Protein AF-0000000087762023 (afdb_homodimer)

Sequence (584 aa):
MHVLITNDDGPPSLKHSPYIYQLVETIKRLTDWEVSVVIPNTQKSWIGKAHLIGQTLTASYIRPGPVGDGFIYDPPTYEHPDTSGYDESAWMLLDGTPASCTNIGLYYNRRKKPVDLVISGPNYGRNSTALYIISSGTVGAAMEGALSGVKAISLSYAFENRSIPPPHVKEATTRSVELIKYLWENWDEQAQIYTINVPMIASVASAEPVFTHILENTWGSVFHEVGGSKTPADDGKRQFRWGPDFDAADRTVAESSGNNDGRVIEQGCISVTPLRANYKDIPTIQGEITLDMHVLITNDDGPPSLKHSPYIYQLVETIKRLTDWEVSVVIPNTQKSWIGKAHLIGQTLTASYIRPGPVGDGFIYDPPTYEHPDTSGYDESAWMLLDGTPASCTNIGLYYNRRKKPVDLVISGPNYGRNSTALYIISSGTVGAAMEGALSGVKAISLSYAFENRSIPPPHVKEATTRSVELIKYLWENWDEQAQIYTINVPMIASVASAEPVFTHILENTWGSVFHEVGGSKTPADDGKRQFRWGPDFDAADRTVAESSGNNDGRVIEQGCISVTPLRANYKDIPTIQGEITLD

Structure (mmCIF, N/CA/C/O backbone):
data_AF-0000000087762023-model_v1
#
loop_
_entity.id
_entity.type
_entity.pdbx_description
1 polymer 'Similar to Saccharomyces cerevisiae YBR094W PBY1 Putative tubulin tyrosine ligase associated with P-bodies'
#
loop_
_atom_site.group_PDB
_atom_site.id
_atom_site.type_symbol
_atom_site.label_atom_id
_atom_site.label_alt_id
_atom_site.label_comp_id
_atom_site.label_asym_id
_atom_site.label_entity_id
_atom_site.label_seq_id
_atom_site.pdbx_PDB_ins_code
_atom_site.Cartn_x
_atom_site.Cartn_y
_atom_site.Cartn_z
_atom_site.occupancy
_atom_site.B_iso_or_equiv
_atom_site.auth_seq_id
_atom_site.auth_comp_id
_atom_site.auth_asym_id
_atom_site.auth_atom_id
_atom_site.pdbx_PDB_model_num
ATOM 1 N N . MET A 1 1 ? 10.641 24 14.531 1 94.69 1 MET A N 1
ATOM 2 C CA . MET A 1 1 ? 10.5 22.766 13.758 1 94.69 1 MET A CA 1
ATOM 3 C C . MET A 1 1 ? 9.883 23.047 12.391 1 94.69 1 MET A C 1
ATOM 5 O O . MET A 1 1 ? 9.219 24.078 12.203 1 94.69 1 MET A O 1
ATOM 9 N N . HIS A 1 2 ? 10.203 22.312 11.414 1 97.31 2 HIS A N 1
ATOM 10 C CA . HIS A 1 2 ? 9.648 22.359 10.07 1 97.31 2 HIS A CA 1
ATOM 11 C C . HIS A 1 2 ? 8.805 21.141 9.766 1 97.31 2 HIS A C 1
ATOM 13 O O . HIS A 1 2 ? 9.289 20 9.867 1 97.31 2 HIS A O 1
ATOM 19 N N . VAL A 1 3 ? 7.539 21.375 9.453 1 98.19 3 VAL A N 1
ATOM 20 C CA . VAL A 1 3 ? 6.641 20.266 9.156 1 98.19 3 VAL A CA 1
ATOM 21 C C . VAL A 1 3 ? 6.23 20.312 7.684 1 98.19 3 VAL A C 1
ATOM 23 O O . VAL A 1 3 ? 6.035 21.391 7.121 1 98.19 3 VAL A O 1
ATOM 26 N N . LEU A 1 4 ? 6.203 19.156 7.059 1 98.56 4 LEU A N 1
ATOM 27 C CA . LEU A 1 4 ? 5.633 18.969 5.73 1 98.56 4 LEU A CA 1
ATOM 28 C C . LEU A 1 4 ? 4.223 18.391 5.82 1 98.56 4 LEU A C 1
ATOM 30 O O . LEU A 1 4 ? 4.023 17.312 6.367 1 98.56 4 LEU A O 1
ATOM 34 N N . ILE A 1 5 ? 3.252 19.156 5.309 1 98.62 5 ILE A N 1
ATOM 35 C CA . ILE A 1 5 ? 1.872 18.688 5.281 1 98.62 5 ILE A CA 1
ATOM 36 C C . ILE A 1 5 ? 1.534 18.141 3.893 1 98.62 5 ILE A C 1
ATOM 38 O O . ILE A 1 5 ? 1.815 18.797 2.885 1 98.62 5 ILE A O 1
ATOM 42 N N . THR A 1 6 ? 1.037 16.969 3.822 1 98.62 6 THR A N 1
ATOM 43 C CA . THR A 1 6 ? 0.522 16.344 2.611 1 98.62 6 THR A CA 1
ATOM 44 C C . THR A 1 6 ? -0.809 15.648 2.885 1 98.62 6 THR A C 1
ATOM 46 O O . THR A 1 6 ? -1.4 15.828 3.951 1 98.62 6 THR A O 1
ATOM 49 N N . ASN A 1 7 ? -1.435 15.078 1.917 1 97.88 7 ASN A N 1
ATOM 50 C CA . ASN A 1 7 ? -2.693 14.344 2.004 1 97.88 7 ASN A CA 1
ATOM 51 C C . ASN A 1 7 ? -3.072 13.719 0.665 1 97.88 7 ASN A C 1
ATOM 53 O O . ASN A 1 7 ? -2.436 13.992 -0.354 1 97.88 7 ASN A O 1
ATOM 57 N N . ASP A 1 8 ? -4.113 12.891 0.785 1 97.81 8 ASP A N 1
ATOM 58 C CA . ASP A 1 8 ? -4.484 12.273 -0.484 1 97.81 8 ASP A CA 1
ATOM 59 C C . ASP A 1 8 ? -5.789 12.859 -1.021 1 97.81 8 ASP A C 1
ATOM 61 O O . ASP A 1 8 ? -6.203 12.539 -2.139 1 97.81 8 ASP A O 1
ATOM 65 N N . ASP A 1 9 ? -6.418 13.836 -0.34 1 95 9 ASP A N 1
ATOM 66 C CA . ASP A 1 9 ? -7.723 14.352 -0.754 1 95 9 ASP A CA 1
ATOM 67 C C . ASP A 1 9 ? -7.57 15.43 -1.826 1 95 9 ASP A C 1
ATOM 69 O O . ASP A 1 9 ? -8.547 15.781 -2.496 1 95 9 ASP A O 1
ATOM 73 N N . GLY A 1 10 ? -6.367 15.953 -1.946 1 93.12 10 GLY A N 1
ATOM 74 C CA . GLY A 1 10 ? -6.16 17 -2.926 1 93.12 10 GLY A CA 1
ATOM 75 C C . GLY A 1 10 ? -6.297 18.406 -2.34 1 93.12 10 GLY A C 1
ATOM 76 O O . GLY A 1 10 ? -6.188 18.578 -1.125 1 93.12 10 GLY A O 1
ATOM 77 N N . PRO A 1 11 ? -6.383 19.422 -3.17 1 91.5 11 PRO A N 1
ATOM 78 C CA . PRO A 1 11 ? -6.473 20.797 -2.688 1 91.5 11 PRO A CA 1
ATOM 79 C C . PRO A 1 11 ? -7.785 21.094 -1.961 1 91.5 11 PRO A C 1
ATOM 81 O O . PRO A 1 11 ? -8.758 20.344 -2.123 1 91.5 11 PRO A O 1
ATOM 84 N N . PRO A 1 12 ? -7.797 22.141 -1.221 1 89.5 12 PRO A N 1
ATOM 85 C CA . PRO A 1 12 ? -8.992 22.453 -0.427 1 89.5 12 PRO A CA 1
ATOM 86 C C . PRO A 1 12 ? -10.266 22.5 -1.268 1 89.5 12 PRO A C 1
ATOM 88 O O . PRO A 1 12 ? -10.289 23.125 -2.326 1 89.5 12 PRO A O 1
ATOM 91 N N . SER A 1 13 ? -11.164 21.766 -0.883 1 83.38 13 SER A N 1
ATOM 92 C CA . SER A 1 13 ? -12.484 21.672 -1.506 1 83.38 13 SER A CA 1
ATOM 93 C C . SER A 1 13 ? -13.531 21.203 -0.507 1 83.38 13 SER A C 1
ATO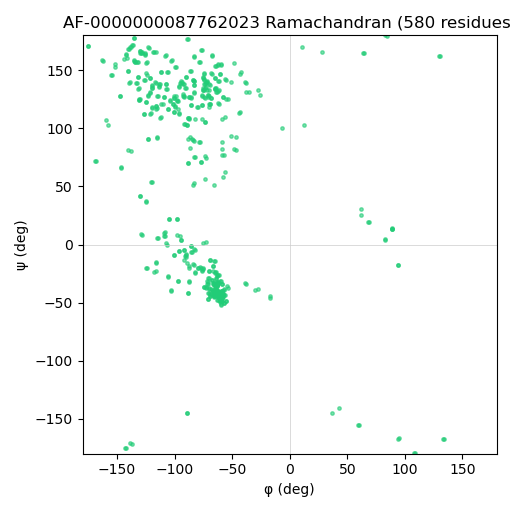M 95 O O . SER A 1 13 ? -13.242 20.391 0.369 1 83.38 13 SER A O 1
ATOM 97 N N . LEU A 1 14 ? -14.727 21.703 -0.647 1 78.94 14 LEU A N 1
ATOM 98 C CA . LEU A 1 14 ? -15.797 21.281 0.251 1 78.94 14 LEU A CA 1
ATOM 99 C C . LEU A 1 14 ? -16.203 19.844 -0.031 1 78.94 14 LEU A C 1
ATOM 101 O O . LEU A 1 14 ? -16.688 19.141 0.862 1 78.94 14 LEU A O 1
ATOM 105 N N . LYS A 1 15 ? -15.906 19.469 -1.188 1 79.38 15 LYS A N 1
ATOM 106 C CA . LYS A 1 15 ? -16.391 18.172 -1.632 1 79.38 15 LYS A CA 1
ATOM 107 C C . LYS A 1 15 ? -15.406 17.062 -1.263 1 79.38 15 LYS A C 1
ATOM 109 O O . LYS A 1 15 ? -15.805 16.016 -0.762 1 79.38 15 LYS A O 1
ATOM 114 N N . HIS A 1 16 ? -14.086 17.312 -1.43 1 83.69 16 HIS A N 1
ATOM 115 C CA . HIS A 1 16 ? -13.156 16.188 -1.334 1 83.69 16 HIS A CA 1
ATOM 116 C C . HIS A 1 16 ? -12.078 16.453 -0.286 1 83.69 16 HIS A C 1
ATOM 118 O O . HIS A 1 16 ? -11.453 15.516 0.212 1 83.69 16 HIS A O 1
ATOM 124 N N . SER A 1 17 ? -11.875 17.641 0.05 1 89.12 17 SER A N 1
ATOM 125 C CA . SER A 1 17 ? -10.766 18.016 0.921 1 89.12 17 SER A CA 1
ATOM 126 C C . SER A 1 17 ? -11.133 19.188 1.822 1 89.12 17 SER A C 1
ATOM 128 O O . SER A 1 17 ? -10.5 20.234 1.761 1 89.12 17 SER A O 1
ATOM 130 N N . PRO A 1 18 ? -12.031 19 2.682 1 87.94 18 PRO A N 1
ATOM 131 C CA . PRO A 1 18 ? -12.562 20.109 3.457 1 87.94 18 PRO A CA 1
ATOM 132 C C . PRO A 1 18 ? -11.695 20.469 4.668 1 87.94 18 PRO A C 1
ATOM 134 O O . PRO A 1 18 ? -11.906 21.5 5.305 1 87.94 18 PRO A O 1
ATOM 137 N N . TYR A 1 19 ? -10.625 19.719 4.961 1 92.38 19 TYR A N 1
ATOM 138 C CA . TYR A 1 19 ? -10.062 19.844 6.301 1 92.38 19 TYR A CA 1
ATOM 139 C C . TYR A 1 19 ? -8.648 20.391 6.254 1 92.38 19 TYR A C 1
ATOM 141 O O . TYR A 1 19 ? -8.148 20.922 7.246 1 92.38 19 TYR A O 1
ATOM 149 N N . ILE A 1 20 ? -7.926 20.266 5.145 1 94.19 20 ILE A N 1
ATOM 150 C CA . ILE A 1 20 ? -6.48 20.484 5.133 1 94.19 20 ILE A CA 1
ATOM 151 C C . ILE A 1 20 ? -6.176 21.953 5.375 1 94.19 20 ILE A C 1
ATOM 153 O O . ILE A 1 20 ? -5.199 22.297 6.051 1 94.19 20 ILE A O 1
ATOM 157 N N . TYR A 1 21 ? -6.918 22.828 4.852 1 91.25 21 TYR A N 1
ATOM 158 C CA . TYR A 1 21 ? -6.676 24.25 5.047 1 91.25 21 TYR A CA 1
ATOM 159 C C . TYR A 1 21 ? -6.762 24.625 6.523 1 91.25 21 TYR A C 1
ATOM 161 O O . TYR A 1 21 ? -5.898 25.328 7.043 1 91.25 21 TYR A O 1
ATOM 169 N N . GLN A 1 22 ? -7.789 24.156 7.148 1 91.56 22 GLN A N 1
ATOM 170 C CA . GLN A 1 22 ? -7.977 24.453 8.562 1 91.56 22 GLN A CA 1
ATOM 171 C C . GLN A 1 22 ? -6.844 23.859 9.398 1 91.56 22 GLN A C 1
ATOM 173 O O . GLN A 1 22 ? -6.438 24.453 10.406 1 91.56 22 GLN A O 1
ATOM 178 N N . LEU A 1 23 ? -6.395 22.672 9.078 1 95.62 23 LEU A N 1
ATOM 179 C CA . LEU A 1 23 ? -5.266 22.094 9.797 1 95.62 23 LEU A CA 1
ATOM 180 C C . LEU A 1 23 ? -4.047 23.016 9.727 1 95.62 23 LEU A C 1
ATOM 182 O O . LEU A 1 23 ? -3.416 23.297 10.742 1 95.62 23 LEU A O 1
ATOM 186 N N . VAL A 1 24 ? -3.684 23.469 8.516 1 95.06 24 VAL A N 1
ATOM 187 C CA . VAL A 1 24 ? -2.518 24.312 8.305 1 95.06 24 VAL A CA 1
ATOM 188 C C . VAL A 1 24 ? -2.648 25.594 9.125 1 95.06 24 VAL A C 1
ATOM 190 O O . VAL A 1 24 ? -1.72 25.969 9.844 1 95.06 24 VAL A O 1
ATOM 193 N N . GLU A 1 25 ? -3.83 26.188 9.102 1 92.25 25 GLU A N 1
ATOM 194 C CA . GLU A 1 25 ? -4.062 27.438 9.836 1 92.25 25 GLU A CA 1
ATOM 195 C C . GLU A 1 25 ? -3.967 27.219 11.344 1 92.25 25 GLU A C 1
ATOM 197 O O . GLU A 1 25 ? -3.434 28.047 12.07 1 92.25 25 GLU A O 1
ATOM 202 N N . THR A 1 26 ? -4.539 26.125 11.734 1 95.94 26 THR A N 1
ATOM 203 C CA . THR A 1 26 ? -4.531 25.828 13.164 1 95.94 26 THR A CA 1
ATOM 204 C C . THR A 1 26 ? -3.111 25.562 13.656 1 95.94 26 THR A C 1
ATOM 206 O O . THR A 1 26 ? -2.729 26 14.742 1 95.94 26 THR A O 1
ATOM 209 N N . ILE A 1 27 ? -2.281 24.844 12.883 1 97.69 27 ILE A N 1
ATOM 210 C CA . ILE A 1 27 ? -0.885 24.609 13.227 1 97.69 27 ILE A CA 1
ATOM 211 C C . ILE A 1 27 ? -0.146 25.938 13.352 1 97.69 27 ILE A C 1
ATOM 213 O O . ILE A 1 27 ? 0.564 26.172 14.336 1 97.69 27 ILE A O 1
ATOM 217 N N . LYS A 1 28 ? -0.349 26.844 12.469 1 94.62 28 LYS A N 1
ATOM 218 C CA . LYS A 1 28 ? 0.319 28.141 12.484 1 94.62 28 LYS A CA 1
ATOM 219 C C . LYS A 1 28 ? -0.099 28.969 13.695 1 94.62 28 LYS A C 1
ATOM 221 O O . LYS A 1 28 ? 0.706 29.719 14.258 1 94.62 28 LYS A O 1
ATOM 226 N N . ARG A 1 29 ? -1.328 28.797 14.062 1 95.94 29 ARG A N 1
ATOM 227 C CA . ARG A 1 29 ? -1.865 29.562 15.188 1 95.94 29 ARG A CA 1
ATOM 228 C C . ARG A 1 29 ? -1.345 29.031 16.516 1 95.94 29 ARG A C 1
ATOM 230 O O . ARG A 1 29 ? -1.048 29.797 17.422 1 95.94 29 ARG A O 1
ATOM 237 N N . LEU A 1 30 ? -1.207 27.703 16.562 1 97.25 30 LEU A N 1
ATOM 238 C CA . LEU A 1 30 ? -0.962 27.094 17.859 1 97.25 30 LEU A CA 1
ATOM 239 C C . LEU A 1 30 ? 0.517 26.766 18.047 1 97.25 30 LEU A C 1
ATOM 241 O O . LEU A 1 30 ? 0.942 26.359 19.125 1 97.25 30 LEU A O 1
ATOM 245 N N . THR A 1 31 ? 1.273 26.906 16.984 1 97.5 31 THR A N 1
ATOM 246 C CA . THR A 1 31 ? 2.691 26.562 17.062 1 97.5 31 THR A CA 1
ATOM 247 C C . THR A 1 31 ? 3.537 27.625 16.359 1 97.5 31 THR A C 1
ATOM 249 O O . THR A 1 31 ? 3.002 28.531 15.727 1 97.5 31 THR A O 1
ATOM 252 N N . ASP A 1 32 ? 4.883 27.5 16.531 1 97.06 32 ASP A N 1
ATOM 253 C CA . ASP A 1 32 ? 5.836 28.328 15.797 1 97.06 32 ASP A CA 1
ATOM 254 C C . ASP A 1 32 ? 6.516 27.531 14.688 1 97.06 32 ASP A C 1
ATOM 256 O O . ASP A 1 32 ? 7.621 27.859 14.266 1 97.06 32 ASP A O 1
ATOM 260 N N . TRP A 1 33 ? 5.871 26.469 14.281 1 96.62 33 TRP A N 1
ATOM 261 C CA . TRP A 1 33 ? 6.445 25.578 13.281 1 96.62 33 TRP A CA 1
ATOM 262 C C . TRP A 1 33 ? 6.434 26.219 11.906 1 96.62 33 TRP A C 1
ATOM 264 O O . TRP A 1 33 ? 5.473 26.906 11.539 1 96.62 33 TRP A O 1
ATOM 274 N N . GLU A 1 34 ? 7.484 26 11.188 1 95.56 34 GLU A N 1
ATOM 275 C CA . GLU A 1 34 ? 7.441 26.266 9.75 1 95.56 34 GLU A CA 1
ATOM 276 C C . GLU A 1 34 ? 6.637 25.188 9.023 1 95.56 34 GLU A C 1
ATOM 278 O O . GLU A 1 34 ? 6.738 24 9.336 1 95.56 34 GLU A O 1
ATOM 283 N N . VAL A 1 35 ? 5.805 25.688 8.047 1 96.19 35 VAL A N 1
ATOM 284 C CA . VAL A 1 35 ? 4.906 24.734 7.398 1 96.19 35 VAL A CA 1
ATOM 285 C C . VAL A 1 35 ? 5.109 24.781 5.887 1 96.19 35 VAL A C 1
ATOM 287 O O . VAL A 1 35 ? 5.059 25.844 5.273 1 96.19 35 VAL A O 1
ATOM 290 N N . SER A 1 36 ? 5.445 23.656 5.289 1 96.38 36 SER A N 1
ATOM 291 C CA . SER A 1 36 ? 5.375 23.438 3.848 1 96.38 36 SER A CA 1
ATOM 292 C C . SER A 1 36 ? 4.223 22.5 3.494 1 96.38 36 SER A C 1
ATOM 294 O O . SER A 1 36 ? 3.953 21.531 4.219 1 96.38 36 SER A O 1
ATOM 296 N N . VAL A 1 37 ? 3.498 22.844 2.41 1 96.31 37 VAL A N 1
ATOM 297 C CA . VAL A 1 37 ? 2.387 22 1.978 1 96.31 37 VAL A CA 1
ATOM 298 C C . VAL A 1 37 ? 2.646 21.5 0.562 1 96.31 37 VAL A C 1
ATOM 300 O O . VAL A 1 37 ? 2.861 22.281 -0.361 1 96.31 37 VAL A O 1
ATOM 303 N N . VAL A 1 38 ? 2.758 20.219 0.371 1 97.06 38 VAL A N 1
ATOM 304 C CA . VAL A 1 38 ? 2.869 19.547 -0.921 1 97.06 38 VAL A CA 1
ATOM 305 C C . VAL A 1 38 ? 1.812 18.453 -1.029 1 97.06 38 VAL A C 1
ATOM 307 O O . VAL A 1 38 ? 1.85 17.469 -0.285 1 97.06 38 VAL A O 1
ATOM 310 N N . ILE A 1 39 ? 0.817 18.609 -1.925 1 97.31 39 ILE A N 1
ATOM 311 C CA . ILE A 1 39 ? -0.302 17.672 -2.027 1 97.31 39 ILE A CA 1
ATOM 312 C C . ILE A 1 39 ? -0.568 17.344 -3.494 1 97.31 39 ILE A C 1
ATOM 314 O O . ILE A 1 39 ? -0.145 18.094 -4.387 1 97.31 39 ILE A O 1
ATOM 318 N N . PRO A 1 40 ? -1.233 16.203 -3.746 1 97.06 40 PRO A N 1
ATOM 319 C CA . PRO A 1 40 ? -1.693 15.969 -5.113 1 97.06 40 PRO A CA 1
ATOM 320 C C . PRO A 1 40 ? -2.643 17.047 -5.617 1 97.06 40 PRO A C 1
ATOM 322 O O . PRO A 1 40 ? -3.354 17.672 -4.824 1 97.06 40 PRO A O 1
ATOM 325 N N . ASN A 1 41 ? -2.703 17.219 -6.898 1 94.31 41 ASN A N 1
ATOM 326 C CA . ASN A 1 41 ? -3.57 18.234 -7.465 1 94.31 41 ASN A CA 1
ATOM 327 C C . ASN A 1 41 ? -4.996 17.734 -7.656 1 94.31 41 ASN A C 1
ATOM 329 O O . ASN A 1 41 ? -5.879 18.484 -8.07 1 94.31 41 ASN A O 1
ATOM 333 N N . THR A 1 42 ? -5.195 16.438 -7.418 1 93.56 42 THR A N 1
ATOM 334 C CA . THR A 1 42 ? -6.52 15.82 -7.438 1 93.56 42 THR A CA 1
ATOM 335 C C . THR A 1 42 ? -6.66 14.805 -6.309 1 93.56 42 THR A C 1
ATOM 337 O O . THR A 1 42 ? -5.676 14.453 -5.66 1 93.56 42 THR A O 1
ATOM 340 N N . GLN A 1 43 ? -7.879 14.383 -6.098 1 93.5 43 GLN A N 1
ATOM 341 C CA . GLN A 1 43 ? -8.148 13.359 -5.098 1 93.5 43 GLN A CA 1
ATOM 342 C C . GLN A 1 43 ? -7.504 12.031 -5.484 1 93.5 43 GLN A C 1
ATOM 344 O O . GLN A 1 43 ? -7.547 11.633 -6.648 1 93.5 43 GLN A O 1
ATOM 349 N N . LYS A 1 44 ? -6.809 11.328 -4.535 1 95.75 44 LYS A N 1
ATOM 350 C CA . LYS A 1 44 ? -6.109 10.062 -4.77 1 95.75 44 LYS A CA 1
ATOM 351 C C . LYS A 1 44 ? -6.488 9.023 -3.719 1 95.75 44 LYS A C 1
ATOM 353 O O . LYS A 1 44 ? -5.633 8.281 -3.238 1 95.75 44 LYS A O 1
ATOM 358 N N . SER A 1 45 ? -7.723 8.938 -3.361 1 94.88 45 S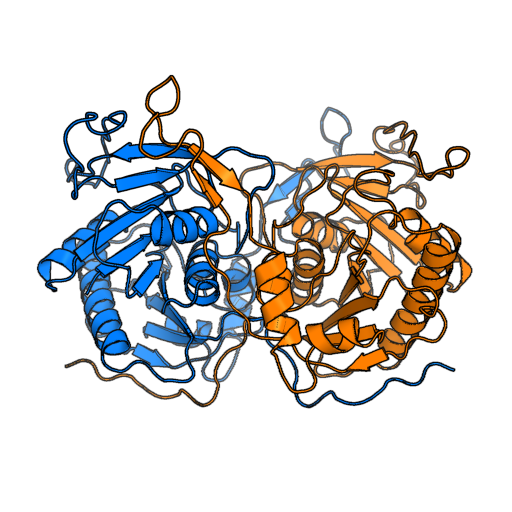ER A N 1
ATOM 359 C CA . SER A 1 45 ? -8.18 8 -2.338 1 94.88 45 SER A CA 1
ATOM 360 C C . SER A 1 45 ? -7.898 6.555 -2.74 1 94.88 45 SER A C 1
ATOM 362 O O . SER A 1 45 ? -7.879 6.23 -3.93 1 94.88 45 SER A O 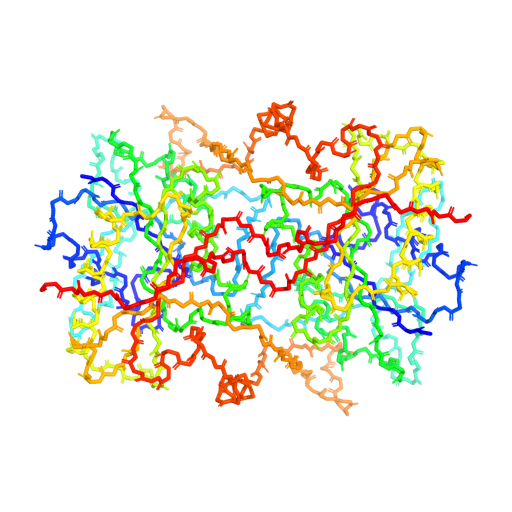1
ATOM 364 N N . TRP A 1 46 ? -7.605 5.66 -1.769 1 97.12 46 TRP A N 1
ATOM 365 C CA . TRP A 1 46 ? -7.441 4.215 -1.898 1 97.12 46 TRP A CA 1
ATOM 366 C C . TRP A 1 46 ? -6.195 3.879 -2.707 1 97.12 46 TRP A C 1
ATOM 368 O O . TRP A 1 46 ? -6.047 2.758 -3.199 1 97.12 46 TRP A O 1
ATOM 378 N N . ILE A 1 47 ? -5.223 4.844 -2.832 1 97.5 47 ILE A N 1
ATOM 379 C CA . ILE A 1 47 ? -4.066 4.672 -3.709 1 97.5 47 ILE A CA 1
ATOM 380 C C . ILE A 1 47 ? -2.922 4.023 -2.932 1 97.5 47 ILE A C 1
ATOM 382 O O . ILE A 1 47 ? -1.932 3.59 -3.523 1 97.5 47 ILE A O 1
ATOM 386 N N . GLY A 1 48 ? -2.986 3.891 -1.598 1 97.94 48 GLY A N 1
ATOM 387 C CA . GLY A 1 48 ? -1.946 3.271 -0.791 1 97.94 48 GLY A CA 1
ATOM 388 C C . GLY A 1 48 ? -0.606 3.973 -0.907 1 97.94 48 GLY A C 1
ATOM 389 O O . GLY A 1 48 ? -0.548 5.199 -1.035 1 97.94 48 GLY A O 1
ATOM 390 N N . LYS A 1 49 ? 0.459 3.219 -0.65 1 98.44 49 LYS A N 1
ATOM 391 C CA . LYS A 1 49 ? 1.826 3.699 -0.829 1 98.44 49 LYS A CA 1
ATOM 392 C C . LYS A 1 49 ? 2.32 3.434 -2.248 1 98.44 49 LYS A C 1
ATOM 394 O O . LYS A 1 49 ? 3.264 2.664 -2.449 1 98.44 49 LYS A O 1
ATOM 399 N N . ALA A 1 50 ? 1.736 4.172 -3.195 1 97.88 50 ALA A N 1
ATOM 400 C CA . ALA A 1 50 ? 1.995 3.939 -4.613 1 97.88 50 ALA A CA 1
ATOM 401 C C . ALA A 1 50 ? 2.895 5.031 -5.191 1 97.88 50 ALA A C 1
ATOM 403 O O . ALA A 1 50 ? 2.889 6.168 -4.715 1 97.88 50 ALA A O 1
ATOM 404 N N . HIS A 1 51 ? 3.678 4.656 -6.141 1 95.44 51 HIS A N 1
ATOM 405 C CA . HIS A 1 51 ? 4.34 5.57 -7.062 1 95.44 51 HIS A CA 1
ATOM 406 C C . HIS A 1 51 ? 3.928 5.297 -8.508 1 95.44 51 HIS A C 1
ATOM 408 O O . HIS A 1 51 ? 3.797 4.137 -8.906 1 95.44 51 HIS A O 1
ATOM 414 N N . LEU A 1 52 ? 3.619 6.305 -9.25 1 89.62 52 LEU A N 1
ATOM 415 C CA . LEU A 1 52 ? 3.377 6.16 -10.68 1 89.62 52 LEU A CA 1
ATOM 416 C C . LEU A 1 52 ? 4.672 6.316 -11.469 1 89.62 52 LEU A C 1
ATOM 418 O O . LEU A 1 52 ? 5.109 7.438 -11.734 1 89.62 52 LEU A O 1
ATOM 422 N N . ILE A 1 53 ? 5.137 5.168 -11.867 1 86.81 53 ILE A N 1
ATOM 423 C CA . ILE A 1 53 ? 6.449 5.191 -12.5 1 86.81 53 ILE A CA 1
ATOM 424 C C . ILE A 1 53 ? 6.297 5.48 -13.992 1 86.81 53 ILE A C 1
ATOM 426 O O . ILE A 1 53 ? 5.254 5.184 -14.586 1 86.81 53 ILE A O 1
ATOM 430 N N . GLY A 1 54 ? 7.219 6.109 -14.625 1 85.44 54 GLY A N 1
ATOM 431 C CA . GLY A 1 54 ? 7.199 6.426 -16.047 1 85.44 54 GLY A CA 1
ATOM 432 C C . GLY A 1 54 ? 6.645 7.805 -16.344 1 85.44 54 GLY A C 1
ATOM 433 O O . GLY A 1 54 ? 6.762 8.297 -17.469 1 85.44 54 GLY A O 1
ATOM 434 N N . GLN A 1 55 ? 5.957 8.32 -15.375 1 86.38 55 GLN A N 1
ATOM 435 C CA . GLN A 1 55 ? 5.375 9.648 -15.539 1 86.38 55 GLN A CA 1
ATOM 436 C C . GLN A 1 55 ? 6.312 10.734 -15.016 1 86.38 55 GLN A C 1
ATOM 438 O O . GLN A 1 55 ? 6.973 10.547 -13.992 1 86.38 55 GLN A O 1
ATOM 443 N N . THR A 1 56 ? 6.398 11.812 -15.781 1 93.19 56 THR A N 1
ATOM 444 C CA . THR A 1 56 ? 7.02 13.031 -15.273 1 93.19 56 THR A CA 1
ATOM 445 C C . THR A 1 56 ? 6.004 13.867 -14.508 1 93.19 56 THR A C 1
ATOM 447 O O . THR A 1 56 ? 4.98 14.273 -15.062 1 93.19 56 THR A O 1
ATOM 450 N N . LEU A 1 57 ? 6.289 14.094 -13.273 1 95.38 57 LEU A N 1
ATOM 451 C CA . LEU A 1 57 ? 5.367 14.867 -12.445 1 95.38 57 LEU A CA 1
ATOM 452 C C . LEU A 1 57 ? 5.605 16.359 -12.617 1 95.38 57 LEU A C 1
ATOM 454 O O . LEU A 1 57 ? 6.754 16.812 -12.703 1 95.38 57 LEU A O 1
ATOM 458 N N . THR A 1 58 ? 4.539 17.094 -12.633 1 93 58 THR A N 1
ATOM 459 C CA . THR A 1 58 ? 4.613 18.547 -12.812 1 93 58 THR A CA 1
ATOM 460 C C . THR A 1 58 ? 4.023 19.266 -11.609 1 93 58 THR A C 1
ATOM 462 O O . THR A 1 58 ? 2.975 18.875 -11.094 1 93 58 THR A O 1
ATOM 465 N N . ALA A 1 59 ? 4.715 20.344 -11.156 1 91.75 59 ALA A N 1
ATOM 466 C CA . ALA A 1 59 ? 4.27 21.125 -10.008 1 91.75 59 ALA A CA 1
ATOM 467 C C . ALA A 1 59 ? 3.449 22.328 -10.461 1 91.75 59 ALA A C 1
ATOM 469 O O . ALA A 1 59 ? 3.746 22.938 -11.484 1 91.75 59 ALA A O 1
ATOM 470 N N . SER A 1 60 ? 2.461 22.594 -9.758 1 89.12 60 SER A N 1
ATOM 471 C CA . SER A 1 60 ? 1.729 23.859 -9.766 1 89.12 60 SER A CA 1
ATOM 472 C C . SER A 1 60 ? 1.556 24.391 -8.344 1 89.12 60 SER A C 1
ATOM 474 O O . SER A 1 60 ? 1.875 23.703 -7.371 1 89.12 60 SER A O 1
ATOM 476 N N . TYR A 1 61 ? 1.196 25.672 -8.219 1 87.81 61 TYR A N 1
ATOM 477 C CA . TYR A 1 61 ? 1.167 26.297 -6.902 1 87.81 61 TYR A CA 1
ATOM 478 C C . TYR A 1 61 ? -0.145 27.047 -6.68 1 87.81 61 TYR A C 1
ATOM 480 O O . TYR A 1 61 ? -0.714 27.609 -7.617 1 87.81 61 TYR A O 1
ATOM 488 N N . ILE A 1 62 ? -0.566 26.984 -5.449 1 85.75 62 ILE A N 1
ATOM 489 C CA . ILE A 1 62 ? -1.752 27.75 -5.07 1 85.75 62 ILE A CA 1
ATOM 490 C C . ILE A 1 62 ? -1.489 28.5 -3.773 1 85.75 62 ILE A C 1
ATOM 492 O O . ILE A 1 62 ? -0.583 28.156 -3.014 1 85.75 62 ILE A O 1
ATOM 496 N N . ARG A 1 63 ? -2.258 29.547 -3.58 1 82.88 63 ARG A N 1
ATOM 497 C CA . ARG A 1 63 ? -2.385 30.25 -2.311 1 82.88 63 ARG A CA 1
ATOM 498 C C . ARG A 1 63 ? -3.799 30.125 -1.755 1 82.88 63 ARG A C 1
ATOM 500 O O . ARG A 1 63 ? -4.688 30.891 -2.131 1 82.88 63 ARG A O 1
ATOM 507 N N . PRO A 1 64 ? -3.887 29.062 -0.935 1 80.94 64 PRO A N 1
ATOM 508 C CA . PRO A 1 64 ? -5.254 28.844 -0.454 1 80.94 64 PRO A CA 1
ATOM 509 C C . PRO A 1 64 ? -5.746 29.984 0.437 1 80.94 64 PRO A C 1
ATOM 511 O O . PRO A 1 64 ? -4.938 30.688 1.048 1 80.94 64 PRO A O 1
ATOM 514 N N . GLY A 1 65 ? -6.969 30.375 0.385 1 75.5 65 GLY A N 1
ATOM 515 C CA . GLY A 1 65 ? -7.617 31.375 1.225 1 75.5 65 GLY A CA 1
ATOM 516 C C . GLY A 1 65 ? -9.039 31 1.596 1 75.5 65 GLY A C 1
ATOM 517 O O . GLY A 1 65 ? -9.586 30.016 1.09 1 75.5 65 GLY A O 1
ATOM 518 N N . PRO A 1 66 ? -9.531 31.688 2.709 1 64.19 66 PRO A N 1
ATOM 519 C CA . PRO A 1 66 ? -10.922 31.469 3.109 1 64.19 66 PRO A CA 1
ATOM 520 C C . PRO A 1 66 ? -11.914 31.766 1.994 1 64.19 66 PRO A C 1
ATOM 522 O O . PRO A 1 66 ? -11.703 32.688 1.212 1 64.19 66 PRO A O 1
ATOM 525 N N . VAL A 1 67 ? -12.609 30.875 1.348 1 52.34 67 VAL A N 1
ATOM 526 C CA . VAL A 1 67 ? -13.633 31.297 0.397 1 52.34 67 VAL A CA 1
ATOM 527 C C . VAL A 1 67 ? -15 31.266 1.068 1 52.34 67 VAL A C 1
ATOM 529 O O . VAL A 1 67 ? -15.484 30.203 1.46 1 52.34 67 VAL A O 1
ATOM 532 N N . GLY A 1 68 ? -15.672 32.344 1.059 1 49.78 68 GLY A N 1
ATOM 533 C CA . GLY A 1 68 ? -17 32.562 1.616 1 49.78 68 GLY A CA 1
ATOM 534 C C . GLY A 1 68 ? -17.234 31.797 2.902 1 49.78 68 GLY A C 1
ATOM 535 O O . GLY A 1 68 ? -16.328 31.656 3.723 1 49.78 68 GLY A O 1
ATOM 536 N N . ASP A 1 69 ? -18.562 31.328 3.074 1 49.44 69 ASP A N 1
ATOM 537 C CA . ASP A 1 69 ? -19.047 30.578 4.227 1 49.44 69 ASP A CA 1
ATOM 538 C C . ASP A 1 69 ? -18.516 29.156 4.211 1 49.44 69 ASP A C 1
ATOM 540 O O . ASP A 1 69 ? -18.906 28.328 5.043 1 49.44 69 ASP A O 1
ATOM 544 N N . GLY A 1 70 ? -17.625 28.859 3.133 1 49.94 70 GLY A N 1
ATOM 545 C CA . GLY A 1 70 ? -16.969 27.562 3.047 1 49.94 70 GLY A CA 1
ATOM 546 C C . GLY A 1 70 ? -15.633 27.609 2.336 1 49.94 70 GLY A C 1
ATOM 547 O O . GLY A 1 70 ? -15.227 28.672 1.848 1 49.94 70 GLY A O 1
ATOM 548 N N . PHE A 1 71 ? -14.648 26.812 2.523 1 49.16 71 PHE A N 1
ATOM 549 C CA . PHE A 1 71 ? -13.258 26.906 2.111 1 49.16 71 PHE A CA 1
ATOM 550 C C . PHE A 1 71 ? -13.117 26.656 0.615 1 49.16 71 PHE A C 1
ATOM 552 O O . PHE A 1 71 ? -13.562 25.625 0.104 1 49.16 71 PHE A O 1
ATOM 559 N N . ILE A 1 72 ? -13.82 27.422 -0.388 1 50.94 72 ILE A N 1
ATOM 560 C CA . ILE A 1 72 ? -13.531 27.125 -1.786 1 50.94 72 ILE A CA 1
ATOM 561 C C . ILE A 1 72 ? -12.188 27.734 -2.178 1 50.94 72 ILE A C 1
ATOM 563 O O . ILE A 1 72 ? -11.852 28.828 -1.73 1 50.94 72 ILE A O 1
ATOM 567 N N . TYR A 1 73 ? -11.219 26.938 -2.35 1 50.59 73 TYR A N 1
ATOM 568 C CA . TYR A 1 73 ? -9.945 27.359 -2.92 1 50.59 73 TYR A CA 1
ATOM 569 C C . TYR A 1 73 ? -10.141 27.938 -4.312 1 50.59 73 TYR A C 1
ATOM 571 O O . TYR A 1 73 ? -10.789 27.328 -5.168 1 50.59 73 TYR A O 1
ATOM 579 N N . ASP A 1 74 ? -10.617 29.156 -4.441 1 47.5 74 ASP A N 1
ATOM 580 C CA . ASP A 1 74 ? -10.422 29.734 -5.766 1 47.5 74 ASP A CA 1
ATOM 581 C C . ASP A 1 74 ? -8.938 29.766 -6.129 1 47.5 74 ASP A C 1
ATOM 583 O O . ASP A 1 74 ? -8.227 30.703 -5.746 1 47.5 74 ASP A O 1
ATOM 587 N N . PRO A 1 75 ? -8.266 28.672 -6.141 1 47.5 75 PRO A N 1
ATOM 588 C CA . PRO A 1 75 ? -6.824 28.844 -6.34 1 47.5 75 PRO A CA 1
ATOM 589 C C . PRO A 1 75 ? -6.484 29.547 -7.648 1 47.5 75 PRO A C 1
ATOM 591 O O . PRO A 1 75 ? -7.004 29.188 -8.703 1 47.5 75 PRO A O 1
ATOM 594 N N . PRO A 1 76 ? -6.406 30.891 -7.766 1 46.41 76 PRO A N 1
ATOM 595 C CA . PRO A 1 76 ? -5.59 31.078 -8.969 1 46.41 76 PRO A CA 1
ATOM 596 C C . PRO A 1 76 ? -4.34 30.203 -8.977 1 46.41 76 PRO A C 1
ATOM 598 O O . PRO A 1 76 ? -3.666 30.078 -7.953 1 46.41 76 PRO A O 1
ATOM 601 N N . THR A 1 77 ? -4.375 28.953 -9.586 1 51.47 77 THR A N 1
ATOM 602 C CA . THR A 1 77 ? -3.1 28.281 -9.805 1 51.47 77 THR A CA 1
ATOM 603 C C . THR A 1 77 ? -2.08 29.234 -10.414 1 51.47 77 THR A C 1
ATOM 605 O O . THR A 1 77 ? -2.385 29.953 -11.367 1 51.47 77 THR A O 1
ATOM 608 N N . TYR A 1 78 ? -1.449 30.047 -9.641 1 48.62 78 TYR A N 1
ATOM 609 C CA . TYR A 1 78 ? -0.363 30.781 -10.289 1 48.62 78 TYR A CA 1
ATOM 610 C C . TYR A 1 78 ? 0.803 29.844 -10.609 1 48.62 78 TYR A C 1
ATOM 612 O O . TYR A 1 78 ? 1.021 28.844 -9.914 1 48.62 78 TYR A O 1
ATOM 620 N N . GLU A 1 79 ? 0.993 29.891 -11.953 1 51 79 GLU A N 1
ATOM 621 C CA . GLU A 1 79 ? 2.285 29.328 -12.336 1 51 79 GLU A CA 1
ATOM 622 C C . GLU A 1 79 ? 3.408 29.891 -11.469 1 51 79 GLU A C 1
ATOM 624 O O . GLU A 1 79 ? 3.342 31.031 -11.023 1 51 79 GLU A O 1
ATOM 629 N N . HIS A 1 80 ? 4.508 29.109 -11.383 1 52.03 80 HIS A N 1
ATOM 630 C CA . HIS A 1 80 ? 5.762 29.234 -10.648 1 52.03 80 HIS A CA 1
ATOM 631 C C . HIS A 1 80 ? 5.867 30.594 -9.961 1 52.03 80 HIS A C 1
ATOM 633 O O . HIS A 1 80 ? 5.645 31.625 -10.586 1 52.03 80 HIS A O 1
ATOM 639 N N . PRO A 1 81 ? 5.586 30.609 -8.656 1 46.47 81 PRO A N 1
ATOM 640 C CA . PRO A 1 81 ? 5.926 31.969 -8.219 1 46.47 81 PRO A CA 1
ATOM 641 C C . PRO A 1 81 ? 7.145 32.531 -8.945 1 46.47 81 PRO A C 1
ATOM 643 O O . PRO A 1 81 ? 7.996 31.781 -9.414 1 46.47 81 PRO A O 1
ATOM 646 N N . ASP A 1 82 ? 7.125 33.719 -9.469 1 40.31 82 ASP A N 1
ATOM 647 C CA . ASP A 1 82 ? 8.125 34.469 -10.234 1 40.31 82 ASP A CA 1
ATOM 648 C C . ASP A 1 82 ? 9.539 34 -9.891 1 40.31 82 ASP A C 1
ATOM 650 O O . ASP A 1 82 ? 9.766 33.438 -8.812 1 40.31 82 ASP A O 1
ATOM 654 N N . THR A 1 83 ? 10.406 33.656 -10.93 1 43.22 83 THR A N 1
ATOM 655 C CA . THR A 1 83 ? 11.852 33.438 -10.906 1 43.22 83 THR A CA 1
ATOM 656 C C . THR A 1 83 ? 12.469 34.031 -9.641 1 43.22 83 THR A C 1
ATOM 658 O O . THR A 1 83 ? 13.523 33.594 -9.188 1 43.22 83 THR A O 1
ATOM 661 N N . SER A 1 84 ? 12.133 35.188 -9.219 1 47.97 84 SER A N 1
ATOM 662 C CA . SER A 1 84 ? 12.875 36.094 -8.336 1 47.97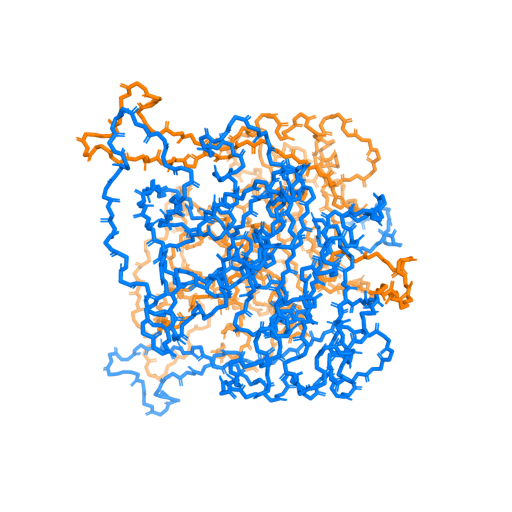 84 SER A CA 1
ATOM 663 C C . SER A 1 84 ? 12.531 35.812 -6.875 1 47.97 84 SER A C 1
ATOM 665 O O . SER A 1 84 ? 13.305 36.188 -5.98 1 47.97 84 SER A O 1
ATOM 667 N N . GLY A 1 85 ? 11.273 34.969 -6.32 1 52.59 85 GLY A N 1
ATOM 668 C CA . GLY A 1 85 ? 11.078 34.875 -4.883 1 52.59 85 GLY A CA 1
ATOM 669 C C . GLY A 1 85 ? 10.227 33.719 -4.453 1 52.59 85 GLY A C 1
ATOM 670 O O . GLY A 1 85 ? 9.195 33.438 -5.07 1 52.59 85 GLY A O 1
ATOM 671 N N . TYR A 1 86 ? 10.844 32.75 -3.885 1 60.31 86 TYR A N 1
ATOM 672 C CA . TYR A 1 86 ? 10.18 31.688 -3.148 1 60.31 86 TYR A CA 1
ATOM 673 C C . TYR A 1 86 ? 9.086 32.25 -2.25 1 60.31 86 TYR A C 1
ATOM 675 O O . TYR A 1 86 ? 9.32 33.156 -1.466 1 60.31 86 TYR A O 1
ATOM 683 N N . ASP A 1 87 ? 7.801 31.875 -2.604 1 72.56 87 ASP A N 1
ATOM 684 C CA . ASP A 1 87 ? 6.668 32.188 -1.744 1 72.56 87 ASP A CA 1
ATOM 685 C C . ASP A 1 87 ? 6.441 31.109 -0.7 1 72.56 87 ASP A C 1
ATOM 687 O O . ASP A 1 87 ? 5.941 30.016 -1.02 1 72.56 87 ASP A O 1
ATOM 691 N N . GLU A 1 88 ? 6.746 31.438 0.463 1 74.12 88 GLU A N 1
ATOM 692 C CA . GLU A 1 88 ? 6.68 30.484 1.565 1 74.12 88 GLU A CA 1
ATOM 693 C C . GLU A 1 88 ? 5.23 30.125 1.896 1 74.12 88 GLU A C 1
ATOM 695 O O . GLU A 1 88 ? 4.973 29.109 2.543 1 74.12 88 GLU A O 1
ATOM 700 N N . SER A 1 89 ? 4.348 30.922 1.354 1 78.44 89 SER A N 1
ATOM 701 C CA . SER A 1 89 ? 2.949 30.703 1.702 1 78.44 89 SER A CA 1
ATOM 702 C C . SER A 1 89 ? 2.242 29.859 0.655 1 78.44 89 SER A C 1
ATOM 704 O O . SER A 1 89 ? 1.126 29.375 0.881 1 78.44 89 SER A O 1
ATOM 706 N N . ALA A 1 90 ? 2.941 29.578 -0.393 1 86.62 90 ALA A N 1
ATOM 707 C CA . ALA A 1 90 ? 2.307 28.828 -1.475 1 86.62 90 ALA A CA 1
ATOM 708 C C . ALA A 1 90 ? 2.328 27.328 -1.19 1 86.62 90 ALA A C 1
ATOM 710 O O . ALA A 1 90 ? 3.283 26.812 -0.603 1 86.62 90 ALA A O 1
ATOM 711 N N . TRP A 1 91 ? 1.222 26.719 -1.554 1 92.5 91 TRP A N 1
ATOM 712 C CA . TRP A 1 91 ? 1.16 25.266 -1.521 1 92.5 91 TRP A CA 1
ATOM 713 C C . TRP A 1 91 ? 1.597 24.672 -2.855 1 92.5 91 TRP A C 1
ATOM 715 O O . TRP A 1 91 ? 1.221 25.172 -3.918 1 92.5 91 TRP A O 1
ATOM 725 N N . MET A 1 92 ? 2.406 23.688 -2.832 1 92.44 92 MET A N 1
ATOM 726 C CA . MET A 1 92 ? 2.797 22.969 -4.047 1 92.44 92 MET A CA 1
ATOM 727 C C . MET A 1 92 ? 1.823 21.844 -4.355 1 92.44 92 MET A C 1
ATOM 729 O O . MET A 1 92 ? 1.538 21.016 -3.49 1 92.44 92 MET A O 1
ATOM 733 N N . LEU A 1 93 ? 1.297 21.828 -5.582 1 94.31 93 LEU A N 1
ATOM 734 C CA . LEU A 1 93 ? 0.454 20.75 -6.086 1 94.31 93 LEU A CA 1
ATOM 735 C C . LEU A 1 93 ? 1.21 19.906 -7.102 1 94.31 93 LEU A C 1
ATOM 737 O O . LEU A 1 93 ? 1.903 20.438 -7.973 1 94.31 93 LEU A O 1
ATOM 741 N N . LEU A 1 94 ? 1.104 18.594 -6.949 1 95.81 94 LEU A N 1
ATOM 742 C CA . LEU A 1 94 ? 1.75 17.688 -7.887 1 95.81 94 LEU A CA 1
ATOM 743 C C . LEU A 1 94 ? 0.727 16.766 -8.539 1 95.81 94 LEU A C 1
ATOM 745 O O . LEU A 1 94 ? -0.22 16.312 -7.891 1 95.81 94 LEU A O 1
ATOM 749 N N . ASP A 1 95 ? 0.92 16.453 -9.844 1 95.81 95 ASP A N 1
ATOM 750 C CA . ASP A 1 95 ? 0.106 15.438 -10.516 1 95.81 95 ASP A CA 1
ATOM 751 C C . ASP A 1 95 ? 0.65 14.039 -10.258 1 95.81 95 ASP A C 1
ATOM 753 O O . ASP A 1 95 ? 0.872 13.266 -11.195 1 95.81 95 ASP A O 1
ATOM 757 N N . GLY A 1 96 ? 0.847 13.68 -9.008 1 96.62 96 GLY A N 1
ATOM 758 C CA . GLY A 1 96 ? 1.374 12.414 -8.539 1 96.62 96 GLY A CA 1
ATOM 759 C C . GLY A 1 96 ? 0.646 11.883 -7.316 1 96.62 96 GLY A C 1
ATOM 760 O O . GLY A 1 96 ? -0.448 12.344 -6.988 1 96.62 96 GLY A O 1
ATOM 761 N N . THR A 1 97 ? 1.173 10.867 -6.75 1 97.94 97 THR A N 1
ATOM 762 C CA . THR A 1 97 ? 0.566 10.227 -5.59 1 97.94 97 THR A CA 1
ATOM 763 C C . THR A 1 97 ? 0.951 10.953 -4.305 1 97.94 97 THR A C 1
ATOM 765 O O . THR A 1 97 ? 1.916 11.719 -4.281 1 97.94 97 THR A O 1
ATOM 768 N N . PRO A 1 98 ? 0.189 10.727 -3.197 1 98.69 98 PRO A N 1
ATOM 769 C CA . PRO A 1 98 ? 0.577 11.344 -1.926 1 98.69 98 PRO A CA 1
ATOM 770 C C . PRO A 1 98 ? 1.979 10.938 -1.478 1 98.69 98 PRO A C 1
ATOM 772 O O . PRO A 1 98 ? 2.705 11.75 -0.898 1 98.69 98 PRO A O 1
ATOM 775 N N . ALA A 1 99 ? 2.393 9.703 -1.76 1 98.81 99 ALA A N 1
ATOM 776 C CA . ALA A 1 99 ? 3.754 9.281 -1.442 1 98.81 99 ALA A CA 1
ATOM 777 C C . ALA A 1 99 ? 4.777 10.094 -2.227 1 98.81 99 ALA A C 1
ATOM 779 O O . ALA A 1 99 ? 5.812 10.484 -1.687 1 98.81 99 ALA A O 1
ATOM 780 N N . SER A 1 100 ? 4.461 10.352 -3.492 1 98.5 100 SER A N 1
ATOM 781 C CA . SER A 1 100 ? 5.34 11.188 -4.305 1 98.5 100 SER A CA 1
ATOM 782 C C . SER A 1 100 ? 5.422 12.609 -3.746 1 98.5 100 SER A C 1
ATOM 784 O O . SER A 1 100 ? 6.5 13.203 -3.711 1 98.5 100 SER A O 1
ATOM 786 N N . CYS A 1 101 ? 4.293 13.125 -3.314 1 98.69 101 CYS A N 1
ATOM 787 C CA . CYS A 1 101 ? 4.266 14.461 -2.723 1 98.69 101 CYS A CA 1
ATOM 788 C C . CYS A 1 101 ? 5.148 14.523 -1.479 1 98.69 101 CYS A C 1
ATOM 790 O O . CYS A 1 101 ? 5.879 15.492 -1.28 1 98.69 101 CYS A O 1
ATOM 792 N N . THR A 1 102 ? 5.043 13.492 -0.681 1 98.88 102 THR A N 1
ATOM 793 C CA . THR A 1 102 ? 5.875 13.438 0.515 1 98.88 102 THR A CA 1
ATOM 794 C C . THR A 1 102 ? 7.355 13.469 0.143 1 98.88 102 THR A C 1
ATOM 796 O O . THR A 1 102 ? 8.117 14.281 0.669 1 98.88 102 THR A O 1
ATOM 799 N N . ASN A 1 103 ? 7.777 12.586 -0.759 1 98.69 103 ASN A N 1
ATOM 800 C CA . ASN A 1 103 ? 9.188 12.5 -1.111 1 98.69 103 ASN A CA 1
ATOM 801 C C . ASN A 1 103 ? 9.695 13.797 -1.745 1 98.69 103 ASN A C 1
ATOM 803 O O . ASN A 1 103 ? 10.727 14.328 -1.341 1 98.69 103 ASN A O 1
ATOM 807 N N . ILE A 1 104 ? 8.953 14.289 -2.676 1 97.5 104 ILE A N 1
ATOM 808 C CA . ILE A 1 104 ? 9.344 15.523 -3.348 1 97.5 104 ILE A CA 1
ATOM 809 C C . ILE A 1 104 ? 9.328 16.688 -2.35 1 97.5 104 ILE A C 1
ATOM 811 O O . ILE A 1 104 ? 10.227 17.531 -2.369 1 97.5 104 ILE A O 1
ATOM 815 N N . GLY A 1 105 ? 8.344 16.719 -1.436 1 97.94 105 GLY A N 1
ATOM 816 C CA . GLY A 1 105 ? 8.297 17.734 -0.404 1 97.94 105 GLY A CA 1
ATOM 817 C C . GLY A 1 105 ? 9.484 17.688 0.542 1 97.94 105 GLY A C 1
ATOM 818 O O . GLY A 1 105 ? 9.938 18.719 1.033 1 97.94 105 GLY A O 1
ATOM 819 N N . LEU A 1 106 ? 9.977 16.547 0.813 1 98.25 106 LEU A N 1
ATOM 820 C CA . LEU A 1 106 ? 11.102 16.375 1.725 1 98.25 106 LEU A CA 1
ATOM 821 C C . LEU A 1 106 ? 12.398 16.875 1.093 1 98.25 106 LEU A C 1
ATOM 823 O O . LEU A 1 106 ? 13.234 17.469 1.773 1 98.25 106 LEU A O 1
ATOM 827 N N . TYR A 1 107 ? 12.539 16.719 -0.218 1 96.56 107 TYR A N 1
ATOM 828 C CA . TYR A 1 107 ? 13.875 16.891 -0.788 1 96.56 107 TYR A CA 1
ATOM 829 C C . TYR A 1 107 ? 13.914 18.078 -1.737 1 96.56 107 TYR A C 1
ATOM 831 O O . TYR A 1 107 ? 14.992 18.578 -2.08 1 96.56 107 TYR A O 1
ATOM 839 N N . TYR A 1 108 ? 12.727 18.547 -2.145 1 92.81 108 TYR A N 1
ATOM 840 C CA . TYR A 1 108 ? 12.75 19.594 -3.154 1 92.81 108 TYR A CA 1
ATOM 841 C C . TYR A 1 108 ? 11.898 20.781 -2.727 1 92.81 108 TYR A C 1
ATOM 843 O O . TYR A 1 108 ? 11.617 21.672 -3.531 1 92.81 108 TYR A O 1
ATOM 851 N N . ASN A 1 109 ? 11.492 20.656 -1.456 1 85.81 109 ASN A N 1
ATOM 852 C CA . ASN A 1 109 ? 10.867 21.891 -0.986 1 85.81 109 ASN A CA 1
ATOM 853 C C . ASN A 1 109 ? 11.867 23.031 -0.932 1 85.81 109 ASN A C 1
ATOM 855 O O . ASN A 1 109 ? 13.078 22.812 -0.867 1 85.81 109 ASN A O 1
ATOM 859 N N . ARG A 1 110 ? 11.539 24.266 -1.035 1 77.88 110 ARG A N 1
ATOM 860 C CA . ARG A 1 110 ? 12.453 25.391 -1.221 1 77.88 110 ARG A CA 1
ATOM 861 C C . ARG A 1 110 ? 12.867 25.984 0.12 1 77.88 110 ARG A C 1
ATOM 863 O O . ARG A 1 110 ? 13.688 26.906 0.171 1 77.88 110 ARG A O 1
ATOM 870 N N . ARG A 1 111 ? 12.273 25.453 1.121 1 79.31 111 ARG A N 1
ATOM 871 C CA . ARG A 1 111 ? 12.688 25.953 2.426 1 79.31 111 ARG A CA 1
ATOM 872 C C . ARG A 1 111 ? 14.062 25.422 2.811 1 79.31 111 ARG A C 1
ATOM 874 O O . ARG A 1 111 ? 14.391 24.266 2.514 1 79.31 111 ARG A O 1
ATOM 881 N N . LYS A 1 112 ? 14.805 26.266 3.424 1 78.12 112 LYS A N 1
ATOM 882 C CA . LYS A 1 112 ? 16.172 25.922 3.807 1 78.12 112 LYS A CA 1
ATOM 883 C C . LYS A 1 112 ? 16.188 24.891 4.934 1 78.12 112 LYS A C 1
ATOM 885 O O . LYS A 1 112 ? 17 23.969 4.918 1 78.12 112 LYS A O 1
ATOM 890 N N . LYS A 1 113 ? 15.258 25.047 5.824 1 89.5 113 LYS A N 1
ATOM 891 C CA . LYS A 1 113 ? 15.211 24.141 6.969 1 89.5 113 LYS A CA 1
ATOM 892 C C . LYS A 1 113 ? 14.688 22.781 6.559 1 89.5 113 LYS A C 1
ATOM 894 O O . LYS A 1 113 ? 13.641 22.672 5.906 1 89.5 113 LYS A O 1
ATOM 899 N N . PRO A 1 114 ? 15.453 21.688 6.895 1 95.31 114 PRO A N 1
ATOM 900 C CA . PRO A 1 114 ? 14.938 20.344 6.59 1 95.31 114 PRO A CA 1
ATOM 901 C C . PRO A 1 114 ? 13.648 20.031 7.336 1 95.31 114 PRO A C 1
ATOM 903 O O . PRO A 1 114 ? 13.383 20.609 8.398 1 95.31 114 PRO A O 1
ATOM 906 N N . VAL A 1 115 ? 12.883 19.188 6.852 1 98.06 115 VAL A N 1
ATOM 907 C CA . VAL A 1 115 ? 11.617 18.781 7.453 1 98.06 115 VAL A CA 1
ATOM 908 C C . VAL A 1 115 ? 11.883 17.875 8.648 1 98.06 115 VAL A C 1
ATOM 910 O O . VAL A 1 115 ? 12.648 16.906 8.547 1 98.06 115 VAL A O 1
ATOM 913 N N . ASP A 1 116 ? 11.227 18.141 9.719 1 98.5 116 ASP A N 1
ATOM 914 C CA . ASP A 1 116 ? 11.375 17.359 10.945 1 98.5 116 ASP A CA 1
ATOM 915 C C . ASP A 1 116 ? 10.266 16.312 11.062 1 98.5 116 ASP A C 1
ATOM 917 O O . ASP A 1 116 ? 10.461 15.266 11.672 1 98.5 116 ASP A O 1
ATOM 921 N N . LEU A 1 117 ? 9.125 16.656 10.531 1 98.88 117 LEU A N 1
ATOM 922 C CA . LEU A 1 117 ? 7.926 15.836 10.703 1 98.88 117 LEU A CA 1
ATOM 923 C C . LEU A 1 117 ? 7.023 15.93 9.477 1 98.88 117 LEU A C 1
ATOM 925 O O . LEU A 1 117 ? 6.77 17.031 8.969 1 98.88 117 LEU A O 1
ATOM 929 N N . VAL A 1 118 ? 6.656 14.82 8.953 1 98.94 118 VAL A N 1
ATOM 930 C CA . VAL A 1 118 ? 5.633 14.758 7.918 1 98.94 118 VAL A CA 1
ATOM 931 C C . VAL A 1 118 ? 4.262 14.539 8.555 1 98.94 118 VAL A C 1
ATOM 933 O O . VAL A 1 118 ? 4.098 13.656 9.398 1 98.94 118 VAL A O 1
ATOM 936 N N . ILE A 1 119 ? 3.314 15.359 8.242 1 98.94 119 ILE A N 1
ATOM 937 C CA . ILE A 1 119 ? 1.921 15.172 8.633 1 98.94 119 ILE A CA 1
ATOM 938 C C . ILE A 1 119 ? 1.059 14.961 7.391 1 98.94 119 ILE A C 1
ATOM 940 O O . ILE A 1 119 ? 0.956 15.844 6.539 1 98.94 119 ILE A O 1
ATOM 944 N N . SER A 1 120 ? 0.445 13.82 7.27 1 98.94 120 SER A N 1
ATOM 945 C CA . SER A 1 120 ? -0.456 13.492 6.168 1 98.94 120 SER A CA 1
ATOM 946 C C . SER A 1 120 ? -1.912 13.516 6.621 1 98.94 120 SER A C 1
ATOM 948 O O . SER A 1 120 ? -2.328 12.68 7.422 1 98.94 120 SER A O 1
ATOM 950 N N . GLY A 1 121 ? -2.752 14.375 6.105 1 98.5 121 GLY A N 1
ATOM 951 C CA . GLY A 1 121 ? -4.148 14.508 6.488 1 98.5 121 GLY A CA 1
ATOM 952 C C . GLY A 1 121 ? -4.57 15.945 6.723 1 98.5 121 GLY A C 1
ATOM 953 O O . GLY A 1 121 ? -3.883 16.875 6.301 1 98.5 121 GLY A O 1
ATOM 954 N N . PRO A 1 122 ? -5.707 16.125 7.301 1 97.69 122 PRO A N 1
ATOM 955 C CA . PRO A 1 122 ? -6.66 15.102 7.73 1 97.69 122 PRO A CA 1
ATOM 956 C C . PRO A 1 122 ? -7.422 14.477 6.566 1 97.69 122 PRO A C 1
ATOM 958 O O . PRO A 1 122 ? -7.914 15.195 5.691 1 97.69 122 PRO A O 1
ATOM 961 N N . ASN A 1 123 ? -7.492 13.195 6.582 1 97.56 123 ASN A N 1
ATOM 962 C CA . ASN A 1 123 ? -8.258 12.477 5.566 1 97.56 123 ASN A CA 1
ATOM 963 C C . ASN A 1 123 ? -9.758 12.648 5.773 1 97.56 123 ASN A C 1
ATOM 965 O O . ASN A 1 123 ? -10.242 12.609 6.906 1 97.56 123 ASN A O 1
ATOM 969 N N . TYR A 1 124 ? -10.516 12.828 4.688 1 94.81 124 TYR A N 1
ATOM 970 C CA . TYR A 1 124 ? -11.969 12.836 4.676 1 94.81 124 TYR A CA 1
ATOM 971 C C . TYR A 1 124 ? -12.523 11.422 4.852 1 94.81 124 TYR A C 1
ATOM 973 O O . TYR A 1 124 ? -12.953 10.797 3.881 1 94.81 124 TYR A O 1
ATOM 981 N N . GLY A 1 125 ? -12.469 10.914 6.102 1 94.88 125 GLY A N 1
ATOM 982 C CA . GLY A 1 125 ? -12.852 9.555 6.445 1 94.88 125 GLY A CA 1
ATOM 983 C C . GLY A 1 125 ? -11.797 8.828 7.262 1 94.88 125 GLY A C 1
ATOM 984 O O . GLY A 1 125 ? -10.625 9.219 7.25 1 94.88 125 GLY A O 1
ATOM 985 N N . ARG A 1 126 ? -12.172 7.801 7.891 1 96.5 126 ARG A N 1
ATOM 986 C CA . ARG A 1 126 ? -11.273 7.043 8.758 1 96.5 126 ARG A CA 1
ATOM 987 C C . ARG A 1 126 ? -10.289 6.215 7.938 1 96.5 126 ARG A C 1
ATOM 989 O O . ARG A 1 126 ? -10.594 5.824 6.809 1 96.5 126 ARG A O 1
ATOM 996 N N . ASN A 1 127 ? -9.141 6.004 8.383 1 97.88 127 ASN A N 1
ATOM 997 C CA . ASN A 1 127 ? -8.141 5.055 7.895 1 97.88 127 ASN A CA 1
ATOM 998 C C . ASN A 1 127 ? -7.75 4.051 8.977 1 97.88 127 ASN A C 1
ATOM 1000 O O . ASN A 1 127 ? -6.57 3.924 9.312 1 97.88 127 ASN A O 1
ATOM 1004 N N . SER A 1 128 ? -8.766 3.436 9.5 1 97.38 128 SER A N 1
ATOM 1005 C CA . SER A 1 128 ? -8.586 2.443 10.555 1 97.38 128 SER A CA 1
ATOM 1006 C C . SER A 1 128 ? -8.828 1.031 10.031 1 97.38 128 SER A C 1
ATOM 1008 O O . SER A 1 128 ? -9.398 0.851 8.953 1 97.38 128 SER A O 1
ATOM 1010 N N . THR A 1 129 ? -8.336 0.029 10.836 1 98.5 129 THR A N 1
ATOM 1011 C CA . THR A 1 129 ? -8.422 -1.396 10.539 1 98.5 129 THR A CA 1
ATOM 1012 C C . THR A 1 129 ? -7.641 -1.737 9.273 1 98.5 129 THR A C 1
ATOM 1014 O O . THR A 1 129 ? -7.312 -0.85 8.484 1 98.5 129 THR A O 1
ATOM 1017 N N . ALA A 1 130 ? -7.402 -3 9.109 1 98.62 130 ALA A N 1
ATOM 1018 C CA . ALA A 1 130 ? -6.574 -3.48 8.008 1 98.62 130 ALA A CA 1
ATOM 1019 C C . ALA A 1 130 ? -7.207 -3.146 6.66 1 98.62 130 ALA A C 1
ATOM 1021 O O . ALA A 1 130 ? -6.504 -2.83 5.699 1 98.62 130 ALA A O 1
ATOM 1022 N N . LEU A 1 131 ? -8.547 -3.121 6.594 1 98.12 131 LEU A N 1
ATOM 1023 C CA . LEU A 1 131 ? -9.289 -2.977 5.344 1 98.12 131 LEU A CA 1
ATOM 1024 C C . LEU A 1 131 ? -9.086 -1.588 4.75 1 98.12 131 LEU A C 1
ATOM 1026 O O . LEU A 1 131 ? -9.078 -1.425 3.529 1 98.12 131 LEU A O 1
ATOM 1030 N N . TYR A 1 132 ? -8.867 -0.594 5.645 1 98 132 TYR A N 1
ATOM 1031 C CA . TYR A 1 132 ? -8.75 0.774 5.148 1 98 132 TYR A CA 1
ATOM 1032 C C . TYR A 1 132 ? -7.297 1.22 5.125 1 98 132 TYR A C 1
ATOM 1034 O O . TYR A 1 132 ? -6.836 1.809 4.145 1 98 132 TYR A O 1
ATOM 1042 N N . ILE A 1 133 ? -6.574 0.851 6.129 1 98.62 133 ILE A N 1
ATOM 1043 C CA . ILE A 1 133 ? -5.281 1.481 6.387 1 98.62 133 ILE A CA 1
ATOM 1044 C C . ILE A 1 133 ? -4.273 1.049 5.324 1 98.62 133 ILE A C 1
ATOM 1046 O O . ILE A 1 133 ? -3.408 1.831 4.926 1 98.62 133 ILE A O 1
ATOM 1050 N N . ILE A 1 134 ? -4.316 -0.148 4.75 1 98.25 134 ILE A N 1
ATOM 1051 C CA . ILE A 1 134 ? -3.32 -0.68 3.828 1 98.25 134 ILE A CA 1
ATOM 1052 C C . ILE A 1 134 ? -3.488 -0.034 2.455 1 98.25 134 ILE A C 1
ATOM 1054 O O . ILE A 1 134 ? -2.537 0.033 1.673 1 98.25 134 ILE A O 1
ATOM 1058 N N . SER A 1 135 ? -4.645 0.488 2.16 1 98.06 135 SER A N 1
ATOM 1059 C CA . SER A 1 135 ? -4.902 1.138 0.879 1 98.06 135 SER A CA 1
ATOM 1060 C C . SER A 1 135 ? -5.043 2.648 1.044 1 98.06 135 SER A C 1
ATOM 1062 O O . SER A 1 135 ? -5.422 3.348 0.101 1 98.06 135 SER A O 1
ATOM 1064 N N . SER A 1 136 ? -4.785 3.164 2.219 1 98.56 136 SER A N 1
ATOM 1065 C CA . SER A 1 136 ? -4.949 4.586 2.492 1 98.56 136 SER A CA 1
ATOM 1066 C C . SER A 1 136 ? -3.809 5.402 1.891 1 98.56 136 SER A C 1
ATOM 1068 O O . SER A 1 136 ? -2.646 5.207 2.248 1 98.56 136 SER A O 1
ATOM 1070 N N . GLY A 1 137 ? -4.188 6.305 1.011 1 98.56 137 GLY A N 1
ATOM 1071 C CA . GLY A 1 137 ? -3.188 7.234 0.507 1 98.56 137 GLY A CA 1
ATOM 1072 C C . GLY A 1 137 ? -2.615 8.141 1.583 1 98.56 137 GLY A C 1
ATOM 1073 O O . GLY A 1 137 ? -1.441 8.508 1.529 1 98.56 137 GLY A O 1
ATOM 1074 N N . THR A 1 138 ? -3.451 8.531 2.596 1 98.81 138 THR A N 1
ATOM 1075 C CA . THR A 1 138 ? -3.014 9.328 3.736 1 98.81 138 THR A CA 1
ATOM 1076 C C . THR A 1 138 ? -1.912 8.609 4.508 1 98.81 138 THR A C 1
ATOM 1078 O O . THR A 1 138 ? -0.848 9.18 4.762 1 98.81 138 THR A O 1
ATOM 1081 N N . VAL A 1 139 ? -2.139 7.359 4.773 1 98.88 139 VAL A N 1
ATOM 1082 C CA . VAL A 1 139 ? -1.156 6.574 5.512 1 98.88 139 VAL A CA 1
ATOM 1083 C C . VAL A 1 139 ? 0.043 6.273 4.617 1 98.88 139 VAL A C 1
ATOM 1085 O O . VAL A 1 139 ? 1.185 6.254 5.082 1 98.88 139 VAL A O 1
ATOM 1088 N N . GLY A 1 140 ? -0.241 6.031 3.322 1 98.88 140 GLY A N 1
ATOM 1089 C CA . GLY A 1 140 ? 0.841 5.812 2.377 1 98.88 140 GLY A CA 1
ATOM 1090 C C . GLY A 1 140 ? 1.83 6.965 2.324 1 98.88 140 GLY A C 1
ATOM 1091 O O . GLY A 1 140 ? 3.035 6.746 2.189 1 98.88 140 GLY A O 1
ATOM 1092 N N . ALA A 1 141 ? 1.314 8.172 2.404 1 98.94 141 ALA A N 1
ATOM 1093 C CA . ALA A 1 141 ? 2.18 9.344 2.404 1 98.94 141 ALA A CA 1
ATOM 1094 C C . ALA A 1 141 ? 3.049 9.391 3.658 1 98.94 141 ALA A C 1
ATOM 1096 O O . ALA A 1 141 ? 4.234 9.727 3.588 1 98.94 141 ALA A O 1
ATOM 1097 N N . ALA A 1 142 ? 2.441 9.062 4.777 1 98.94 142 ALA A N 1
ATOM 1098 C CA . ALA A 1 142 ? 3.201 9 6.023 1 98.94 142 ALA A CA 1
ATOM 1099 C C . ALA A 1 142 ? 4.25 7.895 5.973 1 98.94 142 ALA A C 1
ATOM 1101 O O . ALA A 1 142 ? 5.367 8.07 6.461 1 98.94 142 ALA A O 1
ATOM 1102 N N . MET A 1 143 ? 3.912 6.781 5.352 1 98.94 143 MET A N 1
ATOM 1103 C CA . MET A 1 143 ? 4.863 5.688 5.164 1 98.94 143 MET A CA 1
ATOM 1104 C C . MET A 1 143 ? 6.09 6.16 4.391 1 98.94 143 MET A C 1
ATOM 1106 O O . MET A 1 143 ? 7.219 5.82 4.746 1 98.94 143 MET A O 1
ATOM 1110 N N . GLU A 1 144 ? 5.824 6.941 3.381 1 98.88 144 GLU A N 1
ATOM 1111 C CA . GLU A 1 144 ? 6.949 7.441 2.596 1 98.88 144 GLU A CA 1
ATOM 1112 C C . GLU A 1 144 ? 7.855 8.336 3.438 1 98.88 144 GLU A C 1
ATOM 1114 O O . GLU A 1 144 ? 9.078 8.32 3.271 1 98.88 144 GLU A O 1
ATOM 1119 N N . GLY A 1 145 ? 7.242 9.156 4.293 1 98.88 145 GLY A N 1
ATOM 1120 C CA . GLY A 1 145 ? 8.055 9.938 5.219 1 98.88 145 GLY A CA 1
ATOM 1121 C C . GLY A 1 145 ? 8.984 9.078 6.059 1 98.88 145 GLY A C 1
ATOM 1122 O O . GLY A 1 145 ? 10.188 9.344 6.125 1 98.88 145 GLY A O 1
ATOM 1123 N N . ALA A 1 146 ? 8.43 8.039 6.637 1 98.88 146 ALA A N 1
ATOM 1124 C CA . ALA A 1 146 ? 9.211 7.133 7.48 1 98.88 146 ALA A CA 1
ATOM 1125 C C . ALA A 1 146 ? 10.281 6.41 6.664 1 98.88 146 ALA A C 1
ATOM 1127 O O . ALA A 1 146 ? 11.406 6.238 7.125 1 98.88 146 ALA A O 1
ATOM 1128 N N . LEU A 1 147 ? 9.945 5.996 5.469 1 98.75 147 LEU A N 1
ATOM 1129 C CA . LEU A 1 147 ? 10.891 5.305 4.598 1 98.75 147 LEU A CA 1
ATOM 1130 C C . LEU A 1 147 ? 12.016 6.238 4.16 1 98.75 147 LEU A C 1
ATOM 1132 O O . LEU A 1 147 ? 13.055 5.785 3.68 1 98.75 147 LEU A O 1
ATOM 1136 N N . SER A 1 148 ? 11.75 7.531 4.297 1 98.56 148 SER A N 1
ATOM 1137 C CA . SER A 1 148 ? 12.766 8.531 3.986 1 98.56 148 SER A CA 1
ATOM 1138 C C . SER A 1 148 ? 13.531 8.945 5.238 1 98.56 148 SER A C 1
ATOM 1140 O O . SER A 1 148 ? 14.32 9.891 5.203 1 98.56 148 SER A O 1
ATOM 1142 N N . GLY A 1 149 ? 13.234 8.312 6.324 1 98.19 149 GLY A N 1
ATOM 1143 C CA . GLY A 1 149 ? 13.969 8.547 7.555 1 98.19 149 GLY A CA 1
ATOM 1144 C C . GLY A 1 149 ? 13.398 9.68 8.391 1 98.19 149 GLY A C 1
ATOM 1145 O O . GLY A 1 149 ? 14.07 10.195 9.281 1 98.19 149 GLY A O 1
ATOM 1146 N N . VAL A 1 150 ? 12.203 10.133 8.086 1 98.81 150 VAL A N 1
ATOM 1147 C CA . VAL A 1 150 ? 11.594 11.266 8.789 1 98.81 150 VAL A CA 1
ATOM 1148 C C . VAL A 1 150 ? 10.375 10.781 9.57 1 98.81 150 VAL A C 1
ATOM 1150 O O . VAL A 1 150 ? 9.586 9.984 9.078 1 98.81 150 VAL A O 1
ATOM 1153 N N . LYS A 1 151 ? 10.234 11.242 10.828 1 98.88 151 LYS A N 1
ATOM 1154 C CA . LYS A 1 151 ? 9.047 10.938 11.625 1 98.88 151 LYS A CA 1
ATOM 1155 C C . LYS A 1 151 ? 7.777 11.375 10.891 1 98.88 151 LYS A C 1
ATOM 1157 O O . LYS A 1 151 ? 7.758 12.422 10.242 1 98.88 151 LYS A O 1
ATOM 1162 N N . ALA A 1 152 ? 6.738 10.562 11.023 1 98.94 152 ALA A N 1
ATOM 1163 C CA . ALA A 1 152 ? 5.531 10.883 10.266 1 98.94 152 ALA A CA 1
ATOM 1164 C C . ALA A 1 152 ? 4.277 10.617 11.094 1 98.94 152 ALA A C 1
ATOM 1166 O O . ALA A 1 152 ? 4.266 9.727 11.945 1 98.94 152 ALA A O 1
ATOM 1167 N N . ILE A 1 153 ? 3.242 11.383 10.859 1 98.94 153 ILE A N 1
ATOM 1168 C CA . ILE A 1 153 ? 1.922 11.211 11.461 1 98.94 153 ILE A CA 1
ATOM 1169 C C . ILE A 1 153 ? 0.854 11.25 10.367 1 98.94 153 ILE A C 1
ATOM 1171 O O . ILE A 1 153 ? 0.875 12.125 9.5 1 98.94 153 ILE A O 1
ATOM 1175 N N . SER A 1 154 ? 0.064 10.258 10.289 1 98.94 154 SER A N 1
ATOM 1176 C CA . SER A 1 154 ? -1.145 10.336 9.477 1 98.94 154 SER A CA 1
ATOM 1177 C C . SER A 1 154 ? -2.361 10.695 10.32 1 98.94 154 SER A C 1
ATOM 1179 O O . SER A 1 154 ? -2.496 10.211 11.453 1 98.94 154 SER A O 1
ATOM 1181 N N . LEU A 1 155 ? -3.178 11.57 9.867 1 98.94 155 LEU A N 1
ATOM 1182 C CA . LEU A 1 155 ? -4.355 12.078 10.562 1 98.94 155 LEU A CA 1
ATOM 1183 C C . LEU A 1 155 ? -5.617 11.859 9.734 1 98.94 155 LEU A C 1
ATOM 1185 O O . LEU A 1 155 ? -5.648 12.195 8.547 1 98.94 155 LEU A O 1
ATOM 1189 N N . SER A 1 156 ? -6.617 11.25 10.336 1 98.69 156 SER A N 1
ATOM 1190 C CA . SER A 1 156 ? -7.887 10.977 9.664 1 98.69 156 SER A CA 1
ATOM 1191 C C . SER A 1 156 ? -9.07 11.383 10.539 1 98.69 156 SER A C 1
ATOM 1193 O O . SER A 1 156 ? -9.031 11.211 11.766 1 98.69 156 SER A O 1
ATOM 1195 N N . TYR A 1 157 ? -10.039 11.961 9.953 1 97.25 157 TYR A N 1
ATOM 1196 C CA . TYR A 1 157 ? -11.273 12.305 10.648 1 97.25 157 TYR A CA 1
ATOM 1197 C C . TYR A 1 157 ? -12.367 11.281 10.352 1 97.25 157 TYR A C 1
ATOM 1199 O O . TYR A 1 157 ? -12.82 11.164 9.211 1 97.25 157 TYR A O 1
ATOM 1207 N N . ALA A 1 158 ? -12.742 10.57 11.398 1 95.81 158 ALA A N 1
ATOM 1208 C CA . ALA A 1 158 ? -13.727 9.492 11.297 1 95.81 158 ALA A CA 1
ATOM 1209 C C . ALA A 1 158 ? -15.141 10.016 11.547 1 95.81 158 ALA A C 1
ATOM 1211 O O . ALA A 1 158 ? -15.531 10.234 12.688 1 95.81 158 ALA A O 1
ATOM 1212 N N . PHE A 1 159 ? -15.867 10.164 10.461 1 89.62 159 PHE A N 1
ATOM 1213 C CA . PHE A 1 159 ? -17.234 10.648 10.625 1 89.62 159 PHE A CA 1
ATOM 1214 C C . PHE A 1 159 ? -18.234 9.562 10.289 1 89.62 159 PHE A C 1
ATOM 1216 O O . PHE A 1 159 ? -17.922 8.609 9.57 1 89.62 159 PHE A O 1
ATOM 1223 N N . GLU A 1 160 ? -19.312 9.648 10.969 1 78.25 160 GLU A N 1
ATOM 1224 C CA . GLU A 1 160 ? -20.438 8.773 10.625 1 78.25 160 GLU A CA 1
ATOM 1225 C C . GLU A 1 160 ? -21.328 9.398 9.555 1 78.25 160 GLU A C 1
ATOM 1227 O O . GLU A 1 160 ? -21.922 8.688 8.75 1 78.25 160 GLU A O 1
ATOM 1232 N N . ASN A 1 161 ? -21.344 10.688 9.648 1 77 161 ASN A N 1
ATOM 1233 C CA . ASN A 1 161 ? -22.125 11.477 8.695 1 77 161 ASN A CA 1
ATOM 1234 C C . ASN A 1 161 ? -21.266 12.555 8.039 1 77 161 ASN A C 1
ATOM 1236 O O . ASN A 1 161 ? -20.484 13.227 8.711 1 77 161 ASN A O 1
ATOM 1240 N N . ARG A 1 162 ? -21.469 12.797 6.801 1 73.44 162 ARG A N 1
ATOM 1241 C CA . ARG A 1 162 ? -20.641 13.703 6.023 1 73.44 162 ARG A CA 1
ATOM 1242 C C . ARG A 1 162 ? -20.953 15.156 6.355 1 73.44 162 ARG A C 1
ATOM 1244 O O . ARG A 1 162 ? -20.156 16.062 6.074 1 73.44 162 ARG A O 1
ATOM 1251 N N . SER A 1 163 ? -22.078 15.312 6.867 1 75.25 163 SER A N 1
ATOM 1252 C CA . SER A 1 163 ? -22.438 16.672 7.266 1 75.25 163 SER A CA 1
ATOM 1253 C C . SER A 1 163 ? -21.891 17 8.648 1 75.25 163 SER A C 1
ATOM 1255 O O . SER A 1 163 ? -22.547 16.75 9.664 1 75.25 163 SER A O 1
ATOM 1257 N N . ILE A 1 164 ? -20.703 17.531 8.672 1 74.56 164 ILE A N 1
ATOM 1258 C CA . ILE A 1 164 ? -20.062 17.875 9.938 1 74.56 164 ILE A CA 1
ATOM 1259 C C . ILE A 1 164 ? -20.125 19.391 10.156 1 74.56 164 ILE A C 1
ATOM 1261 O O . ILE A 1 164 ? -19.672 20.156 9.312 1 74.56 164 ILE A O 1
ATOM 1265 N N . PRO A 1 165 ? -20.719 19.766 11.312 1 79.12 165 PRO A N 1
ATOM 1266 C CA . PRO A 1 165 ? -20.781 21.188 11.594 1 79.12 165 PRO A CA 1
ATOM 1267 C C . PRO A 1 165 ? -19.391 21.828 11.719 1 79.12 165 PRO A C 1
ATOM 1269 O O . PRO A 1 165 ? -18.484 21.234 12.297 1 79.12 165 PRO A O 1
ATOM 1272 N N . PRO A 1 166 ? -19.266 22.969 11.219 1 82.38 166 PRO A N 1
ATOM 1273 C CA . PRO A 1 166 ? -17.969 23.656 11.203 1 82.38 166 PRO A CA 1
ATOM 1274 C C . PRO A 1 166 ? -17.344 23.75 12.586 1 82.38 166 PRO A C 1
ATOM 1276 O O . PRO A 1 166 ? -16.125 23.578 12.734 1 82.38 166 PRO A O 1
ATOM 1279 N N . PRO A 1 167 ? -18.109 23.969 13.641 1 84 167 PRO A N 1
ATOM 1280 C CA . PRO A 1 167 ? -17.5 24.031 14.969 1 84 167 PRO A CA 1
ATOM 1281 C C . PRO A 1 167 ? -16.844 22.719 15.383 1 84 167 PRO A C 1
ATOM 1283 O O . PRO A 1 167 ? -15.828 22.719 16.078 1 84 167 PRO A O 1
ATOM 1286 N N . HIS A 1 168 ? -17.469 21.609 14.945 1 86.81 168 HIS A N 1
ATOM 1287 C CA . HIS A 1 168 ? -16.906 20.312 15.266 1 86.81 168 HIS A CA 1
ATOM 1288 C C . HIS A 1 168 ? -15.562 20.094 14.562 1 86.81 168 HIS A C 1
ATOM 1290 O O . HIS A 1 168 ? -14.641 19.516 15.141 1 86.81 168 HIS A O 1
ATOM 1296 N N . VAL A 1 169 ? -15.477 20.656 13.383 1 90.06 169 VAL A N 1
ATOM 1297 C CA . VAL A 1 169 ? -14.234 20.547 12.625 1 90.06 169 VAL A CA 1
ATOM 1298 C C . VAL A 1 169 ? -13.133 21.344 13.305 1 90.06 169 VAL A C 1
ATOM 1300 O O . VAL A 1 169 ? -12 20.891 13.414 1 90.06 169 VAL A O 1
ATOM 1303 N N . LYS A 1 170 ? -13.516 22.5 13.734 1 92.5 170 LYS A N 1
ATOM 1304 C CA . LYS A 1 170 ? -12.555 23.359 14.422 1 92.5 170 LYS A CA 1
ATOM 1305 C C . LYS A 1 170 ? -12.039 22.703 15.695 1 92.5 170 LYS A C 1
ATOM 1307 O O . LYS A 1 170 ? -10.836 22.703 15.961 1 92.5 170 LYS A O 1
ATOM 1312 N N . GLU A 1 171 ? -12.945 22.141 16.453 1 94.88 171 GLU A N 1
ATOM 1313 C CA . GLU A 1 171 ? -12.57 21.484 17.703 1 94.88 171 GLU A CA 1
ATOM 1314 C C . GLU A 1 171 ? -11.711 20.25 17.438 1 94.88 171 GLU A C 1
ATOM 1316 O O . GLU A 1 171 ? -10.711 20.031 18.109 1 94.88 171 GLU A O 1
ATOM 1321 N N . ALA A 1 172 ? -12.148 19.484 16.469 1 96 172 ALA A N 1
ATOM 1322 C CA . ALA A 1 172 ? -11.383 18.297 16.094 1 96 172 ALA A CA 1
ATOM 1323 C C . ALA A 1 172 ? -9.969 18.656 15.656 1 96 172 ALA A C 1
ATOM 1325 O O . ALA A 1 172 ? -9 17.984 16.016 1 96 172 ALA A O 1
ATOM 1326 N N . THR A 1 173 ? -9.852 19.75 14.922 1 97 173 THR A N 1
ATOM 1327 C CA . THR A 1 173 ? -8.555 20.172 14.406 1 97 173 THR A CA 1
ATOM 1328 C C . THR A 1 173 ? -7.656 20.656 15.539 1 97 173 THR A C 1
ATOM 1330 O O . THR A 1 173 ? -6.469 20.328 15.586 1 97 173 THR A O 1
ATOM 1333 N N . THR A 1 174 ? -8.234 21.438 16.406 1 96.94 174 THR A N 1
ATOM 1334 C CA . THR A 1 174 ? -7.48 21.906 17.562 1 96.94 174 THR A CA 1
ATOM 1335 C C . THR A 1 174 ? -6.969 20.734 18.391 1 96.94 174 THR A C 1
ATOM 1337 O O . THR A 1 174 ? -5.781 20.672 18.734 1 96.94 174 THR A O 1
ATOM 1340 N N . ARG A 1 175 ? -7.883 19.812 18.672 1 97.19 175 ARG A N 1
ATOM 1341 C CA . ARG A 1 175 ? -7.523 18.625 19.438 1 97.19 175 ARG A CA 1
ATOM 1342 C C . ARG A 1 175 ? -6.426 17.828 18.734 1 97.19 175 ARG A C 1
ATOM 1344 O O . ARG A 1 175 ? -5.516 17.312 19.375 1 97.19 175 ARG A O 1
ATOM 1351 N N . SER A 1 176 ? -6.5 17.719 17.453 1 98.56 176 SER A N 1
ATOM 1352 C CA . SER A 1 176 ? -5.516 17 16.656 1 98.56 176 SER A CA 1
ATOM 1353 C C . SER A 1 176 ? -4.141 17.641 16.75 1 98.56 176 SER A C 1
ATOM 1355 O O . SER A 1 176 ? -3.135 16.953 16.938 1 98.56 176 SER A O 1
ATOM 1357 N N . VAL A 1 177 ? -4.086 18.969 16.656 1 98.62 177 VAL A N 1
ATOM 1358 C CA . VAL A 1 177 ? -2.811 19.672 16.703 1 98.62 177 VAL A CA 1
ATOM 1359 C C . VAL A 1 177 ? -2.191 19.516 18.094 1 98.62 177 VAL A C 1
ATOM 1361 O O . VAL A 1 177 ? -0.979 19.328 18.234 1 98.62 177 VAL A O 1
ATOM 1364 N N . GLU A 1 178 ? -3.027 19.594 19.109 1 98.06 178 GLU A N 1
ATOM 1365 C CA . GLU A 1 178 ? -2.541 19.359 20.469 1 98.06 178 GLU A CA 1
ATOM 1366 C C . GLU A 1 178 ? -1.93 17.969 20.609 1 98.06 178 GLU A C 1
ATOM 1368 O O . GLU A 1 178 ? -0.861 17.812 21.203 1 98.06 178 GLU A O 1
ATOM 1373 N N . LEU A 1 179 ? -2.613 17.016 20.094 1 98.75 179 LEU A N 1
ATOM 1374 C CA . LEU A 1 179 ? -2.139 15.633 20.156 1 98.75 179 LEU A CA 1
ATOM 1375 C C . LEU A 1 179 ? -0.853 15.469 19.359 1 98.75 179 LEU A C 1
ATOM 1377 O O . LEU A 1 179 ? 0.083 14.805 19.812 1 98.75 179 LEU A O 1
ATOM 1381 N N . ILE A 1 180 ? -0.776 16.047 18.172 1 98.88 180 ILE A N 1
ATOM 1382 C CA . ILE A 1 180 ? 0.412 15.977 17.328 1 98.88 180 ILE A CA 1
ATOM 1383 C C . ILE A 1 180 ? 1.602 16.594 18.062 1 98.88 180 ILE A C 1
ATOM 1385 O O . ILE A 1 180 ? 2.699 16.031 18.062 1 98.88 180 ILE A O 1
ATOM 1389 N N . LYS A 1 181 ? 1.362 17.734 18.672 1 98.19 181 LYS A N 1
ATOM 1390 C CA . LYS A 1 181 ? 2.414 18.375 19.453 1 98.19 181 LYS A CA 1
ATOM 1391 C C . LYS A 1 181 ? 2.902 17.469 20.578 1 98.19 181 LYS A C 1
ATOM 1393 O O . LYS A 1 181 ? 4.109 17.312 20.781 1 98.19 181 LYS A O 1
ATOM 1398 N N . TYR A 1 182 ? 1.968 16.891 21.234 1 98.19 182 TYR A N 1
ATOM 1399 C CA . TYR A 1 182 ? 2.312 15.977 22.328 1 98.19 182 TYR A CA 1
ATOM 1400 C C . TYR A 1 182 ? 3.152 14.812 21.812 1 98.19 182 TYR A C 1
ATOM 1402 O O . TYR A 1 182 ? 4.184 14.477 22.391 1 98.19 182 TYR A O 1
ATOM 1410 N N . LEU A 1 183 ? 2.697 14.188 20.734 1 98.69 183 LEU A N 1
ATOM 1411 C CA . LEU A 1 183 ? 3.408 13.031 20.188 1 98.69 183 LEU A CA 1
ATOM 1412 C C . LEU A 1 183 ? 4.816 13.422 19.75 1 98.69 183 LEU A C 1
ATOM 1414 O O . LEU A 1 183 ? 5.77 12.672 19.969 1 98.69 183 LEU A O 1
ATOM 1418 N N . TRP A 1 184 ? 4.922 14.578 19.109 1 98.38 184 TRP A N 1
ATOM 1419 C CA . TRP A 1 184 ? 6.234 15.055 18.688 1 98.38 184 TRP A CA 1
ATOM 1420 C C . TRP A 1 184 ? 7.176 15.188 19.891 1 98.38 184 TRP A C 1
ATOM 1422 O O . TRP A 1 184 ? 8.32 14.734 19.828 1 98.38 184 TRP A O 1
ATOM 1432 N N . GLU A 1 185 ? 6.668 15.727 20.969 1 97.62 185 GLU A N 1
ATOM 1433 C CA . GLU A 1 185 ? 7.48 16.016 22.156 1 97.62 185 GLU A CA 1
ATOM 1434 C C . GLU A 1 185 ? 7.758 14.758 22.953 1 97.62 185 GLU A C 1
ATOM 1436 O O . GLU A 1 185 ? 8.68 14.727 23.781 1 97.62 185 GLU A O 1
ATOM 1441 N N . ASN A 1 186 ? 6.961 13.734 22.766 1 98 186 ASN A N 1
ATOM 1442 C CA . ASN A 1 186 ? 7.102 12.484 23.5 1 98 186 ASN A CA 1
ATOM 1443 C C . ASN A 1 186 ? 7.238 11.289 22.547 1 98 186 ASN A C 1
ATOM 1445 O O . ASN A 1 186 ? 6.738 10.203 22.844 1 98 186 ASN A O 1
ATOM 1449 N N . TRP A 1 187 ? 7.898 11.469 21.5 1 98.62 187 TRP A N 1
ATOM 1450 C CA . TRP A 1 187 ? 7.977 10.453 20.453 1 98.62 187 TRP A CA 1
ATOM 1451 C C . TRP A 1 187 ? 8.625 9.18 20.969 1 98.62 187 TRP A C 1
ATOM 1453 O O . TRP A 1 187 ? 9.742 9.211 21.5 1 98.62 187 TRP A O 1
ATOM 1463 N N . ASP A 1 188 ? 7.918 8.086 20.875 1 98.5 188 ASP A N 1
ATOM 1464 C CA . ASP A 1 188 ? 8.484 6.801 21.281 1 98.5 188 ASP A CA 1
ATOM 1465 C C . ASP A 1 188 ? 9.578 6.3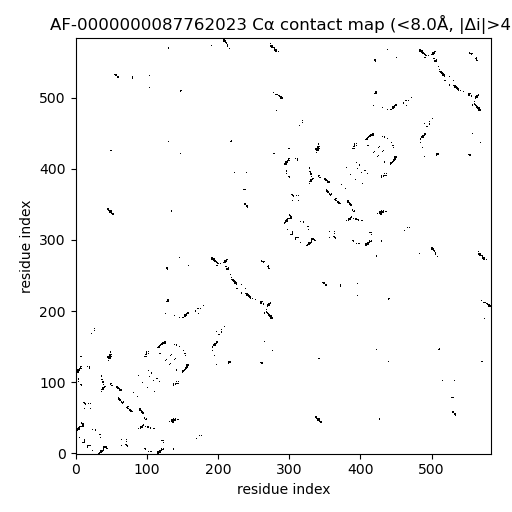52 20.312 1 98.5 188 ASP A C 1
ATOM 1467 O O . ASP A 1 188 ? 9.391 6.406 19.094 1 98.5 188 ASP A O 1
ATOM 1471 N N . GLU A 1 189 ? 10.664 5.82 20.812 1 97.75 189 GLU A N 1
ATOM 1472 C CA . GLU A 1 189 ? 11.828 5.465 20 1 97.75 189 GLU A CA 1
ATOM 1473 C C . GLU A 1 189 ? 11.508 4.32 19.047 1 97.75 189 GLU A C 1
ATOM 1475 O O . GLU A 1 189 ? 12.133 4.191 17.984 1 97.75 189 GLU A O 1
ATOM 1480 N N . GLN A 1 190 ? 10.531 3.543 19.344 1 97.81 190 GLN A N 1
ATOM 1481 C CA . GLN A 1 190 ? 10.188 2.4 18.5 1 97.81 190 GLN A CA 1
ATOM 1482 C C . GLN A 1 190 ? 9.32 2.822 17.312 1 97.81 190 GLN A C 1
ATOM 1484 O O . GLN A 1 190 ? 9.273 2.133 16.297 1 97.81 190 GLN A O 1
ATOM 1489 N N . ALA A 1 191 ? 8.617 3.906 17.453 1 98.69 191 ALA A N 1
ATOM 1490 C CA . ALA A 1 191 ? 7.645 4.316 16.453 1 98.69 191 ALA A CA 1
ATOM 1491 C C . ALA A 1 191 ? 8.32 5.07 15.305 1 98.69 191 ALA A C 1
ATOM 1493 O O . ALA A 1 191 ? 9.234 5.859 15.531 1 98.69 191 ALA A O 1
ATOM 1494 N N . GLN A 1 192 ? 7.918 4.766 14.125 1 98.88 192 GLN A N 1
ATOM 1495 C CA . GLN A 1 192 ? 8.305 5.562 12.961 1 98.88 192 GLN A CA 1
ATOM 1496 C C . GLN A 1 192 ? 7.133 6.41 12.469 1 98.88 192 GLN A C 1
ATOM 1498 O O . GLN A 1 192 ? 7.332 7.457 11.852 1 98.88 192 GLN A O 1
ATOM 1503 N N . ILE A 1 193 ? 5.938 5.949 12.703 1 98.88 193 ILE A N 1
ATOM 1504 C CA . ILE A 1 193 ? 4.695 6.594 12.297 1 98.88 193 ILE A CA 1
ATOM 1505 C C . ILE A 1 193 ? 3.666 6.496 13.422 1 98.88 193 ILE A C 1
ATOM 1507 O O . ILE A 1 193 ? 3.592 5.477 14.117 1 98.88 193 ILE A O 1
ATOM 1511 N N . TYR A 1 194 ? 2.943 7.496 13.656 1 98.94 194 TYR A N 1
ATOM 1512 C CA . TYR A 1 194 ? 1.669 7.402 14.359 1 98.94 194 TYR A CA 1
ATOM 1513 C C . TYR A 1 194 ? 0.503 7.645 13.414 1 98.94 194 TYR A C 1
ATOM 1515 O O . TYR A 1 194 ? 0.501 8.617 12.656 1 98.94 194 TYR A O 1
ATOM 1523 N N . THR A 1 195 ? -0.432 6.742 13.383 1 98.88 195 THR A N 1
ATOM 1524 C CA . THR A 1 195 ? -1.688 6.98 12.68 1 98.88 195 THR A CA 1
ATOM 1525 C C . THR A 1 195 ? -2.793 7.363 13.664 1 98.88 195 THR A C 1
ATOM 1527 O O . THR A 1 195 ? -3.018 6.668 14.656 1 98.88 195 THR A O 1
ATOM 1530 N N . ILE A 1 196 ? -3.416 8.492 13.398 1 98.94 196 ILE A N 1
ATOM 1531 C CA . ILE A 1 196 ? -4.43 9.055 14.289 1 98.94 196 ILE A CA 1
ATOM 1532 C C . ILE A 1 196 ? -5.785 9.055 13.586 1 98.94 196 ILE A C 1
ATOM 1534 O O . ILE A 1 196 ? -5.895 9.5 12.445 1 98.94 196 ILE A O 1
ATOM 1538 N N . ASN A 1 197 ? -6.793 8.523 14.188 1 98.81 197 ASN A N 1
ATOM 1539 C CA . ASN A 1 197 ? -8.188 8.688 13.781 1 98.81 197 ASN A CA 1
ATOM 1540 C C . ASN A 1 197 ? -9 9.414 14.852 1 98.81 197 ASN A C 1
ATOM 1542 O O . ASN A 1 197 ? -9.102 8.945 15.984 1 98.81 197 ASN A O 1
ATOM 1546 N N . VAL A 1 198 ? -9.531 10.531 14.492 1 98.5 198 VAL A N 1
ATOM 1547 C CA . VAL A 1 198 ? -10.312 11.375 15.391 1 98.5 198 VAL A CA 1
ATOM 1548 C C . VAL A 1 198 ? -11.805 11.18 15.125 1 98.5 198 VAL A C 1
ATOM 1550 O O . VAL A 1 198 ? -12.266 11.375 14 1 98.5 198 VAL A O 1
ATOM 1553 N N . PRO A 1 199 ? -12.562 10.75 16.172 1 96.81 199 PRO A N 1
ATOM 1554 C CA . PRO A 1 199 ? -14.008 10.641 15.969 1 96.81 199 PRO A CA 1
ATOM 1555 C C . PRO A 1 199 ? -14.688 12.008 15.82 1 96.81 199 PRO A C 1
ATOM 1557 O O . PRO A 1 199 ? -14.539 12.867 16.688 1 96.81 199 PRO A O 1
ATOM 1560 N N . MET A 1 200 ? -15.344 12.242 14.727 1 95.19 200 MET A N 1
ATOM 1561 C CA . MET A 1 200 ? -16.031 13.508 14.484 1 95.19 200 MET A CA 1
ATOM 1562 C C . MET A 1 200 ? -17.391 13.523 15.148 1 95.19 200 MET A C 1
ATOM 1564 O O . MET A 1 200 ? -18.422 13.477 14.469 1 95.19 200 MET A O 1
ATOM 1568 N N . ILE A 1 201 ? -17.328 13.695 16.453 1 92.94 201 ILE A N 1
ATOM 1569 C CA . ILE A 1 201 ? -18.516 13.711 17.297 1 92.94 201 ILE A CA 1
ATOM 1570 C C . ILE A 1 201 ? -18.594 15.031 18.062 1 92.94 201 ILE A C 1
ATOM 1572 O O . ILE A 1 201 ? -17.625 15.781 18.109 1 92.94 201 ILE A O 1
ATOM 1576 N N . ALA A 1 202 ? -19.672 15.266 18.672 1 89.56 202 ALA A N 1
ATOM 1577 C CA . ALA A 1 202 ? -19.906 16.531 19.375 1 89.56 202 ALA A CA 1
ATOM 1578 C C . ALA A 1 202 ? -18.938 16.703 20.531 1 89.56 202 ALA A C 1
ATOM 1580 O O . ALA A 1 202 ? -18.531 17.828 20.844 1 89.56 202 ALA A O 1
ATOM 1581 N N . SER A 1 203 ? -18.484 15.586 21.109 1 91.56 203 SER A N 1
ATOM 1582 C CA . SER A 1 203 ? -17.641 15.648 22.297 1 91.56 203 SER A CA 1
ATOM 1583 C C . SER A 1 203 ? -16.172 15.516 21.922 1 91.56 203 SER A C 1
ATOM 1585 O O . SER A 1 203 ? -15.344 15.156 22.766 1 91.56 203 SER A O 1
ATOM 1587 N N . VAL A 1 204 ? -15.773 15.812 20.672 1 94.5 204 VAL A N 1
ATOM 1588 C CA . VAL A 1 204 ? -14.422 15.555 20.188 1 94.5 204 VAL A CA 1
ATOM 1589 C C . VAL A 1 204 ? -13.414 16.375 20.984 1 94.5 204 VAL A C 1
ATOM 1591 O O . VAL A 1 204 ? -12.281 15.953 21.188 1 94.5 204 VAL A O 1
ATOM 1594 N N . ALA A 1 205 ? -13.812 17.516 21.531 1 92.94 205 ALA A N 1
ATOM 1595 C CA . ALA A 1 205 ? -12.914 18.391 22.266 1 92.94 205 ALA A CA 1
ATOM 1596 C C . ALA A 1 205 ? -12.383 17.703 23.531 1 92.94 205 ALA A C 1
ATOM 1598 O O . ALA A 1 205 ? -11.281 18.016 24 1 92.94 205 ALA A O 1
ATOM 1599 N N . SER A 1 206 ? -13.164 16.703 24.016 1 93.75 206 SER A N 1
ATOM 1600 C CA . SER A 1 206 ? -12.773 16.016 25.25 1 93.75 206 SER A CA 1
ATOM 1601 C C . SER A 1 206 ? -12.453 14.555 24.969 1 93.75 206 SER A C 1
ATOM 1603 O O . SER A 1 206 ? -12.281 13.766 25.906 1 93.75 206 SER A O 1
ATOM 1605 N N . ALA A 1 207 ? -12.461 14.18 23.672 1 95.5 207 ALA A N 1
ATOM 1606 C CA . ALA A 1 207 ? -12.172 12.789 23.344 1 95.5 207 ALA A CA 1
ATOM 1607 C C . ALA A 1 207 ? -10.758 12.406 23.781 1 95.5 207 ALA A C 1
ATOM 1609 O O . ALA A 1 207 ? -9.797 13.141 23.531 1 95.5 207 ALA A O 1
ATOM 1610 N N . GLU A 1 208 ? -10.609 11.273 24.453 1 96.75 208 GLU A N 1
ATOM 1611 C CA . GLU A 1 208 ? -9.32 10.82 24.969 1 96.75 208 GLU A CA 1
ATOM 1612 C C . GLU A 1 208 ? -8.539 10.047 23.922 1 96.75 208 GLU A C 1
ATOM 1614 O O . GLU A 1 208 ? -9.062 9.125 23.297 1 96.75 208 GLU A O 1
ATOM 1619 N N . PRO A 1 209 ? -7.297 10.484 23.688 1 98.62 209 PRO A N 1
ATOM 1620 C CA . PRO A 1 209 ? -6.453 9.656 22.812 1 98.62 209 PRO A CA 1
ATOM 1621 C C . PRO A 1 209 ? -5.992 8.367 23.484 1 98.62 209 PRO A C 1
ATOM 1623 O O . PRO A 1 209 ? -5.621 8.383 24.672 1 98.62 209 PRO A O 1
ATOM 1626 N N . VAL A 1 210 ? -6.078 7.309 22.734 1 98.69 210 VAL A N 1
ATOM 1627 C CA . VAL A 1 210 ? -5.734 5.988 23.25 1 98.69 210 VAL A CA 1
ATOM 1628 C C . VAL A 1 210 ? -4.785 5.289 22.281 1 98.69 210 VAL A C 1
ATOM 1630 O O . VAL A 1 210 ? -5.051 5.23 21.078 1 98.69 210 VAL A O 1
ATOM 1633 N N . PHE A 1 211 ? -3.602 4.848 22.828 1 98.81 211 PHE A N 1
ATOM 1634 C CA . PHE A 1 211 ? -2.768 3.967 22.016 1 98.81 211 PHE A CA 1
ATOM 1635 C C . PHE A 1 211 ? -3.486 2.652 21.734 1 98.81 211 PHE A C 1
ATOM 1637 O O . PHE A 1 211 ? -4.055 2.041 22.641 1 98.81 211 PHE A O 1
ATOM 1644 N N . THR A 1 212 ? -3.49 2.275 20.516 1 98.5 212 THR A N 1
ATOM 1645 C CA . THR A 1 212 ? -4.203 1.074 20.094 1 98.5 212 THR A CA 1
ATOM 1646 C C . THR A 1 212 ? -3.422 0.338 19 1 98.5 212 THR A C 1
ATOM 1648 O O . THR A 1 212 ? -2.238 0.611 18.781 1 98.5 212 THR A O 1
ATOM 1651 N N . HIS A 1 213 ? -4.02 -0.742 18.438 1 97.69 213 HIS A N 1
ATOM 1652 C CA . HIS A 1 213 ? -3.453 -1.537 17.359 1 97.69 213 HIS A CA 1
ATOM 1653 C C . HIS A 1 213 ? -4.449 -1.7 16.219 1 97.69 213 HIS A C 1
ATOM 1655 O O . HIS A 1 213 ? -5.645 -1.446 16.375 1 97.69 213 HIS A O 1
ATOM 1661 N N . ILE A 1 214 ? -3.984 -2.111 15.102 1 98.38 214 ILE A N 1
ATOM 1662 C CA . ILE A 1 214 ? -4.844 -2.232 13.93 1 98.38 214 ILE A CA 1
ATOM 1663 C C . ILE A 1 214 ? -5.711 -3.48 14.055 1 98.38 214 ILE A C 1
ATOM 1665 O O . ILE A 1 214 ? -5.211 -4.57 14.344 1 98.38 214 ILE A O 1
ATOM 1669 N N . LEU A 1 215 ? -6.992 -3.316 13.883 1 98.5 215 LEU A N 1
ATOM 1670 C CA . LEU A 1 215 ? -7.867 -4.48 13.781 1 98.5 215 LEU A CA 1
ATOM 1671 C C . LEU A 1 215 ? -7.609 -5.242 12.484 1 98.5 215 LEU A C 1
ATOM 1673 O O . LEU A 1 215 ? -7.605 -4.652 11.398 1 98.5 215 LEU A O 1
ATOM 1677 N N . GLU A 1 216 ? -7.352 -6.52 12.625 1 97.94 216 GLU A N 1
ATOM 1678 C CA . GLU A 1 216 ? -7.203 -7.387 11.453 1 97.94 216 GLU A CA 1
ATOM 1679 C C . GLU A 1 216 ? -8.547 -7.949 11.016 1 97.94 216 GLU A C 1
ATOM 1681 O O . GLU A 1 216 ? -8.977 -9 11.492 1 97.94 216 GLU A O 1
ATOM 1686 N N . ASN A 1 217 ? -9.234 -7.285 10.148 1 98.31 217 ASN A N 1
ATOM 1687 C CA . ASN A 1 217 ? -10.523 -7.73 9.633 1 98.31 217 ASN A CA 1
ATOM 1688 C C . ASN A 1 217 ? -10.461 -8.016 8.133 1 98.31 217 ASN A C 1
ATOM 1690 O O . ASN A 1 217 ? -9.438 -7.758 7.496 1 98.31 217 ASN A O 1
ATOM 1694 N N . THR A 1 218 ? -11.477 -8.703 7.602 1 98.06 218 THR A N 1
ATOM 1695 C CA . THR A 1 218 ? -11.562 -9.094 6.199 1 98.06 218 THR A CA 1
ATOM 1696 C C . THR A 1 218 ? -12.875 -8.609 5.582 1 98.06 218 THR A C 1
ATOM 1698 O O . THR A 1 218 ? -13.789 -8.195 6.301 1 98.06 218 THR A O 1
ATOM 1701 N N . TRP A 1 219 ? -12.891 -8.609 4.25 1 98 219 TRP A N 1
ATOM 1702 C CA . TRP A 1 219 ? -14.117 -8.242 3.545 1 98 219 TRP A CA 1
ATOM 1703 C C . TRP A 1 219 ? -14.367 -9.172 2.363 1 98 219 TRP A C 1
ATOM 1705 O O . TRP A 1 219 ? -13.57 -10.086 2.104 1 98 219 TRP A O 1
ATOM 1715 N N . GLY A 1 220 ? -15.562 -9.078 1.763 1 97.19 220 GLY A N 1
ATOM 1716 C CA . GLY A 1 220 ? -15.914 -9.789 0.543 1 97.19 220 GLY A CA 1
ATOM 1717 C C . GLY A 1 220 ? -15.578 -9.008 -0.716 1 97.19 220 GLY A C 1
ATOM 1718 O O . GLY A 1 220 ? -14.57 -8.305 -0.765 1 97.19 220 GLY A O 1
ATOM 1719 N N . SER A 1 221 ? -16.406 -9.172 -1.667 1 97.44 221 SER A N 1
ATOM 1720 C CA . SER A 1 221 ? -16.203 -8.453 -2.92 1 97.44 221 SER A CA 1
ATOM 1721 C C . SER A 1 221 ? -16.312 -6.949 -2.719 1 97.44 221 SER A C 1
ATOM 1723 O O . SER A 1 221 ? -17.25 -6.473 -2.059 1 97.44 221 SER A O 1
ATOM 1725 N N . VAL A 1 222 ? -15.406 -6.262 -3.283 1 97.62 222 VAL A N 1
ATOM 1726 C CA . VAL A 1 222 ? -15.453 -4.805 -3.211 1 97.62 222 VAL A CA 1
ATOM 1727 C C . VAL A 1 222 ? -15.812 -4.234 -4.582 1 97.62 222 VAL A C 1
ATOM 1729 O O . VAL A 1 222 ? -15.633 -3.037 -4.824 1 97.62 222 VAL A O 1
ATOM 1732 N N . PHE A 1 223 ? -16.203 -5.078 -5.473 1 96.44 223 PHE A N 1
ATOM 1733 C CA . PHE A 1 223 ? -16.703 -4.699 -6.793 1 96.44 223 PHE A CA 1
ATOM 1734 C C . PHE A 1 223 ? -18.094 -5.266 -7.043 1 96.44 223 PHE A C 1
ATOM 1736 O O . PHE A 1 223 ? -18.5 -6.23 -6.391 1 96.44 223 PHE A O 1
ATOM 1743 N N . HIS A 1 224 ? -18.797 -4.59 -7.961 1 94.81 224 HIS A N 1
ATOM 1744 C CA . HIS A 1 224 ? -20.047 -5.109 -8.531 1 94.81 224 HIS A CA 1
ATOM 1745 C C . HIS A 1 224 ? -19.938 -5.238 -10.047 1 94.81 224 HIS A C 1
ATOM 1747 O O . HIS A 1 224 ? -19.406 -4.344 -10.719 1 94.81 224 HIS A O 1
ATOM 1753 N N . GLU A 1 225 ? -20.297 -6.383 -10.555 1 92.56 225 GLU A N 1
ATOM 1754 C CA . GLU A 1 225 ? -20.359 -6.516 -12.008 1 92.56 225 GLU A CA 1
ATOM 1755 C C . GLU A 1 225 ? -21.531 -5.719 -12.594 1 92.56 225 GLU A C 1
ATOM 1757 O O . GLU A 1 225 ? -22.641 -5.793 -12.086 1 92.56 225 GLU A O 1
ATOM 1762 N N . VAL A 1 226 ? -21.094 -4.859 -13.633 1 87.12 226 VAL A N 1
ATOM 1763 C CA . VAL A 1 226 ? -22.109 -4.027 -14.273 1 87.12 226 VAL A CA 1
ATOM 1764 C C . VAL A 1 226 ? -22.953 -4.879 -15.219 1 87.12 226 VAL A C 1
ATOM 1766 O O . VAL A 1 226 ? -22.422 -5.645 -16.016 1 87.12 226 VAL A O 1
ATOM 1769 N N . GLY A 1 227 ? -24.156 -4.645 -15.328 1 72.25 227 GLY A N 1
ATOM 1770 C CA . GLY A 1 227 ? -25.078 -5.352 -16.203 1 72.25 227 GLY A CA 1
ATOM 1771 C C . GLY A 1 227 ? -25.203 -6.828 -15.875 1 72.25 227 GLY A C 1
ATOM 1772 O O . GLY A 1 227 ? -24.422 -7.645 -16.359 1 72.25 227 GLY A O 1
ATOM 1773 N N . GLY A 1 228 ? -25.125 -7.543 -14.852 1 53.81 228 GLY A N 1
ATOM 1774 C CA . GLY A 1 228 ? -25.234 -8.914 -14.383 1 53.81 228 GLY A CA 1
ATOM 1775 C C . GLY A 1 228 ? -25.312 -9.93 -15.508 1 53.81 228 GLY A C 1
ATOM 1776 O O . GLY A 1 228 ? -25.234 -9.562 -16.688 1 53.81 228 GLY A O 1
ATOM 1777 N N . SER A 1 229 ? -25.188 -11.453 -15.086 1 45.41 229 SER A N 1
ATOM 1778 C CA . SER A 1 229 ? -25.266 -12.578 -16 1 45.41 229 SER A CA 1
ATOM 1779 C C . SER A 1 229 ? -26.125 -12.242 -17.219 1 45.41 229 SER A C 1
ATOM 1781 O O . SER A 1 229 ? -26.078 -12.953 -18.234 1 45.41 229 SER A O 1
ATOM 1783 N N . LYS A 1 230 ? -27.156 -11.516 -16.922 1 46.28 230 LYS A N 1
ATOM 1784 C CA . LYS A 1 230 ? -28.266 -11.531 -17.875 1 46.28 230 LYS A CA 1
ATOM 1785 C C . LYS A 1 230 ? -28.078 -10.469 -18.953 1 46.28 230 LYS A C 1
ATOM 1787 O O . LYS A 1 230 ? -28.75 -10.5 -19.984 1 46.28 230 LYS A O 1
ATOM 1792 N N . THR A 1 231 ? -27.234 -9.477 -18.625 1 46.75 231 THR A N 1
ATOM 1793 C CA . THR A 1 231 ? -27.125 -8.461 -19.688 1 46.75 231 THR A CA 1
ATOM 1794 C C . THR A 1 231 ? -25.688 -7.988 -19.828 1 46.75 231 THR A C 1
ATOM 1796 O O . THR A 1 231 ? -25.234 -7.102 -19.109 1 46.75 231 THR A O 1
ATOM 1799 N N . PRO A 1 232 ? -24.859 -8.773 -20.547 1 49.91 232 PRO A N 1
ATOM 1800 C CA . PRO A 1 232 ? -23.531 -8.258 -20.875 1 49.91 232 PRO A CA 1
ATOM 1801 C C . PRO A 1 232 ? -23.547 -6.773 -21.219 1 49.91 232 PRO A C 1
ATOM 1803 O O . PRO A 1 232 ? -24.578 -6.234 -21.625 1 49.91 232 PRO A O 1
ATOM 1806 N N . ALA A 1 233 ? -22.547 -6.043 -20.766 1 54.19 233 ALA A N 1
ATOM 1807 C CA . ALA A 1 233 ? -22.453 -4.68 -21.281 1 54.19 233 ALA A CA 1
ATOM 1808 C C . ALA A 1 233 ? -22.703 -4.648 -22.781 1 54.19 233 ALA A C 1
ATOM 1810 O O . ALA A 1 233 ? -22.578 -5.672 -23.453 1 54.19 233 ALA A O 1
ATOM 1811 N N . ASP A 1 234 ? -23.297 -3.58 -23.234 1 52.19 234 ASP A N 1
ATOM 1812 C CA . ASP A 1 234 ? -23.719 -3.406 -24.625 1 52.19 234 ASP A CA 1
ATOM 1813 C C . ASP A 1 234 ? -22.672 -3.986 -25.578 1 52.19 234 ASP A C 1
ATOM 1815 O O . ASP A 1 234 ? -23.031 -4.539 -26.625 1 52.19 234 ASP A O 1
ATOM 1819 N N . ASP A 1 235 ? -21.453 -3.857 -25.094 1 56.84 235 ASP A N 1
ATOM 1820 C CA . ASP A 1 235 ? -20.438 -4.289 -26.062 1 56.84 235 ASP A CA 1
ATOM 1821 C C . ASP A 1 235 ? -19.984 -5.723 -25.781 1 56.84 235 ASP A C 1
ATOM 1823 O O . ASP A 1 235 ? -19.078 -6.234 -26.422 1 56.84 235 ASP A O 1
ATOM 1827 N N . GLY A 1 236 ? -20.781 -6.34 -24.781 1 65.75 236 GLY A N 1
ATOM 1828 C CA . GLY A 1 236 ? -20.531 -7.746 -24.516 1 65.75 236 GLY A CA 1
ATOM 1829 C C . GLY A 1 236 ? -19.359 -7.973 -23.578 1 65.75 236 GLY A C 1
ATOM 1830 O O . GLY A 1 236 ? -19.047 -9.109 -23.219 1 65.75 236 GLY A O 1
ATOM 1831 N N . LYS A 1 237 ? -18.812 -6.82 -23.078 1 80.56 237 LYS A N 1
ATOM 1832 C CA . LYS A 1 237 ? -17.656 -6.953 -22.188 1 80.56 237 LYS A CA 1
ATOM 1833 C C . LYS A 1 237 ? -18.094 -6.949 -20.734 1 80.56 237 LYS A C 1
ATOM 1835 O O . LYS A 1 237 ? -19.031 -6.234 -20.359 1 80.56 237 LYS A O 1
ATOM 1840 N N . ARG A 1 238 ? -17.5 -7.793 -19.953 1 89.25 238 ARG A N 1
ATOM 1841 C CA . ARG A 1 238 ? -17.75 -7.762 -18.516 1 89.25 238 ARG A CA 1
ATOM 1842 C C . ARG A 1 238 ? -17.125 -6.527 -17.875 1 89.25 238 ARG A C 1
ATOM 1844 O O . ARG A 1 238 ? -15.969 -6.191 -18.156 1 89.25 238 ARG A O 1
ATOM 1851 N N . GLN A 1 239 ? -17.922 -5.789 -17.109 1 93.25 239 GLN A N 1
ATOM 1852 C CA . GLN A 1 239 ? -17.453 -4.574 -16.438 1 93.25 239 GLN A CA 1
ATOM 1853 C C . GLN A 1 239 ? -17.719 -4.648 -14.93 1 93.25 239 GLN A C 1
ATOM 1855 O O . GLN A 1 239 ? -18.656 -5.297 -14.484 1 93.25 239 GLN A O 1
ATOM 1860 N N . PHE A 1 240 ? -16.828 -4.039 -14.164 1 95.38 240 PHE A N 1
ATOM 1861 C CA . PHE A 1 240 ? -16.875 -4.078 -12.711 1 95.38 240 PHE A CA 1
ATOM 1862 C C . PHE A 1 240 ? -16.719 -2.68 -12.125 1 95.38 240 PHE A C 1
ATOM 1864 O O . PHE A 1 240 ? -15.844 -1.918 -12.539 1 95.38 240 PHE A O 1
ATOM 1871 N N . ARG A 1 241 ? -17.547 -2.344 -11.172 1 95.12 241 ARG A N 1
ATOM 1872 C CA . ARG A 1 241 ? -17.5 -1.045 -10.508 1 95.12 241 ARG A CA 1
ATOM 1873 C C . ARG A 1 241 ? -17.172 -1.197 -9.031 1 95.12 241 ARG A C 1
ATOM 1875 O O . ARG A 1 241 ? -17.641 -2.121 -8.375 1 95.12 241 ARG A O 1
ATOM 1882 N N . TRP A 1 242 ? -16.359 -0.307 -8.594 1 95.12 242 TRP A N 1
ATOM 1883 C CA . TRP A 1 242 ? -16 -0.26 -7.176 1 95.12 242 TRP A CA 1
ATOM 1884 C C . TRP A 1 242 ? -17.25 -0.086 -6.309 1 95.12 242 TRP A C 1
ATOM 1886 O O . TRP A 1 242 ? -18.078 0.797 -6.562 1 95.12 242 TRP A O 1
ATOM 1896 N N . GLY A 1 243 ? -17.375 -0.987 -5.355 1 94.44 243 GLY A N 1
ATOM 1897 C CA . GLY A 1 243 ? -18.531 -0.917 -4.473 1 94.44 243 GLY A CA 1
ATOM 1898 C C . GLY A 1 243 ? -18.406 -1.827 -3.266 1 94.44 243 GLY A C 1
ATOM 1899 O O . GLY A 1 243 ? -19.141 -2.82 -3.158 1 94.44 243 GLY A O 1
ATOM 1900 N N . PRO A 1 244 ? -17.547 -1.482 -2.318 1 95.62 244 PRO A N 1
ATOM 1901 C CA . PRO A 1 244 ? -17.406 -2.309 -1.117 1 95.62 244 PRO A CA 1
ATOM 1902 C C . PRO A 1 244 ? -18.641 -2.256 -0.223 1 95.62 244 PRO A C 1
ATOM 1904 O O . PRO A 1 244 ? -19.391 -1.278 -0.257 1 95.62 244 PRO A O 1
ATOM 1907 N N . ASP A 1 245 ? -18.922 -3.338 0.444 1 96.69 245 ASP A N 1
ATOM 1908 C CA . ASP A 1 245 ? -19.922 -3.346 1.507 1 96.69 245 ASP A CA 1
ATOM 1909 C C . ASP A 1 245 ? -19.359 -2.764 2.799 1 96.69 245 ASP A C 1
ATOM 1911 O O . ASP A 1 245 ? -18.938 -3.506 3.689 1 96.69 245 ASP A O 1
ATOM 1915 N N . PHE A 1 246 ? -19.453 -1.499 2.984 1 94.06 246 PHE A N 1
ATOM 1916 C CA . PHE A 1 246 ? -18.875 -0.813 4.129 1 94.06 246 PHE A CA 1
ATOM 1917 C C . PHE A 1 246 ? -19.625 -1.146 5.406 1 94.06 246 PHE A C 1
ATOM 1919 O O . PHE A 1 246 ? -19.062 -1.133 6.496 1 94.06 246 PHE A O 1
ATOM 1926 N N . ASP A 1 247 ? -20.891 -1.431 5.234 1 95.44 247 ASP A N 1
ATOM 1927 C CA . ASP A 1 247 ? -21.656 -1.868 6.398 1 95.44 247 ASP A CA 1
ATOM 1928 C C . ASP A 1 247 ? -21.094 -3.17 6.965 1 95.44 247 ASP A C 1
ATOM 1930 O O . ASP A 1 247 ? -21 -3.332 8.188 1 95.44 247 ASP A O 1
ATOM 1934 N N . ALA A 1 248 ? -20.797 -4.023 6.035 1 96.81 248 ALA A N 1
ATOM 1935 C CA . ALA A 1 248 ? -20.203 -5.281 6.473 1 96.81 248 ALA A CA 1
ATOM 1936 C C . ALA A 1 248 ? -18.859 -5.039 7.156 1 96.81 248 ALA A C 1
ATOM 1938 O O . ALA A 1 248 ? -18.531 -5.691 8.148 1 96.81 248 ALA A O 1
ATOM 1939 N N . ALA A 1 249 ? -18.078 -4.156 6.66 1 95.38 249 ALA A N 1
ATOM 1940 C CA . ALA A 1 249 ? -16.797 -3.801 7.285 1 95.38 249 ALA A CA 1
ATOM 1941 C C . ALA A 1 249 ? -17.016 -3.244 8.688 1 95.38 249 ALA A C 1
ATOM 1943 O O . ALA A 1 249 ? -16.297 -3.615 9.625 1 95.38 249 ALA A O 1
ATOM 1944 N N . ASP A 1 250 ? -18.016 -2.389 8.836 1 95.06 250 ASP A N 1
ATOM 1945 C CA . ASP A 1 250 ? -18.328 -1.812 10.141 1 95.06 250 ASP A CA 1
ATOM 1946 C C . ASP A 1 250 ? -18.75 -2.895 11.133 1 95.06 250 ASP A C 1
ATOM 1948 O O . ASP A 1 250 ? -18.438 -2.809 12.32 1 95.06 250 ASP A O 1
ATOM 1952 N N . ARG A 1 251 ? -19.453 -3.887 10.625 1 97.5 251 ARG A N 1
ATOM 1953 C CA . ARG A 1 251 ? -19.891 -4.977 11.484 1 97.5 251 ARG A CA 1
ATOM 1954 C C . ARG A 1 251 ? -18.719 -5.762 12.031 1 97.5 251 ARG A C 1
ATOM 1956 O O . ARG A 1 251 ? -18.75 -6.246 13.164 1 97.5 251 ARG A O 1
ATOM 1963 N N . THR A 1 252 ? -17.688 -5.871 11.203 1 97.81 252 THR A N 1
ATOM 1964 C CA . THR A 1 252 ? -16.516 -6.574 11.68 1 97.81 252 THR A CA 1
ATOM 1965 C C . THR A 1 252 ? -15.883 -5.84 12.867 1 97.81 252 THR A C 1
ATOM 1967 O O . THR A 1 252 ? -15.32 -6.465 13.766 1 97.81 252 THR A O 1
ATOM 1970 N N . VAL A 1 253 ? -15.961 -4.539 12.93 1 97.81 253 VAL A N 1
ATOM 1971 C CA . VAL A 1 253 ? -15.445 -3.748 14.039 1 97.81 253 VAL A CA 1
ATOM 1972 C C . VAL A 1 253 ? -16.328 -3.959 15.273 1 97.81 253 VAL A C 1
ATOM 1974 O O . VAL A 1 253 ? -15.82 -4.23 16.359 1 97.81 253 VAL A O 1
ATOM 1977 N N . ALA A 1 254 ? -17.625 -3.877 15.031 1 96.94 254 ALA A N 1
ATOM 1978 C CA . ALA A 1 254 ? -18.578 -4.023 16.125 1 96.94 254 ALA A CA 1
ATOM 1979 C C . ALA A 1 254 ? -18.438 -5.395 16.797 1 96.94 254 ALA A C 1
ATOM 1981 O O . ALA A 1 254 ? -18.609 -5.523 18 1 96.94 254 ALA A O 1
ATOM 1982 N N . GLU A 1 255 ? -18.062 -6.367 15.992 1 97.88 255 GLU A N 1
ATOM 1983 C CA . GLU A 1 255 ? -18 -7.742 16.484 1 97.88 255 GLU A CA 1
ATOM 1984 C C . GLU A 1 255 ? -16.625 -8.055 17.062 1 97.88 255 GLU A C 1
ATOM 1986 O O . GLU A 1 255 ? -16.422 -9.094 17.703 1 97.88 255 GLU A O 1
ATOM 1991 N N . SER A 1 256 ? -15.758 -7.117 16.844 1 97.81 256 SER A N 1
ATOM 1992 C CA . SER A 1 256 ? -14.398 -7.355 17.312 1 97.81 256 SER A CA 1
ATOM 1993 C C . SER A 1 256 ? -14.297 -7.168 18.828 1 97.81 256 SER A C 1
ATOM 1995 O O . SER A 1 256 ? -15.242 -6.715 19.469 1 97.81 256 SER A O 1
ATOM 1997 N N . SER A 1 257 ? -13.172 -7.613 19.422 1 96.44 257 SER A N 1
ATOM 1998 C CA . SER A 1 257 ? -12.875 -7.449 20.844 1 96.44 257 SER A CA 1
ATOM 1999 C C . SER A 1 257 ? -11.477 -6.879 21.047 1 96.44 257 SER A C 1
ATOM 2001 O O . SER A 1 257 ? -10.688 -6.777 20.109 1 96.44 257 SER A O 1
ATOM 2003 N N . GLY A 1 258 ? -11.258 -6.453 22.266 1 95 258 GLY A N 1
ATOM 2004 C CA . GLY A 1 258 ? -9.93 -5.953 22.609 1 95 258 GLY A CA 1
ATOM 2005 C C . GLY A 1 258 ? -9.727 -4.504 22.203 1 95 258 GLY A C 1
ATOM 2006 O O . GLY A 1 258 ? -10.656 -3.842 21.75 1 95 258 GLY A O 1
ATOM 2007 N N . ASN A 1 259 ? -8.555 -3.992 22.484 1 96.62 259 ASN A N 1
ATOM 2008 C CA . ASN A 1 259 ? -8.164 -2.625 22.172 1 96.62 259 ASN A CA 1
ATOM 2009 C C . ASN A 1 259 ? -7.637 -2.512 20.734 1 96.62 259 ASN A C 1
ATOM 2011 O O . ASN A 1 259 ? -6.449 -2.727 20.5 1 96.62 259 ASN A O 1
ATOM 2015 N N . ASN A 1 260 ? -8.539 -2.234 19.859 1 98 260 ASN A N 1
ATOM 2016 C CA . ASN A 1 260 ? -8.109 -1.985 18.484 1 98 260 ASN A CA 1
ATOM 2017 C C . ASN A 1 260 ? -8.625 -0.641 17.969 1 98 260 ASN A C 1
ATOM 2019 O O . ASN A 1 260 ? -9.523 -0.049 18.562 1 98 260 ASN A O 1
ATOM 2023 N N . ASP A 1 261 ? -8.102 -0.202 16.953 1 98.44 261 ASP A N 1
ATOM 2024 C CA . ASP A 1 261 ? -8.32 1.158 16.469 1 98.44 261 ASP A CA 1
ATOM 2025 C C . ASP A 1 261 ? -9.773 1.374 16.047 1 98.44 261 ASP A C 1
ATOM 2027 O O . ASP A 1 261 ? -10.344 2.434 16.312 1 98.44 261 ASP A O 1
ATOM 2031 N N . GLY A 1 262 ? -10.406 0.362 15.406 1 98.06 262 GLY A N 1
ATOM 2032 C CA . GLY A 1 262 ? -11.805 0.498 15.047 1 98.06 262 GLY A CA 1
ATOM 2033 C C . GLY A 1 262 ? -12.719 0.695 16.234 1 98.06 262 GLY A C 1
ATOM 2034 O O . GLY A 1 262 ? -13.57 1.585 16.234 1 98.06 262 GLY A O 1
ATOM 2035 N N . ARG A 1 263 ? -12.5 -0.065 17.234 1 97.88 263 ARG A N 1
ATOM 2036 C CA . ARG A 1 263 ? -13.344 -0.024 18.422 1 97.88 263 ARG A CA 1
ATOM 2037 C C . ARG A 1 263 ? -13.125 1.262 19.203 1 97.88 263 ARG A C 1
ATOM 2039 O O . ARG A 1 263 ? -14.07 1.846 19.734 1 97.88 263 ARG A O 1
ATOM 2046 N N . VAL A 1 264 ? -11.875 1.688 19.328 1 98.19 264 VAL A N 1
ATOM 2047 C CA . VAL A 1 264 ? -11.547 2.914 20.047 1 98.19 264 VAL A CA 1
ATOM 2048 C C . VAL A 1 264 ? -12.305 4.094 19.438 1 98.19 264 VAL A C 1
ATOM 2050 O O . VAL A 1 264 ? -12.875 4.914 20.156 1 98.19 264 VAL A O 1
ATOM 2053 N N . ILE A 1 265 ? -12.352 4.168 18.141 1 97.81 265 ILE A N 1
ATOM 2054 C CA . ILE A 1 265 ? -13.062 5.227 17.438 1 97.81 265 ILE A CA 1
ATOM 2055 C C . ILE A 1 265 ? -14.562 5.117 17.719 1 97.81 265 ILE A C 1
ATOM 2057 O O . ILE A 1 265 ? -15.219 6.117 18 1 97.81 265 ILE A O 1
ATOM 2061 N N . GLU A 1 266 ? -15.094 3.875 17.656 1 95.56 266 GLU A N 1
ATOM 2062 C CA . GLU A 1 266 ? -16.516 3.645 17.875 1 95.56 266 GLU A CA 1
ATOM 2063 C C . GLU A 1 266 ? -16.938 4.059 19.281 1 95.56 266 GLU A C 1
ATOM 2065 O O . GLU A 1 266 ? -18.078 4.445 19.516 1 95.56 266 GLU A O 1
ATOM 2070 N N . GLN A 1 267 ? -16 4.031 20.172 1 95.88 267 GLN A N 1
ATOM 2071 C CA . GLN A 1 267 ? -16.266 4.387 21.562 1 95.88 267 GLN A CA 1
ATOM 2072 C C . GLN A 1 267 ? -16.156 5.895 21.781 1 95.88 267 GLN A C 1
ATOM 2074 O O . GLN A 1 267 ? -16.297 6.379 22.891 1 95.88 267 GLN A O 1
ATOM 2079 N N . GLY A 1 268 ? -15.82 6.605 20.719 1 95.75 268 GLY A N 1
ATOM 2080 C CA . GLY A 1 268 ? -15.758 8.055 20.797 1 95.75 268 GLY A CA 1
ATOM 2081 C C . GLY A 1 268 ? -14.406 8.578 21.234 1 95.75 268 GLY A C 1
ATOM 2082 O O . GLY A 1 268 ? -14.281 9.742 21.625 1 95.75 268 GLY A O 1
ATOM 2083 N N . CYS A 1 269 ? -13.391 7.715 21.203 1 97.69 269 CYS A N 1
ATOM 2084 C CA . CYS A 1 269 ? -12.031 8.094 21.578 1 97.69 269 CYS A CA 1
ATOM 2085 C C . CYS A 1 269 ? -11.164 8.297 20.344 1 97.69 269 CYS A C 1
ATOM 2087 O O . CYS A 1 269 ? -11.508 7.828 19.25 1 97.69 269 CYS A O 1
ATOM 2089 N N . ILE A 1 270 ? -10.086 9.062 20.484 1 98.62 270 ILE A N 1
ATOM 2090 C CA . ILE A 1 270 ? -9.102 9.219 19.422 1 98.62 270 ILE A CA 1
ATOM 2091 C C . ILE A 1 270 ? -8.164 8.016 19.391 1 98.62 270 ILE A C 1
ATOM 2093 O O . ILE A 1 270 ? -7.551 7.68 20.406 1 98.62 270 ILE A O 1
ATOM 2097 N N . SER A 1 271 ? -8.141 7.293 18.312 1 98.81 271 SER A N 1
ATOM 2098 C CA . SER A 1 271 ? -7.215 6.172 18.203 1 98.81 271 SER A CA 1
ATOM 2099 C C . SER A 1 271 ? -5.828 6.637 17.766 1 98.81 271 SER A C 1
ATOM 2101 O O . SER A 1 271 ? -5.707 7.461 16.859 1 98.81 271 SER A O 1
ATOM 2103 N N . VAL A 1 272 ? -4.773 6.238 18.422 1 98.94 272 VAL A N 1
ATOM 2104 C CA . VAL A 1 272 ? -3.379 6.473 18.062 1 98.94 272 VAL A CA 1
ATOM 2105 C C . VAL A 1 272 ? -2.658 5.141 17.891 1 98.94 272 VAL A C 1
ATOM 2107 O O . VAL A 1 272 ? -2.461 4.402 18.859 1 98.94 272 VAL A O 1
ATOM 2110 N N . THR A 1 273 ? -2.264 4.816 16.719 1 98.88 273 THR A N 1
ATOM 2111 C CA . THR A 1 273 ? -1.61 3.541 16.453 1 98.88 273 THR A CA 1
ATOM 2112 C C . THR A 1 273 ? -0.145 3.752 16.078 1 98.88 273 THR A C 1
ATOM 2114 O O . THR A 1 273 ? 0.161 4.289 15.016 1 98.88 273 THR A O 1
ATOM 2117 N N . PRO A 1 274 ? 0.778 3.371 16.938 1 98.88 274 PRO A N 1
ATOM 2118 C CA . PRO A 1 274 ? 2.197 3.412 16.578 1 98.88 274 PRO A CA 1
ATOM 2119 C C . PRO A 1 274 ? 2.576 2.336 15.562 1 98.88 274 PRO A C 1
ATOM 2121 O O . PRO A 1 274 ? 2.191 1.174 15.711 1 98.88 274 PRO A O 1
ATOM 2124 N N . LEU A 1 275 ? 3.314 2.762 14.539 1 98.81 275 LEU A N 1
ATOM 2125 C CA . LEU A 1 275 ? 3.658 1.834 13.469 1 98.81 275 LEU A CA 1
ATOM 2126 C C . LEU A 1 275 ? 5.137 1.942 13.109 1 98.81 275 LEU A C 1
ATOM 2128 O O . LEU A 1 275 ? 5.781 2.949 13.414 1 98.81 275 LEU A O 1
ATOM 2132 N N . ARG A 1 276 ? 5.629 0.902 12.547 1 98.38 276 ARG A N 1
ATOM 2133 C CA . ARG A 1 276 ? 6.828 0.927 11.711 1 98.38 276 ARG A CA 1
ATOM 2134 C C . ARG A 1 276 ? 6.461 0.953 10.234 1 98.38 276 ARG A C 1
ATOM 2136 O O . ARG A 1 276 ? 5.367 0.528 9.852 1 98.38 276 ARG A O 1
ATOM 2143 N N . ALA A 1 277 ? 7.289 1.496 9.383 1 98.5 277 ALA A N 1
ATOM 2144 C CA . ALA A 1 277 ? 7.051 1.517 7.945 1 98.5 277 ALA A CA 1
ATOM 2145 C C . ALA A 1 277 ? 7.348 0.157 7.32 1 98.5 277 ALA A C 1
ATOM 2147 O O . ALA A 1 277 ? 8.305 0.015 6.555 1 98.5 277 ALA A O 1
ATOM 2148 N N . ASN A 1 278 ? 6.473 -0.779 7.629 1 98.06 278 ASN A N 1
ATOM 2149 C CA . ASN A 1 278 ? 6.641 -2.182 7.27 1 98.06 278 ASN A CA 1
ATOM 2150 C C . ASN A 1 278 ? 5.324 -2.947 7.363 1 98.06 278 ASN A C 1
ATOM 2152 O O . ASN A 1 278 ? 4.371 -2.477 7.988 1 98.06 278 ASN A O 1
ATOM 2156 N N . TYR A 1 279 ? 5.285 -4.086 6.629 1 98.62 279 TYR A N 1
ATOM 2157 C CA . TYR A 1 279 ? 4.184 -5.008 6.879 1 98.62 279 TYR A CA 1
ATOM 2158 C C . TYR A 1 279 ? 4.43 -5.828 8.141 1 98.62 279 TYR A C 1
ATOM 2160 O O . TYR A 1 279 ? 5.574 -6 8.562 1 98.62 279 TYR A O 1
ATOM 2168 N N . LYS A 1 280 ? 3.393 -6.297 8.695 1 97.88 280 LYS A N 1
ATOM 2169 C CA . LYS A 1 280 ? 3.445 -7.078 9.93 1 97.88 280 LYS A CA 1
ATOM 2170 C C . LYS A 1 280 ? 3.99 -8.477 9.672 1 97.88 280 LYS A C 1
ATOM 2172 O O . LYS A 1 280 ? 3.32 -9.305 9.055 1 97.88 280 LYS A O 1
ATOM 2177 N N . ASP A 1 281 ? 5.195 -8.719 10.055 1 95.44 281 ASP A N 1
ATOM 2178 C CA . ASP A 1 281 ? 5.785 -10.047 9.922 1 95.44 281 ASP A CA 1
ATOM 2179 C C . ASP A 1 281 ? 5.488 -10.906 11.148 1 95.44 281 ASP A C 1
ATOM 2181 O O . ASP A 1 281 ? 4.793 -10.461 12.07 1 95.44 281 ASP A O 1
ATOM 2185 N N . ILE A 1 282 ? 5.918 -12.133 11.086 1 96.5 282 ILE A N 1
ATOM 2186 C CA . ILE A 1 282 ? 5.68 -13.109 12.141 1 96.5 282 ILE A CA 1
ATOM 2187 C C . ILE A 1 282 ? 7.012 -13.672 12.633 1 96.5 282 ILE A C 1
ATOM 2189 O O . ILE A 1 282 ? 7.457 -14.727 12.164 1 96.5 282 ILE A O 1
ATOM 2193 N N . PRO A 1 283 ? 7.582 -13.055 13.625 1 90.75 283 PRO A N 1
ATOM 2194 C CA . PRO A 1 283 ? 8.945 -13.383 14.039 1 90.75 283 PRO A CA 1
ATOM 2195 C C . PRO A 1 283 ? 9.07 -14.805 14.586 1 90.75 283 PRO A C 1
ATOM 2197 O O . PRO A 1 283 ? 10.172 -15.352 14.672 1 90.75 283 PRO A O 1
ATOM 2200 N N . THR A 1 284 ? 7.988 -15.461 14.898 1 94.88 284 THR A N 1
ATOM 2201 C CA . THR A 1 284 ? 8.047 -16.797 15.484 1 94.88 284 THR A CA 1
ATOM 2202 C C . THR A 1 284 ? 8.289 -17.844 14.414 1 94.88 284 THR A C 1
ATOM 2204 O O . THR A 1 284 ? 8.656 -18.984 14.719 1 94.88 284 THR A O 1
ATOM 2207 N N . ILE A 1 285 ? 8.008 -17.516 13.18 1 96.69 285 ILE A N 1
ATOM 2208 C CA . ILE A 1 285 ? 8.281 -18.438 12.078 1 96.69 285 ILE A CA 1
ATOM 2209 C C . ILE A 1 285 ? 9.703 -18.219 11.57 1 96.69 285 ILE A C 1
ATOM 2211 O O . ILE A 1 285 ? 10.023 -17.172 11.016 1 96.69 285 ILE A O 1
ATOM 2215 N N . GLN A 1 286 ? 10.586 -19.219 11.859 1 95.31 286 GLN A N 1
ATOM 2216 C CA . GLN A 1 286 ? 12.008 -19.109 11.547 1 95.31 286 GLN A CA 1
ATOM 2217 C C . GLN A 1 286 ? 12.586 -20.438 11.086 1 95.31 286 GLN A C 1
ATOM 2219 O O . GLN A 1 286 ? 11.945 -21.484 11.227 1 95.31 286 GLN A O 1
ATOM 2224 N N . GLY A 1 287 ? 13.734 -20.344 10.484 1 94.81 287 GLY A N 1
ATOM 2225 C CA . GLY A 1 287 ? 14.469 -21.547 10.141 1 94.81 287 GLY A CA 1
ATOM 2226 C C . GLY A 1 287 ? 14.477 -21.844 8.648 1 94.81 287 GLY A C 1
ATOM 2227 O O . GLY A 1 287 ? 13.906 -21.078 7.863 1 94.81 287 GLY A O 1
ATOM 2228 N N . GLU A 1 288 ? 15.109 -22.906 8.312 1 96.12 288 GLU A N 1
ATOM 2229 C CA . GLU A 1 288 ? 15.219 -23.359 6.93 1 96.12 288 GLU A CA 1
ATOM 2230 C C . GLU A 1 288 ? 14.07 -24.297 6.562 1 96.12 288 GLU A C 1
ATOM 2232 O O . GLU A 1 288 ? 13.547 -25 7.418 1 96.12 288 GLU A O 1
ATOM 2237 N N . ILE A 1 289 ? 13.664 -24.172 5.344 1 97 289 ILE A N 1
ATOM 2238 C CA . ILE A 1 289 ? 12.664 -25.078 4.801 1 97 289 ILE A CA 1
ATOM 2239 C C . ILE A 1 289 ? 13.344 -26.188 4.004 1 97 289 ILE A C 1
ATOM 2241 O O . ILE A 1 289 ? 14.125 -25.906 3.088 1 97 289 ILE A O 1
ATOM 2245 N N . THR A 1 290 ? 13.133 -27.438 4.309 1 93.5 290 THR A N 1
ATOM 2246 C CA . THR A 1 290 ? 13.68 -28.562 3.57 1 93.5 290 THR A CA 1
ATOM 2247 C C . THR A 1 290 ? 12.664 -29.094 2.559 1 93.5 290 THR A C 1
ATOM 2249 O O . THR A 1 290 ? 11.594 -29.578 2.938 1 93.5 290 THR A O 1
ATOM 2252 N N . LEU A 1 291 ? 13.039 -28.891 1.316 1 90.69 291 LEU A N 1
ATOM 2253 C CA . LEU A 1 291 ? 12.195 -29.422 0.256 1 90.69 291 LEU A CA 1
ATOM 2254 C C . LEU A 1 291 ? 12.648 -30.828 -0.154 1 90.69 291 LEU A C 1
ATOM 2256 O O . LEU A 1 291 ? 13.852 -31.109 -0.168 1 90.69 291 LEU A O 1
ATOM 2260 N N . ASP A 1 292 ? 11.906 -31.859 -0.219 1 74.31 292 ASP A N 1
ATOM 2261 C CA . ASP A 1 292 ? 12.25 -33.219 -0.604 1 74.31 292 ASP A CA 1
ATOM 2262 C C . ASP A 1 292 ? 12.758 -33.281 -2.041 1 74.31 292 ASP A C 1
ATOM 2264 O O . ASP A 1 292 ? 12.359 -32.469 -2.879 1 74.31 292 ASP A O 1
ATOM 2268 N N . MET B 1 1 ? -7.367 -28.469 -5.633 1 94.69 1 MET B N 1
ATOM 2269 C CA . MET B 1 1 ? -7.297 -27.078 -5.176 1 94.69 1 MET B CA 1
ATOM 2270 C C . MET B 1 1 ? -7.445 -26.125 -6.348 1 94.69 1 MET B C 1
ATOM 2272 O O . MET B 1 1 ? -7.184 -26.484 -7.496 1 94.69 1 MET B O 1
ATOM 2276 N N . HIS B 1 2 ? -7.996 -25 -6.137 1 97.25 2 HIS B N 1
ATOM 2277 C CA . HIS B 1 2 ? -8.148 -23.922 -7.109 1 97.25 2 HIS B CA 1
ATOM 2278 C C . HIS B 1 2 ? -7.277 -22.719 -6.738 1 97.25 2 HIS B C 1
ATOM 2280 O O . HIS B 1 2 ? -7.391 -22.188 -5.637 1 97.25 2 HIS B O 1
ATOM 2286 N N . VAL B 1 3 ? -6.387 -22.359 -7.656 1 98.19 3 VAL B N 1
ATOM 2287 C CA . VAL B 1 3 ? -5.504 -21.234 -7.398 1 98.19 3 VAL B CA 1
ATOM 2288 C C . VAL B 1 3 ? -5.828 -20.094 -8.359 1 98.19 3 VAL B C 1
ATOM 2290 O O . VAL B 1 3 ? -6.152 -20.328 -9.523 1 98.19 3 VAL B O 1
ATOM 2293 N N . LEU B 1 4 ? -5.832 -18.891 -7.836 1 98.56 4 LEU B N 1
ATOM 2294 C CA . LEU B 1 4 ? -5.91 -17.672 -8.633 1 98.56 4 LEU B CA 1
ATOM 2295 C C . LEU B 1 4 ? -4.527 -17.047 -8.812 1 98.56 4 LEU B C 1
ATOM 2297 O O . LEU B 1 4 ? -3.861 -16.703 -7.828 1 98.56 4 LEU B O 1
ATOM 2301 N N . ILE B 1 5 ? -4.094 -16.938 -10.07 1 98.62 5 ILE B N 1
ATOM 2302 C CA . ILE B 1 5 ? -2.811 -16.312 -10.367 1 98.62 5 ILE B CA 1
ATOM 2303 C C . ILE B 1 5 ? -3.033 -14.883 -10.828 1 98.62 5 ILE B C 1
ATOM 2305 O O . ILE B 1 5 ? -3.885 -14.617 -11.68 1 98.62 5 ILE B O 1
ATOM 2309 N N . THR B 1 6 ? -2.377 -13.969 -10.227 1 98.62 6 THR B N 1
ATOM 2310 C CA . THR B 1 6 ? -2.346 -12.562 -10.617 1 98.62 6 THR B CA 1
ATOM 2311 C C . THR B 1 6 ? -0.918 -12.023 -10.578 1 98.62 6 THR B C 1
ATOM 2313 O O . THR B 1 6 ? 0.037 -12.789 -10.422 1 98.62 6 THR B O 1
ATOM 2316 N N . ASN B 1 7 ? -0.684 -10.805 -10.938 1 97.88 7 ASN B N 1
ATOM 2317 C CA . ASN B 1 7 ? 0.602 -10.117 -10.93 1 97.88 7 ASN B CA 1
ATOM 2318 C C . ASN B 1 7 ? 0.454 -8.648 -11.32 1 97.88 7 ASN B C 1
ATOM 2320 O O . ASN B 1 7 ? -0.623 -8.219 -11.734 1 97.88 7 ASN B O 1
ATOM 2324 N N . ASP B 1 8 ? 1.579 -7.98 -11.125 1 97.88 8 ASP B N 1
ATOM 2325 C CA . ASP B 1 8 ? 1.456 -6.57 -11.484 1 97.88 8 ASP B CA 1
ATOM 2326 C C . ASP B 1 8 ? 2.193 -6.27 -12.781 1 97.88 8 ASP B C 1
ATOM 2328 O O . ASP B 1 8 ? 2.096 -5.16 -13.32 1 97.88 8 ASP B O 1
ATOM 2332 N N . ASP B 1 9 ? 2.848 -7.25 -13.43 1 94.94 9 ASP B N 1
ATOM 2333 C CA . ASP B 1 9 ? 3.658 -6.988 -14.617 1 94.94 9 ASP B CA 1
ATOM 2334 C C . ASP B 1 9 ? 2.789 -6.934 -15.875 1 94.94 9 ASP B C 1
ATOM 2336 O O . ASP B 1 9 ? 3.229 -6.441 -16.922 1 94.94 9 ASP B O 1
ATOM 2340 N N . GLY B 1 10 ? 1.592 -7.469 -15.766 1 93.25 10 GLY B N 1
ATOM 2341 C CA . GLY B 1 10 ? 0.722 -7.477 -16.922 1 93.25 10 GLY B CA 1
ATOM 2342 C C . GLY B 1 10 ? 0.803 -8.766 -17.719 1 93.25 10 GLY B C 1
ATOM 2343 O O . GLY B 1 10 ? 1.241 -9.797 -17.203 1 93.25 10 GLY B O 1
ATOM 2344 N N . PRO B 1 11 ? 0.262 -8.797 -18.938 1 91.56 11 PRO B N 1
ATOM 2345 C CA . PRO B 1 11 ? 0.259 -10.008 -19.75 1 91.56 11 PRO B CA 1
ATOM 2346 C C . PRO B 1 11 ? 1.658 -10.422 -20.203 1 91.56 11 PRO B C 1
ATOM 2348 O O . PRO B 1 11 ? 2.582 -9.602 -20.188 1 91.56 11 PRO B O 1
ATOM 2351 N N . PRO B 1 12 ? 1.782 -11.633 -20.625 1 89.56 12 PRO B N 1
ATOM 2352 C CA . PRO B 1 12 ? 3.104 -12.133 -21 1 89.56 12 PRO B CA 1
ATOM 2353 C C . PRO B 1 12 ? 3.789 -11.258 -22.047 1 89.56 12 PRO B C 1
ATOM 2355 O O . PRO B 1 12 ? 3.172 -10.883 -23.047 1 89.56 12 PRO B O 1
ATOM 2358 N N . SER B 1 13 ? 4.887 -10.867 -21.75 1 83.44 13 SER B N 1
ATOM 2359 C CA . SER B 1 13 ? 5.75 -10.062 -22.609 1 83.44 13 SER B CA 1
ATOM 2360 C C . SER B 1 13 ? 7.219 -10.234 -22.234 1 83.44 13 SER B C 1
ATOM 2362 O O . SER B 1 13 ? 7.547 -10.398 -21.047 1 83.44 13 SER B O 1
ATOM 2364 N N . LEU B 1 14 ? 8.078 -10.188 -23.203 1 78.88 14 LEU B N 1
ATOM 2365 C CA . LEU B 1 14 ? 9.5 -10.336 -22.922 1 78.88 14 LEU B CA 1
ATOM 2366 C C . LEU B 1 14 ? 10.039 -9.109 -22.188 1 78.88 14 LEU B C 1
ATOM 2368 O O . LEU B 1 14 ? 11 -9.219 -21.422 1 78.88 14 LEU B O 1
ATOM 2372 N N . LYS B 1 15 ? 9.336 -8.094 -22.375 1 79.31 15 LYS B N 1
ATOM 2373 C CA . LYS B 1 15 ? 9.844 -6.828 -21.859 1 79.31 15 LYS B CA 1
ATOM 2374 C C . LYS B 1 15 ? 9.406 -6.609 -20.406 1 79.31 15 LYS B C 1
ATOM 2376 O O . LYS B 1 15 ? 10.211 -6.207 -19.562 1 79.31 15 LYS B O 1
ATOM 2381 N N . HIS B 1 16 ? 8.141 -6.941 -20.078 1 83.69 16 HIS B N 1
ATOM 2382 C CA . HIS B 1 16 ? 7.629 -6.5 -18.781 1 83.69 16 HIS B CA 1
ATOM 2383 C C . HIS B 1 16 ? 7.133 -7.68 -17.953 1 83.69 16 HIS B C 1
ATOM 2385 O O . HIS B 1 16 ? 7.031 -7.582 -16.719 1 83.69 16 HIS B O 1
ATOM 2391 N N . SER B 1 17 ? 6.859 -8.75 -18.578 1 89.38 17 SER B N 1
ATOM 2392 C CA . SER B 1 17 ? 6.219 -9.867 -17.891 1 89.38 17 SER B CA 1
ATOM 2393 C C . SER B 1 17 ? 6.688 -11.203 -18.453 1 89.38 17 SER B C 1
ATOM 2395 O O . SER B 1 17 ? 5.891 -11.977 -18.984 1 89.38 17 SER B O 1
ATOM 2397 N N . PRO B 1 18 ? 7.891 -11.508 -18.266 1 88.19 18 PRO B N 1
ATOM 2398 C CA . PRO B 1 18 ? 8.469 -12.68 -18.922 1 88.19 18 PRO B CA 1
ATOM 2399 C C . PRO B 1 18 ? 8.195 -13.977 -18.172 1 88.19 18 PRO B C 1
ATOM 2401 O O . PRO B 1 18 ? 8.438 -15.07 -18.703 1 88.19 18 PRO B O 1
ATOM 2404 N N . TYR B 1 19 ? 7.555 -13.961 -17 1 92.5 19 TYR B N 1
ATOM 2405 C CA . TYR B 1 19 ? 7.66 -15.141 -16.156 1 92.5 19 TYR B CA 1
ATOM 2406 C C . TYR B 1 19 ? 6.293 -15.781 -15.938 1 92.5 19 TYR B C 1
ATOM 2408 O O . TYR B 1 19 ? 6.199 -16.969 -15.602 1 92.5 19 TYR B O 1
ATOM 2416 N N . ILE B 1 20 ? 5.203 -15.047 -16.062 1 94.19 20 ILE B N 1
ATOM 2417 C CA . ILE B 1 20 ? 3.906 -15.5 -15.57 1 94.19 20 ILE B CA 1
ATOM 2418 C C . ILE B 1 20 ? 3.426 -16.688 -16.391 1 94.19 20 ILE B C 1
ATOM 2420 O O . ILE B 1 20 ? 2.822 -17.625 -15.852 1 94.19 20 ILE B O 1
ATOM 2424 N N . TYR B 1 21 ? 3.625 -16.703 -17.641 1 91.19 21 TYR B N 1
ATOM 2425 C CA . TYR B 1 21 ? 3.191 -17.812 -18.469 1 91.19 21 TYR B CA 1
ATOM 2426 C C . TYR B 1 21 ? 3.861 -19.125 -18.031 1 91.19 21 TYR B C 1
ATOM 2428 O O . TYR B 1 21 ? 3.201 -20.156 -17.906 1 91.19 21 TYR B O 1
ATOM 2436 N N . GLN B 1 22 ? 5.137 -19.031 -17.859 1 91.62 22 GLN B N 1
ATOM 2437 C CA . GLN B 1 22 ? 5.883 -20.219 -17.453 1 91.62 22 GLN B CA 1
ATOM 2438 C C . GLN B 1 22 ? 5.418 -20.719 -16.094 1 91.62 22 GLN B C 1
ATOM 2440 O O . GLN B 1 22 ? 5.398 -21.922 -15.828 1 91.62 22 GLN B O 1
ATOM 2445 N N . LEU B 1 23 ? 5.148 -19.812 -15.172 1 95.69 23 LEU B N 1
ATOM 2446 C CA . LEU B 1 23 ? 4.637 -20.219 -13.867 1 95.69 23 LEU B CA 1
ATOM 2447 C C . LEU B 1 23 ? 3.352 -21.031 -14.016 1 95.69 23 LEU B C 1
ATOM 2449 O O . LEU B 1 23 ? 3.215 -22.109 -13.43 1 95.69 23 LEU B O 1
ATOM 2453 N N . VAL B 1 24 ? 2.389 -20.516 -14.789 1 95.06 24 VAL B N 1
ATOM 2454 C CA . VAL B 1 24 ? 1.099 -21.172 -14.984 1 95.06 24 VAL B CA 1
ATOM 2455 C C . VAL B 1 24 ? 1.308 -22.562 -15.562 1 95.06 24 VAL B C 1
ATOM 2457 O O . VAL B 1 24 ? 0.751 -23.547 -15.062 1 95.06 24 VAL B O 1
ATOM 2460 N N . GLU B 1 25 ? 2.176 -22.672 -16.562 1 92.31 25 GLU B N 1
ATOM 2461 C CA . GLU B 1 25 ? 2.439 -23.953 -17.203 1 92.31 25 GLU B CA 1
ATOM 2462 C C . GLU B 1 25 ? 3.096 -24.922 -16.234 1 92.31 25 GLU B C 1
ATOM 2464 O O . GLU B 1 25 ? 2.783 -26.125 -16.25 1 92.31 25 GLU B O 1
ATOM 2469 N N . THR B 1 26 ? 4.008 -24.391 -15.516 1 96.06 26 THR B N 1
ATOM 2470 C CA . THR B 1 26 ? 4.719 -25.25 -14.578 1 96.06 26 THR B CA 1
ATOM 2471 C C . THR B 1 26 ? 3.779 -25.75 -13.484 1 96.06 26 THR B C 1
ATOM 2473 O O . THR B 1 26 ? 3.855 -26.906 -13.078 1 96.06 26 THR B O 1
ATOM 2476 N N . ILE B 1 27 ? 2.873 -24.922 -12.961 1 97.69 27 ILE B N 1
ATOM 2477 C CA . ILE B 1 27 ? 1.885 -25.328 -11.969 1 97.69 27 ILE B CA 1
ATOM 2478 C C . ILE B 1 27 ? 1.014 -26.438 -12.547 1 97.69 27 ILE B C 1
ATOM 2480 O O . ILE B 1 27 ? 0.802 -27.469 -11.898 1 97.69 27 ILE B O 1
ATOM 2484 N N . LYS B 1 28 ? 0.571 -26.344 -13.758 1 94.69 28 LYS B N 1
ATOM 2485 C CA . LYS B 1 28 ? -0.284 -27.328 -14.391 1 94.69 28 LYS B CA 1
ATOM 2486 C C . LYS B 1 28 ? 0.453 -28.656 -14.57 1 94.69 28 LYS B C 1
ATOM 2488 O O . LYS B 1 28 ? -0.15 -29.734 -14.469 1 94.69 28 LYS B O 1
ATOM 2493 N N . ARG B 1 29 ? 1.718 -28.547 -14.828 1 95.94 29 ARG B N 1
ATOM 2494 C CA . ARG B 1 29 ? 2.525 -29.734 -15.07 1 95.94 29 ARG B CA 1
ATOM 2495 C C . ARG B 1 29 ? 2.803 -30.469 -13.766 1 95.94 29 ARG B C 1
ATOM 2497 O O . ARG B 1 29 ? 2.791 -31.703 -13.734 1 95.94 29 ARG B O 1
ATOM 2504 N N . LEU B 1 30 ? 2.994 -29.688 -12.719 1 97.25 30 LEU B N 1
ATOM 2505 C CA . LEU B 1 30 ? 3.514 -30.297 -11.5 1 97.25 30 LEU B CA 1
ATOM 2506 C C . LEU B 1 30 ? 2.391 -30.547 -10.5 1 97.25 30 LEU B C 1
ATOM 2508 O O . LEU B 1 30 ? 2.607 -31.188 -9.461 1 97.25 30 LEU B O 1
ATOM 2512 N N . THR B 1 31 ? 1.225 -30.031 -10.781 1 97.5 31 THR B N 1
ATOM 2513 C CA . THR B 1 31 ? 0.115 -30.188 -9.844 1 97.5 31 THR B CA 1
ATOM 2514 C C . THR B 1 31 ? -1.17 -30.547 -10.586 1 97.5 31 THR B C 1
ATOM 2516 O O . THR B 1 31 ? -1.205 -30.547 -11.82 1 97.5 31 THR B O 1
ATOM 2519 N N . ASP B 1 32 ? -2.227 -30.891 -9.805 1 97.06 32 ASP B N 1
ATOM 2520 C CA . ASP B 1 32 ? -3.568 -31.094 -10.344 1 97.06 32 ASP B CA 1
ATOM 2521 C C . ASP B 1 32 ? -4.48 -29.906 -10 1 97.06 32 ASP B C 1
ATOM 2523 O O . ASP B 1 32 ? -5.707 -30.062 -9.969 1 97.06 32 ASP B O 1
ATOM 2527 N N . TRP B 1 33 ? -3.879 -28.797 -9.719 1 96.62 33 TRP B N 1
ATOM 2528 C CA . TRP B 1 33 ? -4.633 -27.625 -9.305 1 96.62 33 TRP B CA 1
ATOM 2529 C C . TRP B 1 33 ? -5.395 -27.016 -10.477 1 96.62 33 TRP B C 1
ATOM 2531 O O . TRP B 1 33 ? -4.887 -26.984 -11.602 1 96.62 33 TRP B O 1
ATOM 2541 N N . GLU B 1 34 ? -6.582 -26.594 -10.203 1 95.62 34 GLU B N 1
ATOM 2542 C CA . GLU B 1 34 ? -7.258 -25.703 -11.133 1 95.62 34 GLU B CA 1
ATOM 2543 C C . GLU B 1 34 ? -6.66 -24.297 -11.086 1 95.62 34 GLU B C 1
ATOM 2545 O O . GLU B 1 34 ? -6.34 -23.781 -10.008 1 95.62 34 GLU B O 1
ATOM 2550 N N . VAL B 1 35 ? -6.5 -23.719 -12.32 1 96.19 35 VAL B N 1
ATOM 2551 C CA . VAL B 1 35 ? -5.812 -22.422 -12.359 1 96.19 35 VAL B CA 1
ATOM 2552 C C . VAL B 1 35 ? -6.688 -21.391 -13.055 1 96.19 35 VAL B C 1
ATOM 2554 O O . VAL B 1 35 ? -7.168 -21.625 -14.164 1 96.19 35 VAL B O 1
ATOM 2557 N N . SER B 1 36 ? -6.996 -20.312 -12.398 1 96.38 36 SER B N 1
ATOM 2558 C CA . SER B 1 36 ? -7.539 -19.094 -12.992 1 96.38 36 SER B CA 1
ATOM 2559 C C . SER B 1 36 ? -6.504 -17.984 -13.008 1 96.38 36 SER B C 1
ATOM 2561 O O . SER B 1 36 ? -5.727 -17.828 -12.062 1 96.38 36 SER B O 1
ATOM 2563 N N . VAL B 1 37 ? -6.453 -17.25 -14.133 1 96.25 37 VAL B N 1
ATOM 2564 C CA . VAL B 1 37 ? -5.508 -16.141 -14.242 1 96.25 37 VAL B CA 1
ATOM 2565 C C . VAL B 1 37 ? -6.266 -14.828 -14.461 1 96.25 37 VAL B C 1
ATOM 2567 O O . VAL B 1 37 ? -7.047 -14.711 -15.406 1 96.25 37 VAL B O 1
ATOM 2570 N N . VAL B 1 38 ? -6.168 -13.898 -13.562 1 97.12 38 VAL B N 1
ATOM 2571 C CA . VAL B 1 38 ? -6.707 -12.547 -13.672 1 97.12 38 VAL B CA 1
ATOM 2572 C C . VAL B 1 38 ? -5.602 -11.523 -13.406 1 97.12 38 VAL B C 1
ATOM 2574 O O . VAL B 1 38 ? -5.07 -11.445 -12.297 1 97.12 38 VAL B O 1
ATOM 2577 N N . ILE B 1 39 ? -5.188 -10.75 -14.422 1 97.44 39 ILE B N 1
ATOM 2578 C CA . ILE B 1 39 ? -4.062 -9.828 -14.305 1 97.44 39 ILE B CA 1
ATOM 2579 C C . ILE B 1 39 ? -4.43 -8.484 -14.93 1 97.44 39 ILE B C 1
ATOM 2581 O O . ILE B 1 39 ? -5.367 -8.398 -15.727 1 97.44 39 ILE B O 1
ATOM 2585 N N . PRO B 1 40 ? -3.715 -7.414 -14.523 1 97.19 40 PRO B N 1
ATOM 2586 C CA . PRO B 1 40 ? -3.893 -6.152 -15.25 1 97.19 40 PRO B CA 1
ATOM 2587 C C . PRO B 1 40 ? -3.545 -6.27 -16.734 1 97.19 40 PRO B C 1
ATOM 2589 O O . PRO B 1 40 ? -2.713 -7.098 -17.109 1 97.19 40 PRO B O 1
ATOM 2592 N N . ASN B 1 41 ? -4.109 -5.414 -17.516 1 94.44 41 ASN B N 1
ATOM 2593 C CA . ASN B 1 41 ? -3.854 -5.465 -18.953 1 94.44 41 ASN B CA 1
ATOM 2594 C C . ASN B 1 41 ? -2.598 -4.684 -19.328 1 94.44 41 ASN B C 1
ATOM 2596 O O . ASN B 1 41 ? -2.193 -4.672 -20.484 1 94.44 41 ASN B O 1
ATOM 2600 N N . THR B 1 42 ? -2.018 -3.988 -18.344 1 93.56 42 THR B N 1
ATOM 2601 C CA . THR B 1 42 ? -0.749 -3.287 -18.516 1 93.56 42 THR B CA 1
ATOM 2602 C C . THR B 1 42 ? 0.115 -3.436 -17.266 1 93.56 42 THR B C 1
ATOM 2604 O O . THR B 1 42 ? -0.36 -3.896 -16.219 1 93.56 42 THR B O 1
ATOM 2607 N N . GLN B 1 43 ? 1.352 -3.055 -17.406 1 93.56 43 GLN B N 1
ATOM 2608 C CA . GLN B 1 43 ? 2.27 -3.072 -16.266 1 93.56 43 GLN B CA 1
ATOM 2609 C C . GLN B 1 43 ? 1.836 -2.078 -15.203 1 93.56 43 GLN B C 1
ATOM 2611 O O . GLN B 1 43 ? 1.433 -0.956 -15.516 1 93.56 43 GLN B O 1
ATOM 2616 N N . LYS B 1 44 ? 1.818 -2.479 -13.883 1 95.81 44 LYS B N 1
ATOM 2617 C CA . LYS B 1 44 ? 1.392 -1.651 -12.758 1 95.81 44 LYS B CA 1
ATOM 2618 C C . LYS B 1 44 ? 2.43 -1.667 -11.641 1 95.81 44 LYS B C 1
ATOM 2620 O O . LYS B 1 44 ? 2.078 -1.731 -10.461 1 95.81 44 LYS B O 1
ATOM 2625 N N . SER B 1 45 ? 3.676 -1.599 -11.961 1 95 45 SER B N 1
ATOM 2626 C CA . SER B 1 45 ? 4.75 -1.643 -10.969 1 95 45 SER B CA 1
ATOM 2627 C C . SER B 1 45 ? 4.645 -0.482 -9.984 1 95 45 SER B C 1
ATOM 2629 O O . SER B 1 45 ? 4.156 0.594 -10.336 1 95 45 SER B O 1
ATOM 2631 N N . TRP B 1 46 ? 5.031 -0.684 -8.703 1 97.19 46 TRP B N 1
ATOM 2632 C CA . TRP B 1 46 ? 5.156 0.305 -7.641 1 97.19 46 TRP B CA 1
ATOM 2633 C C . TRP B 1 46 ? 3.789 0.838 -7.227 1 97.19 46 TRP B C 1
ATOM 2635 O O . TRP B 1 46 ? 3.691 1.887 -6.586 1 97.19 46 TRP B O 1
ATOM 2645 N N . ILE B 1 47 ? 2.674 0.085 -7.547 1 97.5 47 ILE B N 1
ATOM 2646 C CA . ILE B 1 47 ? 1.319 0.581 -7.336 1 97.5 47 ILE B CA 1
ATOM 2647 C C . ILE B 1 47 ? 0.831 0.171 -5.949 1 97.5 47 ILE B C 1
ATOM 2649 O O . ILE B 1 47 ? -0.196 0.663 -5.473 1 97.5 47 ILE B O 1
ATOM 2653 N N . GLY B 1 48 ? 1.529 -0.698 -5.211 1 97.94 48 GLY B N 1
ATOM 2654 C CA . GLY B 1 48 ? 1.141 -1.124 -3.873 1 97.94 48 GLY B CA 1
ATOM 2655 C C . GLY B 1 48 ? -0.225 -1.782 -3.83 1 97.94 48 GLY B C 1
ATOM 2656 O O . GLY B 1 48 ? -0.612 -2.482 -4.77 1 97.94 48 GLY B O 1
ATOM 2657 N N . LYS B 1 49 ? -0.85 -1.735 -2.664 1 98.44 49 LYS B N 1
ATOM 2658 C CA . LYS B 1 49 ? -2.217 -2.213 -2.479 1 98.44 49 LYS B CA 1
ATOM 2659 C C . LYS B 1 49 ? -3.229 -1.109 -2.773 1 98.44 49 LYS B C 1
ATOM 2661 O O . LYS B 1 49 ? -3.959 -0.674 -1.879 1 98.44 49 LYS B O 1
ATOM 2666 N N . ALA B 1 50 ? -3.328 -0.76 -4.051 1 97.88 50 ALA B N 1
ATOM 2667 C CA . ALA B 1 50 ? -4.145 0.372 -4.48 1 97.88 50 ALA B CA 1
ATOM 2668 C C . ALA B 1 50 ? -5.426 -0.102 -5.164 1 97.88 50 ALA B C 1
ATOM 2670 O O . ALA B 1 50 ? -5.453 -1.182 -5.758 1 97.88 50 ALA B O 1
ATOM 2671 N N . HIS B 1 51 ? -6.445 0.659 -5.016 1 95.56 51 HIS B N 1
ATOM 2672 C CA . HIS B 1 51 ? -7.641 0.602 -5.852 1 95.56 51 HIS B CA 1
ATOM 2673 C C . HIS B 1 51 ? -7.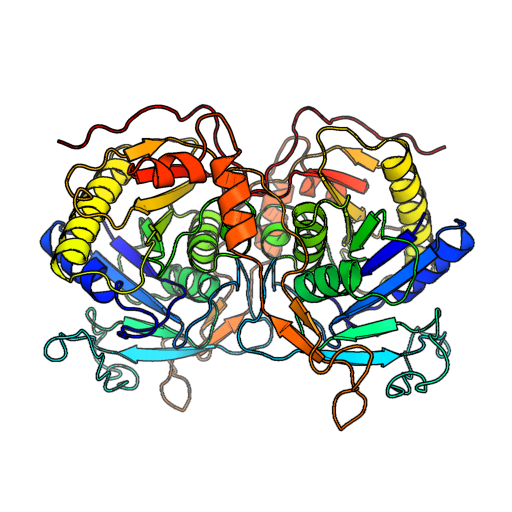879 1.929 -6.562 1 95.56 51 HIS B C 1
ATOM 2675 O O . HIS B 1 51 ? -7.691 2.996 -5.973 1 95.56 51 HIS B O 1
ATOM 2681 N N . LEU B 1 52 ? -8.18 1.899 -7.816 1 89.88 52 LEU B N 1
ATOM 2682 C CA . LEU B 1 52 ? -8.586 3.096 -8.547 1 89.88 52 LEU B CA 1
ATOM 2683 C C . LEU B 1 52 ? -10.102 3.283 -8.469 1 89.88 52 LEU B C 1
ATOM 2685 O O . LEU B 1 52 ? -10.844 2.664 -9.234 1 89.88 52 LEU B O 1
ATOM 2689 N N . ILE B 1 53 ? -10.43 4.203 -7.613 1 87 53 ILE B N 1
ATOM 2690 C CA . ILE B 1 53 ? -11.852 4.359 -7.348 1 87 53 ILE B CA 1
ATOM 2691 C C . ILE B 1 53 ? -12.469 5.301 -8.383 1 87 53 ILE B C 1
ATOM 2693 O O . ILE B 1 53 ? -11.781 6.148 -8.945 1 87 53 ILE B O 1
ATOM 2697 N N . GLY B 1 54 ? -13.695 5.16 -8.742 1 85.5 54 GLY B N 1
ATOM 2698 C CA . GLY B 1 54 ? -14.406 6 -9.695 1 85.5 54 GLY B CA 1
ATOM 2699 C C . GLY B 1 54 ? -14.375 5.457 -11.109 1 85.5 54 GLY B C 1
ATOM 2700 O O . GLY B 1 54 ? -15.102 5.934 -11.977 1 85.5 54 GLY B O 1
ATOM 2701 N N . GLN B 1 55 ? -13.445 4.57 -11.312 1 86.31 55 GLN B N 1
ATOM 2702 C CA . GLN B 1 55 ? -13.32 3.973 -12.641 1 86.31 55 GLN B CA 1
ATOM 2703 C C . GLN B 1 55 ? -14.133 2.684 -12.742 1 86.31 55 GLN B C 1
ATOM 2705 O O . GLN B 1 55 ? -14.18 1.9 -11.789 1 86.31 55 GLN B O 1
ATOM 2710 N N . THR B 1 56 ? -14.797 2.525 -13.875 1 93.19 56 THR B N 1
ATOM 2711 C CA . THR B 1 56 ? -15.367 1.229 -14.227 1 93.19 56 THR B CA 1
ATOM 2712 C C . THR B 1 56 ? -14.336 0.352 -14.922 1 93.19 56 THR B C 1
ATOM 2714 O O . THR B 1 56 ? -13.805 0.726 -15.969 1 93.19 56 THR B O 1
ATOM 2717 N N . LEU B 1 57 ? -14.07 -0.75 -14.328 1 95.5 57 LEU B N 1
ATOM 2718 C CA . LEU B 1 57 ? -13.07 -1.647 -14.898 1 95.5 57 LEU B CA 1
ATOM 2719 C C . LEU B 1 57 ? -13.688 -2.541 -15.969 1 95.5 57 LEU B C 1
ATOM 2721 O O . LEU B 1 57 ? -14.812 -3.021 -15.812 1 95.5 57 LEU B O 1
ATOM 2725 N N . THR B 1 58 ? -12.945 -2.766 -17.016 1 93.12 58 THR B N 1
ATOM 2726 C CA . THR B 1 58 ? -13.414 -3.578 -18.125 1 93.12 58 THR B CA 1
ATOM 2727 C C . THR B 1 58 ? -12.516 -4.797 -18.328 1 93.12 58 THR B C 1
ATOM 2729 O O . THR B 1 58 ? -11.289 -4.691 -18.25 1 93.12 58 THR B O 1
ATOM 2732 N N . ALA B 1 59 ? -13.148 -5.969 -18.547 1 91.81 59 ALA B N 1
ATOM 2733 C CA . ALA B 1 59 ? -12.414 -7.215 -18.75 1 91.81 59 ALA B CA 1
ATOM 2734 C C . ALA B 1 59 ? -12.18 -7.484 -20.234 1 91.81 59 ALA B C 1
ATOM 2736 O O . ALA B 1 59 ? -13.047 -7.195 -21.062 1 91.81 59 ALA B O 1
ATOM 2737 N N . SER B 1 60 ? -11.07 -7.938 -20.531 1 89.31 60 SER B N 1
ATOM 2738 C CA . SER B 1 60 ? -10.727 -8.586 -21.797 1 89.31 60 SER B CA 1
ATOM 2739 C C . SER B 1 60 ? -10.047 -9.93 -21.562 1 89.31 60 SER B C 1
ATOM 2741 O O . SER B 1 60 ? -9.727 -10.281 -20.422 1 89.31 60 SER B O 1
ATOM 2743 N N . TYR B 1 61 ? -9.969 -10.773 -22.609 1 87.94 61 TYR B N 1
ATOM 2744 C CA . TYR B 1 61 ? -9.484 -12.133 -22.406 1 87.94 61 TYR B CA 1
ATOM 2745 C C . TYR B 1 61 ? -8.422 -12.484 -23.453 1 87.94 61 TYR B C 1
ATOM 2747 O O . TYR B 1 61 ? -8.492 -12.031 -24.594 1 87.94 61 TYR B O 1
ATOM 2755 N N . ILE B 1 62 ? -7.477 -13.242 -22.969 1 85.62 62 ILE B N 1
ATOM 2756 C CA . ILE B 1 62 ? -6.457 -13.742 -23.875 1 85.62 62 ILE B CA 1
ATOM 2757 C C . ILE B 1 62 ? -6.266 -15.242 -23.656 1 85.62 62 ILE B C 1
ATOM 2759 O O . ILE B 1 62 ? -6.617 -15.773 -22.609 1 85.62 62 ILE B O 1
ATOM 2763 N N . ARG B 1 63 ? -5.754 -15.875 -24.688 1 82.56 63 ARG B N 1
ATOM 2764 C CA . ARG B 1 63 ? -5.23 -17.234 -24.625 1 82.56 63 ARG B CA 1
ATOM 2765 C C . ARG B 1 63 ? -3.73 -17.266 -24.906 1 82.56 63 ARG B C 1
ATOM 2767 O O . ARG B 1 63 ? -3.305 -17.266 -26.062 1 82.56 63 ARG B O 1
ATOM 2774 N N . PRO B 1 64 ? -3.055 -17.188 -23.75 1 81.12 64 PRO B N 1
ATOM 2775 C CA . PRO B 1 64 ? -1.609 -17.125 -23.969 1 81.12 64 PRO B CA 1
ATOM 2776 C C . PRO B 1 64 ? -1.05 -18.406 -24.594 1 81.12 64 PRO B C 1
ATOM 2778 O O . PRO B 1 64 ? -1.632 -19.484 -24.422 1 81.12 64 PRO B O 1
ATOM 2781 N N . GLY B 1 65 ? -0.095 -18.328 -25.469 1 75.31 65 GLY B N 1
ATOM 2782 C CA . GLY B 1 65 ? 0.594 -19.453 -26.078 1 75.31 65 GLY B CA 1
ATOM 2783 C C . GLY B 1 65 ? 2.068 -19.188 -26.328 1 75.31 65 GLY B C 1
ATOM 2784 O O . GLY B 1 65 ? 2.541 -18.062 -26.156 1 75.31 65 GLY B O 1
ATOM 2785 N N . PRO B 1 66 ? 2.789 -20.328 -26.469 1 64.5 66 PRO B N 1
ATOM 2786 C CA . PRO B 1 66 ? 4.211 -20.188 -26.797 1 64.5 66 PRO B CA 1
ATOM 2787 C C . PRO B 1 66 ? 4.441 -19.422 -28.109 1 64.5 66 PRO B C 1
ATOM 2789 O O . PRO B 1 66 ? 3.641 -19.531 -29.031 1 64.5 66 PRO B O 1
ATOM 2792 N N . VAL B 1 67 ? 4.922 -18.203 -28.172 1 52.09 67 VAL B N 1
ATOM 2793 C CA . VAL B 1 67 ? 5.207 -17.609 -29.484 1 52.09 67 VAL B CA 1
ATOM 2794 C C . VAL B 1 67 ? 6.684 -17.781 -29.812 1 52.09 67 VAL B C 1
ATOM 2796 O O . VAL B 1 67 ? 7.551 -17.172 -29.188 1 52.09 67 VAL B O 1
ATOM 2799 N N . GLY B 1 68 ? 7.008 -18.469 -30.797 1 49.66 68 GLY B N 1
ATOM 2800 C CA . GLY B 1 68 ? 8.344 -18.734 -31.297 1 49.66 68 GLY B CA 1
ATOM 2801 C C . GLY B 1 68 ? 9.352 -19.031 -30.203 1 49.66 68 GLY B C 1
ATOM 2802 O O . GLY B 1 68 ? 9.031 -19.719 -29.234 1 49.66 68 GLY B O 1
ATOM 2803 N N . ASP B 1 69 ? 10.664 -18.453 -30.406 1 49.03 69 ASP B N 1
ATOM 2804 C CA . ASP B 1 69 ? 11.82 -18.672 -29.547 1 49.03 69 ASP B CA 1
ATOM 2805 C C . ASP B 1 69 ? 11.688 -17.875 -28.234 1 49.03 69 ASP B C 1
ATOM 2807 O O . ASP B 1 69 ? 12.602 -17.891 -27.406 1 49.03 69 ASP B O 1
ATOM 2811 N N . GLY B 1 70 ? 10.461 -17.094 -28.062 1 49.94 70 GLY B N 1
ATOM 2812 C CA . GLY B 1 70 ? 10.242 -16.359 -26.828 1 49.94 70 GLY B CA 1
ATOM 2813 C C . GLY B 1 70 ? 8.766 -16.188 -26.5 1 49.94 70 GLY B C 1
ATOM 2814 O O . GLY B 1 70 ? 7.902 -16.641 -27.25 1 49.94 70 GLY B O 1
ATOM 2815 N N . PHE B 1 71 ? 8.305 -16 -25.328 1 49.81 71 PHE B N 1
ATOM 2816 C CA . PHE B 1 71 ? 6.938 -15.992 -24.812 1 49.81 71 PHE B CA 1
ATOM 2817 C C . PHE B 1 71 ? 6.148 -14.82 -25.391 1 49.81 71 PHE B C 1
ATOM 2819 O O . PHE B 1 71 ? 6.559 -13.664 -25.25 1 49.81 71 PHE B O 1
ATOM 2826 N N . ILE B 1 72 ? 6.078 -14.531 -26.844 1 50.91 72 ILE B N 1
ATOM 2827 C CA . ILE B 1 72 ? 5.305 -13.352 -27.203 1 50.91 72 ILE B CA 1
ATOM 2828 C C . ILE B 1 72 ? 3.82 -13.703 -27.25 1 50.91 72 ILE B C 1
ATOM 2830 O O . ILE B 1 72 ? 3.441 -14.781 -27.703 1 50.91 72 ILE B O 1
ATOM 2834 N N . TYR B 1 73 ? 3.061 -13.273 -26.328 1 51.12 73 TYR B N 1
ATOM 2835 C CA . TYR B 1 73 ? 1.605 -13.367 -26.375 1 51.12 73 TYR B CA 1
ATOM 2836 C C . TYR B 1 73 ? 1.058 -12.68 -27.625 1 51.12 73 TYR B C 1
ATOM 2838 O O . TYR B 1 73 ? 1.392 -11.531 -27.891 1 51.12 73 TYR B O 1
ATOM 2846 N N . ASP B 1 74 ? 1.132 -13.273 -28.781 1 47.47 74 ASP B N 1
ATOM 2847 C CA . ASP B 1 74 ? 0.273 -12.695 -29.812 1 47.47 74 ASP B CA 1
ATOM 2848 C C . ASP B 1 74 ? -1.187 -12.68 -29.359 1 47.47 74 ASP B C 1
ATOM 2850 O O . ASP B 1 74 ? -1.871 -13.703 -29.422 1 47.47 74 ASP B O 1
ATOM 2854 N N . PRO B 1 75 ? -1.514 -11.992 -28.344 1 47.72 75 PRO B N 1
ATOM 2855 C CA . PRO B 1 75 ? -2.869 -12.148 -27.812 1 47.72 75 PRO B CA 1
ATOM 2856 C C . PRO B 1 75 ? -3.949 -11.812 -28.844 1 47.72 75 PRO B C 1
ATOM 2858 O O . PRO B 1 75 ? -3.918 -10.734 -29.453 1 47.72 75 PRO B O 1
ATOM 2861 N N . PRO B 1 76 ? -4.383 -12.703 -29.797 1 46.84 76 PRO B N 1
ATOM 2862 C CA . PRO B 1 76 ? -5.68 -12.141 -30.156 1 46.84 76 PRO B CA 1
ATOM 2863 C C . PRO B 1 76 ? -6.566 -11.859 -28.953 1 46.84 76 PRO B C 1
ATOM 2865 O O . PRO B 1 76 ? -6.625 -12.672 -28.016 1 46.84 76 PRO B O 1
ATOM 2868 N N . THR B 1 77 ? -6.562 -10.602 -28.375 1 50.94 77 THR B N 1
ATOM 2869 C CA . THR B 1 77 ? -7.586 -10.312 -27.375 1 50.94 77 THR B CA 1
ATOM 2870 C C . THR B 1 77 ? -8.969 -10.719 -27.875 1 50.94 77 THR B C 1
ATOM 2872 O O . THR B 1 77 ? -9.336 -10.391 -29.016 1 50.94 77 THR B O 1
ATOM 2875 N N . TYR B 1 78 ? -9.352 -11.945 -27.781 1 48.72 78 TYR B N 1
ATOM 2876 C CA . TYR B 1 78 ? -10.75 -12.195 -28.109 1 48.72 78 TYR B CA 1
ATOM 2877 C C . TYR B 1 78 ? -11.672 -11.625 -27.047 1 48.72 78 TYR B C 1
ATOM 2879 O O . TYR B 1 78 ? -11.297 -11.547 -25.875 1 48.72 78 TYR B O 1
ATOM 2887 N N . GLU B 1 79 ? -12.445 -10.688 -27.625 1 48.97 79 GLU B N 1
ATOM 2888 C CA . GLU B 1 79 ? -13.609 -10.32 -26.828 1 48.97 79 GLU B CA 1
ATOM 2889 C C . GLU B 1 79 ? -14.398 -11.555 -26.391 1 48.97 79 GLU B C 1
ATOM 2891 O O . GLU B 1 79 ? -14.594 -12.484 -27.188 1 48.97 79 GLU B O 1
ATOM 2896 N N . HIS B 1 80 ? -14.836 -11.438 -25.141 1 52.59 80 HIS B N 1
ATOM 2897 C CA . HIS B 1 80 ? -15.641 -12.328 -24.312 1 52.59 80 HIS B CA 1
ATOM 2898 C C . HIS B 1 80 ? -15.75 -13.711 -24.938 1 52.59 80 HIS B C 1
ATOM 2900 O O . HIS B 1 80 ? -16.062 -13.852 -26.125 1 52.59 80 HIS B O 1
ATOM 2906 N N . PRO B 1 81 ? -14.992 -14.648 -24.422 1 45.97 81 PRO B N 1
ATOM 2907 C CA . PRO B 1 81 ? -15.43 -15.906 -25.047 1 45.97 81 PRO B CA 1
ATOM 2908 C C . PRO B 1 81 ? -16.938 -15.969 -25.25 1 45.97 81 PRO B C 1
ATOM 2910 O O . PRO B 1 81 ? -17.688 -15.305 -24.516 1 45.97 81 PRO B O 1
ATOM 2913 N N . ASP B 1 82 ? -17.469 -16.312 -26.391 1 40.66 82 ASP B N 1
ATOM 2914 C CA . ASP B 1 82 ? -18.859 -16.406 -26.828 1 40.66 82 ASP B CA 1
ATOM 2915 C C . ASP B 1 82 ? -19.797 -16.688 -25.656 1 40.66 82 ASP B C 1
ATOM 2917 O O . ASP B 1 82 ? -19.359 -17.203 -24.625 1 40.66 82 ASP B O 1
ATOM 2921 N N . THR B 1 83 ? -20.969 -15.945 -25.516 1 43.41 83 THR B N 1
ATOM 2922 C CA . THR B 1 83 ? -22.156 -16.156 -24.688 1 43.41 83 THR B CA 1
ATOM 2923 C C . THR B 1 83 ? -22.203 -17.609 -24.203 1 43.41 83 THR B C 1
ATOM 2925 O O . THR B 1 83 ? -22.766 -17.891 -23.141 1 43.41 83 THR B O 1
ATOM 2928 N N . SER B 1 84 ? -21.984 -18.578 -24.984 1 47.66 84 SER B N 1
ATOM 2929 C CA . SER B 1 84 ? -22.406 -19.969 -24.859 1 47.66 84 SER B CA 1
ATOM 2930 C C . SER B 1 84 ? -21.344 -20.797 -24.141 1 47.66 84 SER B C 1
ATOM 2932 O O . SER B 1 84 ? -21.656 -21.859 -23.594 1 47.66 84 SER B O 1
ATOM 2934 N N . GLY B 1 85 ? -19.828 -20.359 -23.844 1 52.16 85 GLY B N 1
ATOM 2935 C CA . GLY B 1 85 ? -18.953 -21.328 -23.219 1 52.16 85 GLY B CA 1
ATOM 2936 C C . GLY B 1 85 ? -17.766 -20.703 -22.516 1 52.16 85 GLY B C 1
ATOM 2937 O O . GLY B 1 85 ? -17.047 -19.891 -23.109 1 52.16 85 GLY B O 1
ATOM 2938 N N . TYR B 1 86 ? -17.828 -20.625 -21.234 1 60.09 86 TYR B N 1
ATOM 2939 C CA . TYR B 1 86 ? -16.688 -20.328 -20.391 1 60.09 86 TYR B CA 1
ATOM 2940 C C . TYR B 1 86 ? -15.453 -21.109 -20.828 1 60.09 86 TYR B C 1
ATOM 2942 O O . TYR B 1 86 ? -15.508 -22.328 -20.984 1 60.09 86 TYR B O 1
ATOM 2950 N N . ASP B 1 87 ? -14.438 -20.328 -21.328 1 72.31 87 ASP B N 1
ATOM 2951 C CA . ASP B 1 87 ? -13.141 -20.922 -21.641 1 72.31 87 ASP B CA 1
ATOM 2952 C C . ASP B 1 87 ? -12.227 -20.938 -20.406 1 72.31 87 ASP B C 1
ATOM 2954 O O . ASP B 1 87 ? -11.711 -19.891 -20 1 72.31 87 ASP B O 1
ATOM 2958 N N . GLU B 1 88 ? -12.039 -22.078 -19.922 1 74.06 88 GLU B N 1
ATOM 2959 C CA . GLU B 1 88 ? -11.266 -22.25 -18.703 1 74.06 88 GLU B CA 1
ATOM 2960 C C . GLU B 1 88 ? -9.789 -21.938 -18.938 1 74.06 88 GLU B C 1
ATOM 2962 O O . GLU B 1 88 ? -9.047 -21.688 -17.984 1 74.06 88 GLU B O 1
ATOM 2967 N N . SER B 1 89 ? -9.445 -21.859 -20.203 1 78.44 89 SER B N 1
ATOM 2968 C CA . SER B 1 89 ? -8.031 -21.656 -20.5 1 78.44 89 SER B CA 1
ATOM 2969 C C . SER B 1 89 ? -7.719 -20.188 -20.719 1 78.44 89 SER B C 1
ATOM 2971 O O . SER B 1 89 ? -6.555 -19.797 -20.781 1 78.44 89 SER B O 1
ATOM 2973 N N . ALA B 1 90 ? -8.75 -19.391 -20.719 1 86.56 90 ALA B N 1
ATOM 2974 C CA . ALA B 1 90 ? -8.539 -17.984 -21 1 86.56 90 ALA B CA 1
ATOM 2975 C C . ALA B 1 90 ? -8.094 -17.234 -19.75 1 86.56 90 ALA B C 1
ATOM 2977 O O . ALA B 1 90 ? -8.531 -17.547 -18.641 1 86.56 90 ALA B O 1
ATOM 2978 N N . TRP B 1 91 ? -7.172 -16.328 -20 1 92.5 91 TRP B N 1
ATOM 2979 C CA . TRP B 1 91 ? -6.781 -15.406 -18.938 1 92.5 91 TRP B CA 1
ATOM 2980 C C . TRP B 1 91 ? -7.633 -14.141 -18.984 1 92.5 91 TRP B C 1
ATOM 2982 O O . TRP B 1 91 ? -7.906 -13.602 -20.047 1 92.5 91 TRP B O 1
ATOM 2992 N N . MET B 1 92 ? -8.102 -13.695 -17.875 1 92.5 92 MET B N 1
ATOM 2993 C CA . MET B 1 92 ? -8.836 -12.438 -17.781 1 92.5 92 MET B CA 1
ATOM 2994 C C . MET B 1 92 ? -7.883 -11.266 -17.562 1 92.5 92 MET B C 1
ATOM 2996 O O . MET B 1 92 ? -7.059 -11.297 -16.641 1 92.5 92 MET B O 1
ATOM 3000 N N . LEU B 1 93 ? -7.988 -10.242 -18.406 1 94.31 93 LEU B N 1
ATOM 3001 C CA . LEU B 1 93 ? -7.254 -8.992 -18.266 1 94.31 93 LEU B CA 1
ATOM 3002 C C . LEU B 1 93 ? -8.18 -7.867 -17.797 1 94.31 93 LEU B C 1
ATOM 3004 O O . LEU B 1 93 ? -9.289 -7.727 -18.312 1 94.31 93 LEU B O 1
ATOM 3008 N N . LEU B 1 94 ? -7.723 -7.117 -16.812 1 95.94 94 LEU B N 1
ATOM 3009 C CA . LEU B 1 94 ? -8.5 -5.988 -16.328 1 95.94 94 LEU B CA 1
ATOM 3010 C C . LEU B 1 94 ? -7.711 -4.688 -16.453 1 95.94 94 LEU B C 1
ATOM 3012 O O . LEU B 1 94 ? -6.496 -4.672 -16.234 1 95.94 94 LEU B O 1
ATOM 3016 N N . ASP B 1 95 ? -8.398 -3.574 -16.781 1 95.94 95 ASP B N 1
ATOM 3017 C CA . ASP B 1 95 ? -7.777 -2.256 -16.75 1 95.94 95 ASP B CA 1
ATOM 3018 C C . ASP B 1 95 ? -7.809 -1.661 -15.352 1 95.94 95 ASP B C 1
ATOM 3020 O O . ASP B 1 95 ? -8.234 -0.52 -15.164 1 95.94 95 ASP B O 1
ATOM 3024 N N . GLY B 1 96 ? -7.355 -2.4 -14.375 1 96.69 96 GLY B N 1
ATOM 3025 C CA . GLY B 1 96 ? -7.309 -2.047 -12.961 1 96.69 96 GLY B CA 1
ATOM 3026 C C . GLY B 1 96 ? -6.004 -2.438 -12.297 1 96.69 96 GLY B C 1
ATOM 3027 O O . GLY B 1 96 ? -5.02 -2.744 -12.969 1 96.69 96 GLY B O 1
ATOM 3028 N N . THR B 1 97 ? -5.961 -2.316 -11.023 1 97.88 97 THR B N 1
ATOM 3029 C CA . THR B 1 97 ? -4.766 -2.619 -10.242 1 97.88 97 THR B CA 1
ATOM 3030 C C . THR B 1 97 ? -4.672 -4.117 -9.953 1 97.88 97 THR B C 1
ATOM 3032 O O . THR B 1 97 ? -5.664 -4.84 -10.07 1 97.88 97 THR B O 1
ATOM 3035 N N . PRO B 1 98 ? -3.459 -4.617 -9.578 1 98.69 98 PRO B N 1
ATOM 3036 C CA . PRO B 1 98 ? -3.352 -6.031 -9.211 1 98.69 98 PRO B CA 1
ATOM 3037 C C . PRO B 1 98 ? -4.262 -6.41 -8.047 1 98.69 98 PRO B C 1
ATOM 3039 O O . PRO B 1 98 ? -4.809 -7.516 -8.023 1 98.69 98 PRO B O 1
ATOM 3042 N N . ALA B 1 99 ? -4.469 -5.508 -7.102 1 98.81 99 ALA B N 1
ATOM 3043 C CA . ALA B 1 99 ? -5.402 -5.77 -6.008 1 98.81 99 ALA B CA 1
ATOM 3044 C C . ALA B 1 99 ? -6.824 -5.945 -6.531 1 98.81 99 ALA B C 1
ATOM 3046 O O . ALA B 1 99 ? -7.559 -6.824 -6.07 1 98.81 99 ALA B O 1
ATOM 3047 N N . SER B 1 100 ? -7.184 -5.105 -7.504 1 98.5 100 SER B N 1
ATOM 3048 C CA . SER B 1 100 ? -8.5 -5.242 -8.125 1 98.5 100 SER B CA 1
ATOM 3049 C C . SER B 1 100 ? -8.633 -6.582 -8.844 1 98.5 100 SER B C 1
ATOM 3051 O O . SER B 1 100 ? -9.68 -7.23 -8.766 1 98.5 100 SER B O 1
ATOM 3053 N N . CYS B 1 101 ? -7.582 -6.98 -9.523 1 98.69 101 CYS B N 1
ATOM 3054 C CA . CYS B 1 101 ? -7.59 -8.266 -10.219 1 98.69 101 CYS B CA 1
ATOM 3055 C C . CYS B 1 101 ? -7.797 -9.414 -9.234 1 98.69 101 CYS B C 1
ATOM 3057 O O . CYS B 1 101 ? -8.555 -10.344 -9.508 1 98.69 101 CYS B O 1
ATOM 3059 N N . THR B 1 102 ? -7.109 -9.32 -8.117 1 98.88 102 THR B N 1
ATOM 3060 C CA . THR B 1 102 ? -7.27 -10.352 -7.098 1 98.88 102 THR B CA 1
ATOM 3061 C C . THR B 1 102 ? -8.719 -10.422 -6.625 1 98.88 102 THR B C 1
ATOM 3063 O O . THR B 1 102 ? -9.32 -11.5 -6.609 1 98.88 102 THR B O 1
ATOM 3066 N N . ASN B 1 103 ? -9.297 -9.289 -6.242 1 98.69 103 ASN B N 1
ATOM 3067 C CA . ASN B 1 103 ? -10.656 -9.281 -5.711 1 98.69 103 ASN B CA 1
ATOM 3068 C C . ASN B 1 103 ? -11.664 -9.758 -6.746 1 98.69 103 ASN B C 1
ATOM 3070 O O . ASN B 1 103 ? -12.492 -10.625 -6.461 1 98.69 103 ASN B O 1
ATOM 3074 N N . ILE B 1 104 ? -11.562 -9.227 -7.922 1 97.5 104 ILE B N 1
ATOM 3075 C CA . ILE B 1 104 ? -12.484 -9.609 -8.984 1 97.5 104 ILE B CA 1
ATOM 3076 C C . ILE B 1 104 ? -12.281 -11.078 -9.336 1 97.5 104 ILE B C 1
ATOM 3078 O O . ILE B 1 104 ? -13.242 -11.812 -9.57 1 97.5 104 ILE B O 1
ATOM 3082 N N . GLY B 1 105 ? -11.016 -11.555 -9.352 1 97.94 105 GLY B N 1
ATOM 3083 C CA . GLY B 1 105 ? -10.734 -12.961 -9.609 1 97.94 105 GLY B CA 1
ATOM 3084 C C . GLY B 1 105 ? -11.32 -13.883 -8.555 1 97.94 105 GLY B C 1
ATOM 3085 O O . GLY B 1 105 ? -11.719 -15.008 -8.859 1 97.94 105 GLY B O 1
ATOM 3086 N N . LEU B 1 106 ? -11.352 -13.461 -7.348 1 98.25 106 LEU B N 1
ATOM 3087 C CA . LEU B 1 106 ? -11.867 -14.273 -6.25 1 98.25 106 LEU B CA 1
ATOM 3088 C C . LEU B 1 106 ? -13.383 -14.422 -6.348 1 98.25 106 LEU B C 1
ATOM 3090 O O . LEU B 1 106 ? -13.93 -15.484 -6.062 1 98.25 106 LEU B O 1
ATOM 3094 N N . TYR B 1 107 ? -14.07 -13.391 -6.828 1 96.56 107 TYR B N 1
ATOM 3095 C CA . TYR B 1 107 ? -15.516 -13.375 -6.629 1 96.56 107 TYR B CA 1
ATOM 3096 C C . TYR B 1 107 ? -16.25 -13.445 -7.965 1 96.56 107 TYR B C 1
ATOM 3098 O O . TYR B 1 107 ? -17.438 -13.75 -8.008 1 96.56 107 TYR B O 1
ATOM 3106 N N . TYR B 1 108 ? -15.523 -13.188 -9.047 1 92.81 108 TYR B N 1
ATOM 3107 C CA . TYR B 1 108 ? -16.234 -13.125 -10.32 1 92.81 108 TYR B CA 1
ATOM 3108 C C . TYR B 1 108 ? -15.578 -14.016 -11.367 1 92.81 108 TYR B C 1
ATOM 3110 O O . TYR B 1 108 ? -15.891 -13.93 -12.555 1 92.81 108 TYR B O 1
ATOM 3118 N N . ASN B 1 109 ? -14.617 -14.773 -10.82 1 85.81 109 ASN B N 1
ATOM 3119 C CA . ASN B 1 109 ? -14.141 -15.773 -11.766 1 85.81 109 ASN B CA 1
ATOM 3120 C C . ASN B 1 109 ? -15.234 -16.766 -12.133 1 85.81 109 ASN B C 1
ATOM 3122 O O . ASN B 1 109 ? -16.188 -16.938 -11.375 1 85.81 109 ASN B O 1
ATOM 3126 N N . ARG B 1 110 ? -15.266 -17.406 -13.234 1 77.69 110 ARG B N 1
ATOM 3127 C CA . ARG B 1 110 ? -16.375 -18.188 -13.742 1 77.69 110 ARG B CA 1
ATOM 3128 C C . ARG B 1 110 ? -16.25 -19.656 -13.312 1 77.69 110 ARG B C 1
ATOM 3130 O O . ARG B 1 110 ? -17.141 -20.469 -13.578 1 77.69 110 ARG B O 1
ATOM 3137 N N . ARG B 1 111 ? -15.164 -19.906 -12.695 1 79.25 111 ARG B N 1
ATOM 3138 C CA . ARG B 1 111 ? -15.031 -21.281 -12.219 1 79.25 111 ARG B CA 1
ATOM 3139 C C . ARG B 1 111 ? -15.922 -21.531 -11 1 79.25 111 ARG B C 1
ATOM 3141 O O . ARG B 1 111 ? -16.078 -20.641 -10.156 1 79.25 111 ARG B O 1
ATOM 3148 N N . LYS B 1 112 ? -16.469 -22.672 -10.969 1 78 112 LYS B N 1
ATOM 3149 C CA . LYS B 1 112 ? -17.391 -23.031 -9.906 1 78 112 LYS B CA 1
ATOM 3150 C C . LYS B 1 112 ? -16.672 -23.203 -8.578 1 78 112 LYS B C 1
ATOM 3152 O O . LYS B 1 112 ? -17.156 -22.766 -7.531 1 78 112 LYS B O 1
ATOM 3157 N N . LYS B 1 113 ? -15.508 -23.766 -8.664 1 89.31 113 LYS B N 1
ATOM 3158 C CA . LYS B 1 113 ? -14.742 -24.016 -7.445 1 89.31 113 LYS B CA 1
ATOM 3159 C C . LYS B 1 113 ? -14.164 -22.719 -6.879 1 89.31 113 LYS B C 1
ATOM 3161 O O . LYS B 1 113 ? -13.547 -21.938 -7.605 1 89.31 113 LYS B O 1
ATOM 3166 N N . PRO B 1 114 ? -14.445 -22.438 -5.562 1 95.19 114 PRO B N 1
ATOM 3167 C CA . PRO B 1 114 ? -13.836 -21.234 -4.961 1 95.19 114 PRO B CA 1
ATOM 3168 C C . PRO B 1 114 ? -12.312 -21.297 -4.941 1 95.19 114 PRO B C 1
ATOM 3170 O O . PRO B 1 114 ? -11.734 -22.391 -4.949 1 95.19 114 PRO B O 1
ATOM 3173 N N . VAL B 1 115 ? -11.695 -20.234 -4.922 1 98.06 115 VAL B N 1
ATOM 3174 C CA . VAL B 1 115 ? -10.234 -20.141 -4.898 1 98.06 115 VAL B CA 1
ATOM 3175 C C . VAL B 1 115 ? -9.719 -20.484 -3.508 1 98.06 115 VAL B C 1
ATOM 3177 O O . VAL B 1 115 ? -10.211 -19.969 -2.504 1 98.06 115 VAL B O 1
ATOM 3180 N N . ASP B 1 116 ? -8.727 -21.312 -3.469 1 98.5 116 ASP B N 1
ATOM 3181 C CA . ASP B 1 116 ? -8.125 -21.734 -2.211 1 98.5 116 ASP B CA 1
ATOM 3182 C C . ASP B 1 116 ? -6.879 -20.906 -1.892 1 98.5 116 ASP B C 1
ATOM 3184 O O . ASP B 1 116 ? -6.539 -20.719 -0.722 1 98.5 116 ASP B O 1
ATOM 3188 N N . LEU B 1 117 ? -6.203 -20.484 -2.922 1 98.88 117 LEU B N 1
ATOM 3189 C CA . LEU B 1 117 ? -4.914 -19.812 -2.783 1 98.88 117 LEU B CA 1
ATOM 3190 C C . LEU B 1 117 ? -4.715 -18.781 -3.883 1 98.88 117 LEU B C 1
ATOM 3192 O O . LEU B 1 117 ? -4.973 -19.047 -5.059 1 98.88 117 LEU B O 1
ATOM 3196 N N . VAL B 1 118 ? -4.391 -17.594 -3.498 1 98.94 118 VAL B N 1
ATOM 3197 C CA . VAL B 1 118 ? -3.971 -16.578 -4.445 1 98.94 118 VAL B CA 1
ATOM 3198 C C . VAL B 1 118 ? -2.449 -16.594 -4.59 1 98.94 118 VAL B C 1
ATOM 3200 O O . VAL B 1 118 ? -1.725 -16.609 -3.594 1 98.94 118 VAL B O 1
ATOM 3203 N N . ILE B 1 119 ? -1.964 -16.672 -5.781 1 98.94 119 ILE B N 1
ATOM 3204 C CA . ILE B 1 119 ? -0.544 -16.531 -6.09 1 98.94 119 ILE B CA 1
ATOM 3205 C C . ILE B 1 119 ? -0.322 -15.297 -6.953 1 98.94 119 ILE B C 1
ATOM 3207 O O . ILE B 1 119 ? -0.819 -15.219 -8.078 1 98.94 119 ILE B O 1
ATOM 3211 N N . SER B 1 120 ? 0.408 -14.336 -6.461 1 98.94 120 SER B N 1
ATOM 3212 C CA . SER B 1 120 ? 0.752 -13.125 -7.191 1 98.94 120 SER B CA 1
ATOM 3213 C C . SER B 1 120 ? 2.209 -13.141 -7.641 1 98.94 120 SER B C 1
ATOM 3215 O O . SER B 1 120 ? 3.121 -13.109 -6.812 1 98.94 120 SER B O 1
ATOM 3217 N N . GLY B 1 121 ? 2.508 -13.133 -8.914 1 98.44 121 GLY B N 1
ATOM 3218 C CA . GLY B 1 121 ? 3.857 -13.18 -9.453 1 98.44 121 GLY B CA 1
ATOM 3219 C C . GLY B 1 121 ? 4.008 -14.18 -10.586 1 98.44 121 GLY B C 1
ATOM 3220 O O . GLY B 1 121 ? 3.018 -14.617 -11.172 1 98.44 121 GLY B O 1
ATOM 3221 N N . PRO B 1 122 ? 5.211 -14.461 -10.953 1 97.62 122 PRO B N 1
ATOM 3222 C CA . PRO B 1 122 ? 6.457 -13.906 -10.406 1 97.62 122 PRO B CA 1
ATOM 3223 C C . PRO B 1 122 ? 6.727 -12.484 -10.883 1 97.62 122 PRO B C 1
ATOM 3225 O O . PRO B 1 122 ? 6.594 -12.188 -12.078 1 97.62 122 PRO B O 1
ATOM 3228 N N . ASN B 1 123 ? 7.09 -11.656 -9.969 1 97.56 123 ASN B N 1
ATOM 3229 C CA . ASN B 1 123 ? 7.445 -10.281 -10.297 1 97.56 123 ASN B CA 1
ATOM 3230 C C . ASN B 1 123 ? 8.797 -10.203 -11.008 1 97.56 123 ASN B C 1
ATOM 3232 O O . ASN B 1 123 ? 9.742 -10.898 -10.633 1 97.56 123 ASN B O 1
ATOM 3236 N N . TYR B 1 124 ? 8.898 -9.359 -12.031 1 94.75 124 TYR B N 1
ATOM 3237 C CA . TYR B 1 124 ? 10.141 -9.031 -12.719 1 94.75 124 TYR B CA 1
ATOM 3238 C C . TYR B 1 124 ? 11.023 -8.133 -11.852 1 94.75 124 TYR B C 1
ATOM 3240 O O . TYR B 1 124 ? 11.117 -6.93 -12.094 1 94.75 124 TYR B O 1
ATOM 3248 N N . GLY B 1 125 ? 11.641 -8.734 -10.812 1 94.81 125 GLY B N 1
ATOM 3249 C CA . GLY B 1 125 ? 12.43 -8.039 -9.812 1 94.81 125 GLY B CA 1
ATOM 3250 C C . GLY B 1 125 ? 12.062 -8.406 -8.391 1 94.81 125 GLY B C 1
ATOM 3251 O O . GLY B 1 125 ? 10.961 -8.898 -8.141 1 94.81 125 GLY B O 1
ATOM 3252 N N . ARG B 1 126 ? 12.906 -8.117 -7.484 1 96.5 126 ARG B N 1
ATOM 3253 C CA . ARG B 1 126 ? 12.703 -8.461 -6.082 1 96.5 126 ARG B CA 1
ATOM 3254 C C . ARG B 1 126 ? 11.656 -7.551 -5.441 1 96.5 126 ARG B C 1
ATOM 3256 O O . ARG B 1 126 ? 11.484 -6.406 -5.863 1 96.5 126 ARG B O 1
ATOM 3263 N N . ASN B 1 127 ? 10.906 -8 -4.543 1 97.88 127 ASN B N 1
ATOM 3264 C CA . ASN B 1 127 ? 10.039 -7.258 -3.637 1 97.88 127 ASN B CA 1
ATOM 3265 C C . ASN B 1 127 ? 10.422 -7.492 -2.178 1 97.88 127 ASN B C 1
ATOM 3267 O O . ASN B 1 127 ? 9.594 -7.934 -1.38 1 97.88 127 ASN B O 1
ATOM 3271 N N . SER B 1 128 ? 11.68 -7.242 -1.927 1 97.38 128 SER B N 1
ATOM 3272 C CA . SER B 1 128 ? 12.227 -7.426 -0.586 1 97.38 128 SER B CA 1
ATOM 3273 C C . SER B 1 128 ? 12.516 -6.082 0.08 1 97.38 128 SER B C 1
ATOM 3275 O O . SER B 1 128 ? 12.57 -5.051 -0.591 1 97.38 128 SER B O 1
ATOM 3277 N N . THR B 1 129 ? 12.664 -6.148 1.446 1 98.5 129 THR B N 1
ATOM 3278 C CA . THR B 1 129 ? 12.922 -5 2.307 1 98.5 129 THR B CA 1
ATOM 3279 C C . THR B 1 129 ? 11.75 -4.027 2.279 1 98.5 129 THR B C 1
ATOM 3281 O O . THR B 1 129 ? 10.906 -4.086 1.38 1 98.5 129 THR B O 1
ATOM 3284 N N . ALA B 1 130 ? 11.75 -3.145 3.227 1 98.62 130 ALA B N 1
ATOM 3285 C CA . ALA B 1 130 ? 10.641 -2.209 3.4 1 98.62 130 ALA B CA 1
ATOM 3286 C C . ALA B 1 130 ? 10.5 -1.299 2.184 1 98.62 130 ALA B C 1
ATOM 3288 O O . ALA B 1 130 ? 9.383 -0.95 1.789 1 98.62 130 ALA B O 1
ATOM 3289 N N . LEU B 1 131 ? 11.617 -0.966 1.521 1 98.12 131 LEU B N 1
ATOM 3290 C CA . LEU B 1 131 ? 11.656 0.024 0.45 1 98.12 131 LEU B CA 1
ATOM 3291 C C . LEU B 1 131 ? 10.898 -0.478 -0.777 1 98.12 131 LEU B C 1
ATOM 3293 O O . LEU B 1 131 ? 10.297 0.313 -1.505 1 98.12 131 LEU B O 1
ATOM 3297 N N . TYR B 1 132 ? 10.906 -1.824 -0.961 1 98 132 TYR B N 1
ATOM 3298 C CA . TYR B 1 132 ? 10.266 -2.365 -2.158 1 98 132 TYR B CA 1
ATOM 3299 C C . TYR B 1 132 ? 8.906 -2.959 -1.831 1 98 132 TYR B C 1
ATOM 3301 O O . TYR B 1 132 ? 7.93 -2.723 -2.547 1 98 132 TYR B O 1
ATOM 3309 N N . ILE B 1 133 ? 8.82 -3.607 -0.727 1 98.62 133 ILE B N 1
ATOM 3310 C CA . ILE B 1 133 ? 7.688 -4.492 -0.468 1 98.62 133 ILE B CA 1
ATOM 3311 C C . ILE B 1 133 ? 6.43 -3.66 -0.225 1 98.62 133 ILE B C 1
ATOM 3313 O O . ILE B 1 133 ? 5.328 -4.066 -0.602 1 98.62 133 ILE B O 1
ATOM 3317 N N . ILE B 1 134 ? 6.477 -2.463 0.339 1 98.25 134 ILE B N 1
ATOM 3318 C CA . ILE B 1 134 ? 5.312 -1.672 0.721 1 98.25 134 ILE B CA 1
ATOM 3319 C C . ILE B 1 134 ? 4.684 -1.043 -0.522 1 98.25 134 ILE B C 1
ATOM 3321 O O . ILE B 1 134 ? 3.494 -0.726 -0.531 1 98.25 134 ILE B O 1
ATOM 3325 N N . SER B 1 135 ? 5.438 -0.89 -1.576 1 98.12 135 SER B N 1
ATOM 3326 C CA . SER B 1 135 ? 4.926 -0.312 -2.814 1 98.12 135 SER B CA 1
ATOM 3327 C C . SER B 1 135 ? 4.785 -1.371 -3.904 1 98.12 135 SER B C 1
ATOM 3329 O O . SER B 1 135 ? 4.52 -1.046 -5.062 1 98.12 135 SER B O 1
ATOM 3331 N N . SER B 1 136 ? 4.988 -2.619 -3.572 1 98.56 136 SER B N 1
ATOM 3332 C CA . SER B 1 136 ? 4.941 -3.697 -4.555 1 98.56 136 SER B CA 1
ATOM 3333 C C . SER B 1 136 ? 3.504 -4.035 -4.938 1 98.56 136 SER B C 1
ATOM 3335 O O . SER B 1 136 ? 2.707 -4.434 -4.082 1 98.56 136 SER B O 1
ATOM 3337 N N . GLY B 1 137 ? 3.211 -3.895 -6.219 1 98.56 137 GLY B N 1
ATOM 3338 C CA . GLY B 1 137 ? 1.914 -4.344 -6.699 1 98.56 137 GLY B CA 1
ATOM 3339 C C . GLY B 1 137 ? 1.71 -5.84 -6.555 1 98.56 137 GLY B C 1
ATOM 3340 O O . GLY B 1 137 ? 0.591 -6.301 -6.32 1 98.56 137 GLY B O 1
ATOM 3341 N N . THR B 1 138 ? 2.811 -6.652 -6.711 1 98.81 138 THR B N 1
ATOM 3342 C CA . THR B 1 138 ? 2.773 -8.094 -6.52 1 98.81 138 THR B CA 1
ATOM 3343 C C . THR B 1 138 ? 2.336 -8.438 -5.098 1 98.81 138 THR B C 1
ATOM 3345 O O . THR B 1 138 ? 1.406 -9.227 -4.902 1 98.81 138 THR B O 1
ATOM 3348 N N . VAL B 1 139 ? 2.934 -7.785 -4.156 1 98.88 139 VAL B N 1
ATOM 3349 C CA . VAL B 1 139 ? 2.602 -8.039 -2.758 1 98.88 139 VAL B CA 1
ATOM 3350 C C . VAL B 1 139 ? 1.228 -7.453 -2.439 1 98.88 139 VAL B C 1
ATOM 3352 O O . VAL B 1 139 ? 0.459 -8.039 -1.673 1 98.88 139 VAL B O 1
ATOM 3355 N N . GLY B 1 140 ? 0.938 -6.285 -3.041 1 98.88 140 GLY B N 1
ATOM 3356 C CA . GLY B 1 140 ? -0.377 -5.691 -2.859 1 98.88 140 GLY B CA 1
ATOM 3357 C C . GLY B 1 140 ? -1.509 -6.609 -3.279 1 98.88 140 GLY B C 1
ATOM 3358 O O . GLY B 1 140 ? -2.561 -6.645 -2.635 1 98.88 140 GLY B O 1
ATOM 3359 N N . ALA B 1 141 ? -1.297 -7.328 -4.355 1 98.94 141 ALA B N 1
ATOM 3360 C CA . ALA B 1 141 ? -2.305 -8.273 -4.824 1 98.94 141 ALA B CA 1
ATOM 3361 C C . ALA B 1 141 ? -2.492 -9.414 -3.828 1 98.94 141 ALA B C 1
ATOM 3363 O O . ALA B 1 141 ? -3.619 -9.844 -3.566 1 98.94 141 ALA B O 1
ATOM 3364 N N . ALA B 1 142 ? -1.383 -9.898 -3.311 1 98.94 142 ALA B N 1
ATOM 3365 C CA . ALA B 1 142 ? -1.455 -10.938 -2.291 1 98.94 142 ALA B CA 1
ATOM 3366 C C . ALA B 1 142 ? -2.133 -10.422 -1.025 1 98.94 142 ALA B C 1
ATOM 3368 O O . ALA B 1 142 ? -2.912 -11.141 -0.394 1 98.94 142 ALA B O 1
ATOM 3369 N N . MET B 1 143 ? -1.88 -9.188 -0.671 1 98.94 143 MET B N 1
ATOM 3370 C CA . MET B 1 143 ? -2.539 -8.555 0.471 1 98.94 143 MET B CA 1
ATOM 3371 C C . MET B 1 143 ? -4.055 -8.562 0.296 1 98.94 143 MET B C 1
ATOM 3373 O O . MET B 1 143 ? -4.789 -8.859 1.237 1 98.94 143 MET B O 1
ATOM 3377 N N . GLU B 1 144 ? -4.461 -8.258 -0.908 1 98.88 144 GLU B N 1
ATOM 3378 C CA . GLU B 1 144 ? -5.898 -8.258 -1.16 1 98.88 144 GLU B CA 1
ATOM 3379 C C . GLU B 1 144 ? -6.492 -9.648 -0.979 1 98.88 144 GLU B C 1
ATOM 3381 O O . GLU B 1 144 ? -7.617 -9.789 -0.493 1 98.88 144 GLU B O 1
ATOM 3386 N N . GLY B 1 145 ? -5.762 -10.664 -1.429 1 98.88 145 GLY B N 1
ATOM 3387 C CA . GLY B 1 145 ? -6.215 -12.023 -1.165 1 98.88 145 GLY B CA 1
ATOM 3388 C C . GLY B 1 145 ? -6.441 -12.305 0.309 1 98.88 145 GLY B C 1
ATOM 3389 O O . GLY B 1 145 ? -7.504 -12.789 0.697 1 98.88 145 GLY B O 1
ATOM 3390 N N . ALA B 1 146 ? -5.465 -11.938 1.113 1 98.88 146 ALA B N 1
ATOM 3391 C CA . ALA B 1 146 ? -5.555 -12.148 2.555 1 98.88 146 ALA B CA 1
ATOM 3392 C C . ALA B 1 146 ? -6.684 -11.328 3.164 1 98.88 146 ALA B C 1
ATOM 3394 O O . ALA B 1 146 ? -7.41 -11.805 4.039 1 98.88 146 ALA B O 1
ATOM 3395 N N . LEU B 1 147 ? -6.848 -10.109 2.719 1 98.81 147 LEU B N 1
ATOM 3396 C CA . LEU B 1 147 ? -7.906 -9.234 3.219 1 98.81 147 LEU B CA 1
ATOM 3397 C C . LEU B 1 147 ? -9.281 -9.766 2.824 1 98.81 147 LEU B C 1
ATOM 3399 O O . LEU B 1 147 ? -10.297 -9.352 3.389 1 98.81 147 LEU B O 1
ATOM 3403 N N . SER B 1 148 ? -9.273 -10.633 1.821 1 98.56 148 SER B N 1
ATOM 3404 C CA . SER B 1 148 ? -10.516 -11.273 1.392 1 98.56 148 SER B CA 1
ATOM 3405 C C . SER B 1 148 ? -10.703 -12.625 2.068 1 98.56 148 SER B C 1
ATOM 3407 O O . SER B 1 148 ? -11.609 -13.383 1.711 1 98.56 148 SER B O 1
ATOM 3409 N N . GLY B 1 149 ? -9.805 -12.945 2.941 1 98.12 149 GLY B N 1
ATOM 3410 C CA . GLY B 1 149 ? -9.938 -14.164 3.725 1 98.12 149 GLY B CA 1
ATOM 3411 C C . GLY B 1 149 ? -9.32 -15.375 3.057 1 98.12 149 GLY B C 1
ATOM 3412 O O . GLY B 1 149 ? -9.602 -16.516 3.438 1 98.12 149 GLY B O 1
ATOM 3413 N N . VAL B 1 150 ? -8.523 -15.188 2.021 1 98.81 150 VAL B N 1
ATOM 3414 C CA . VAL B 1 150 ? -7.934 -16.281 1.267 1 98.81 150 VAL B CA 1
ATOM 3415 C C . VAL B 1 150 ? -6.418 -16.281 1.459 1 98.81 150 VAL B C 1
ATOM 3417 O O . VAL B 1 150 ? -5.781 -15.227 1.438 1 98.81 150 VAL B O 1
ATOM 3420 N N . LYS B 1 151 ? -5.82 -17.469 1.7 1 98.88 151 LYS B N 1
ATOM 3421 C CA . LYS B 1 151 ? -4.367 -17.594 1.776 1 98.88 151 LYS B CA 1
ATOM 3422 C C . LYS B 1 151 ? -3.705 -17.062 0.512 1 98.88 151 LYS B C 1
ATOM 3424 O O . LYS B 1 151 ? -4.215 -17.25 -0.594 1 98.88 151 LYS B O 1
ATOM 3429 N N . ALA B 1 152 ? -2.572 -16.406 0.696 1 98.94 152 ALA B N 1
ATOM 3430 C CA . ALA B 1 152 ? -1.951 -15.781 -0.472 1 98.94 152 ALA B CA 1
ATOM 3431 C C . ALA B 1 152 ? -0.434 -15.938 -0.434 1 98.94 152 ALA B C 1
ATOM 3433 O O . ALA B 1 152 ? 0.164 -15.992 0.643 1 98.94 152 ALA B O 1
ATOM 3434 N N . ILE B 1 153 ? 0.182 -16.016 -1.575 1 98.94 153 ILE B N 1
ATOM 3435 C CA . ILE B 1 153 ? 1.629 -16.062 -1.755 1 98.94 153 ILE B CA 1
ATOM 3436 C C . ILE B 1 153 ? 2.043 -15.047 -2.82 1 98.94 153 ILE B C 1
ATOM 3438 O O . ILE B 1 153 ? 1.436 -14.977 -3.891 1 98.94 153 ILE B O 1
ATOM 3442 N N . SER B 1 154 ? 2.908 -14.172 -2.496 1 98.94 154 SER B N 1
ATOM 3443 C CA . SER B 1 154 ? 3.559 -13.359 -3.518 1 98.94 154 SER B CA 1
ATOM 3444 C C . SER B 1 154 ? 4.914 -13.945 -3.906 1 98.94 154 SER B C 1
ATOM 3446 O O . SER B 1 154 ? 5.652 -14.438 -3.051 1 98.94 154 SER B O 1
ATOM 3448 N N . LEU B 1 155 ? 5.219 -13.984 -5.148 1 98.94 155 LEU B N 1
ATOM 3449 C CA . LEU B 1 155 ? 6.438 -14.555 -5.707 1 98.94 155 LEU B CA 1
ATOM 3450 C C . LEU B 1 155 ? 7.191 -13.523 -6.539 1 98.94 155 LEU B C 1
ATOM 3452 O O . LEU B 1 155 ? 6.602 -12.859 -7.395 1 98.94 155 LEU B O 1
ATOM 3456 N N . SER B 1 156 ? 8.469 -13.359 -6.258 1 98.69 156 SER B N 1
ATOM 3457 C CA . SER B 1 156 ? 9.312 -12.414 -6.973 1 98.69 156 SER B CA 1
ATOM 3458 C C . SER B 1 156 ? 10.641 -13.055 -7.367 1 98.69 156 SER B C 1
ATOM 3460 O O . SER B 1 156 ? 11.203 -13.844 -6.609 1 98.69 156 SER B O 1
ATOM 3462 N N . TYR B 1 157 ? 11.078 -12.773 -8.531 1 97.25 157 TYR B N 1
ATOM 3463 C CA . TYR B 1 157 ? 12.391 -13.234 -9 1 97.25 157 TYR B CA 1
ATOM 3464 C C . TYR B 1 157 ? 13.422 -12.117 -8.891 1 97.25 157 TYR B C 1
ATOM 3466 O O . TYR B 1 157 ? 13.32 -11.102 -9.586 1 97.25 157 TYR B O 1
ATOM 3474 N N . ALA B 1 158 ? 14.383 -12.352 -8.008 1 95.88 158 ALA B N 1
ATOM 3475 C CA . ALA B 1 158 ? 15.414 -11.359 -7.719 1 95.88 158 ALA B CA 1
ATOM 3476 C C . ALA B 1 158 ? 16.641 -11.562 -8.609 1 95.88 158 ALA B C 1
ATOM 3478 O O . ALA B 1 158 ? 17.438 -12.469 -8.383 1 95.88 158 ALA B O 1
ATOM 3479 N N . PHE B 1 159 ? 16.75 -10.711 -9.594 1 89.75 159 PHE B N 1
ATOM 3480 C CA . PHE B 1 159 ? 17.891 -10.836 -10.484 1 89.75 159 PHE B CA 1
ATOM 3481 C C . PHE B 1 159 ? 18.844 -9.648 -10.328 1 89.75 159 PHE B C 1
ATOM 3483 O O . PHE B 1 159 ? 18.422 -8.586 -9.852 1 89.75 159 PHE B O 1
ATOM 3490 N N . GLU B 1 160 ? 20.062 -9.961 -10.539 1 78.06 160 GLU B N 1
ATOM 3491 C CA . GLU B 1 160 ? 21.047 -8.891 -10.578 1 78.06 160 GLU B CA 1
ATOM 3492 C C . GLU B 1 160 ? 21.172 -8.305 -11.984 1 78.06 160 GLU B C 1
ATOM 3494 O O . GLU B 1 160 ? 21.453 -7.117 -12.141 1 78.06 160 GLU B O 1
ATOM 3499 N N . ASN B 1 161 ? 20.969 -9.195 -12.906 1 76.94 161 ASN B N 1
ATOM 3500 C CA . ASN B 1 161 ? 21 -8.828 -14.312 1 76.94 161 ASN B CA 1
ATOM 3501 C C . ASN B 1 161 ? 19.734 -9.242 -15.047 1 76.94 161 ASN B C 1
ATOM 3503 O O . ASN B 1 161 ? 19.219 -10.344 -14.836 1 76.94 161 ASN B O 1
ATOM 3507 N N . ARG B 1 162 ? 19.266 -8.445 -15.93 1 72.81 162 ARG B N 1
ATOM 3508 C CA . ARG B 1 162 ? 18 -8.656 -16.594 1 72.81 162 ARG B CA 1
ATOM 3509 C C . ARG B 1 162 ? 18.109 -9.758 -17.656 1 72.81 162 ARG B C 1
ATOM 3511 O O . ARG B 1 162 ? 17.094 -10.312 -18.078 1 72.81 162 ARG B O 1
ATOM 3518 N N . SER B 1 163 ? 19.266 -9.969 -18.016 1 75.12 163 SER B N 1
ATOM 3519 C CA . SER B 1 163 ? 19.469 -11.047 -18.984 1 75.12 163 SER B CA 1
ATOM 3520 C C . SER B 1 163 ? 19.547 -12.398 -18.297 1 75.12 163 SER B C 1
ATOM 3522 O O . SER B 1 163 ? 20.641 -12.844 -17.922 1 75.12 163 SER B O 1
ATOM 3524 N N . ILE B 1 164 ? 18.406 -13.016 -18.125 1 74.38 164 ILE B N 1
ATOM 3525 C CA . ILE B 1 164 ? 18.375 -14.305 -17.453 1 74.38 164 ILE B CA 1
ATOM 3526 C C . ILE B 1 164 ? 18.188 -15.422 -18.484 1 74.38 164 ILE B C 1
ATOM 3528 O O . ILE B 1 164 ? 17.234 -15.398 -19.266 1 74.38 164 ILE B O 1
ATOM 3532 N N . PRO B 1 165 ? 19.141 -16.375 -18.438 1 78.69 165 PRO B N 1
ATOM 3533 C CA . PRO B 1 165 ? 19.016 -17.484 -19.375 1 78.69 165 PRO B CA 1
ATOM 3534 C C . PRO B 1 165 ? 17.734 -18.297 -19.141 1 78.69 165 PRO B C 1
ATOM 3536 O O . PRO B 1 165 ? 17.359 -18.547 -18 1 78.69 165 PRO B O 1
ATOM 3539 N N . PRO B 1 166 ? 17.141 -18.688 -20.188 1 82.38 166 PRO B N 1
ATOM 3540 C CA . PRO B 1 166 ? 15.867 -19.406 -20.109 1 82.38 166 PRO B CA 1
ATOM 3541 C C . PRO B 1 166 ? 15.938 -20.641 -19.203 1 82.38 166 PRO B C 1
ATOM 3543 O O . PRO B 1 166 ? 15.008 -20.891 -18.438 1 82.38 166 PRO B O 1
ATOM 3546 N N . PRO B 1 167 ? 17.031 -21.359 -19.172 1 83.94 167 PRO B N 1
ATOM 3547 C CA . PRO B 1 167 ? 17.078 -22.516 -18.281 1 83.94 167 PRO B CA 1
ATOM 3548 C C . PRO B 1 167 ? 17.016 -22.109 -16.797 1 83.94 167 PRO B C 1
ATOM 3550 O O . PRO B 1 167 ? 16.453 -22.859 -15.984 1 83.94 167 PRO B O 1
ATOM 3553 N N . HIS B 1 168 ? 17.594 -20.969 -16.5 1 86.75 168 HIS B N 1
ATOM 3554 C CA . HIS B 1 168 ? 17.547 -20.484 -15.117 1 86.75 168 HIS B CA 1
ATOM 3555 C C . HIS B 1 168 ? 16.125 -20.125 -14.703 1 86.75 168 HIS B C 1
ATOM 3557 O O . HIS B 1 168 ? 15.727 -20.391 -13.562 1 86.75 168 HIS B O 1
ATOM 3563 N N . VAL B 1 169 ? 15.383 -19.641 -15.664 1 90.06 169 VAL B N 1
ATOM 3564 C CA . VAL B 1 169 ? 13.992 -19.281 -15.391 1 90.06 169 VAL B CA 1
ATOM 3565 C C . VAL B 1 169 ? 13.18 -20.547 -15.141 1 90.06 169 VAL B C 1
ATOM 3567 O O . VAL B 1 169 ? 12.352 -20.594 -14.219 1 90.06 169 VAL B O 1
ATOM 3570 N N . LYS B 1 170 ? 13.453 -21.516 -15.953 1 92.44 170 LYS B N 1
ATOM 3571 C CA . LYS B 1 170 ? 12.742 -22.781 -15.797 1 92.44 170 LYS B CA 1
ATOM 3572 C C . LYS B 1 170 ? 13.031 -23.422 -14.438 1 92.44 170 LYS B C 1
ATOM 3574 O O . LYS B 1 170 ? 12.117 -23.875 -13.758 1 92.44 170 LYS B O 1
ATOM 3579 N N . GLU B 1 171 ? 14.281 -23.422 -14.062 1 94.94 171 GLU B N 1
ATOM 3580 C CA . GLU B 1 171 ? 14.672 -24 -12.781 1 94.94 171 GLU B CA 1
ATOM 3581 C C . GLU B 1 171 ? 14.086 -23.203 -11.617 1 94.94 171 GLU B C 1
ATOM 3583 O O . GLU B 1 171 ? 13.586 -23.781 -10.656 1 94.94 171 GLU B O 1
ATOM 3588 N N . ALA B 1 172 ? 14.188 -21.906 -11.727 1 96.06 172 ALA B N 1
ATOM 3589 C CA . ALA B 1 172 ? 13.625 -21.031 -10.695 1 96.06 172 ALA B CA 1
ATOM 3590 C C . ALA B 1 172 ? 12.125 -21.266 -10.539 1 96.06 172 ALA B C 1
ATOM 3592 O O . ALA B 1 172 ? 11.609 -21.312 -9.422 1 96.06 172 ALA B O 1
ATOM 3593 N N . THR B 1 173 ? 11.453 -21.453 -11.641 1 97.06 173 THR B N 1
ATOM 3594 C CA . THR B 1 173 ? 10.008 -21.641 -11.633 1 97.06 173 THR B CA 1
ATOM 3595 C C . THR B 1 173 ? 9.641 -22.984 -11.008 1 97.06 173 THR B C 1
ATOM 3597 O O . THR B 1 173 ? 8.711 -23.062 -10.203 1 97.06 173 THR B O 1
ATOM 3600 N N . THR B 1 174 ? 10.367 -23.984 -11.398 1 97.06 174 THR B N 1
ATOM 3601 C CA . THR B 1 174 ? 10.133 -25.312 -10.828 1 97.06 174 THR B CA 1
ATOM 3602 C C . THR B 1 174 ? 10.328 -25.281 -9.312 1 97.06 174 THR B C 1
ATOM 3604 O O . THR B 1 174 ? 9.477 -25.75 -8.562 1 97.06 174 THR B O 1
ATOM 3607 N N . ARG B 1 175 ? 11.453 -24.688 -8.914 1 97.25 175 ARG B N 1
ATOM 3608 C CA . ARG B 1 175 ? 11.758 -24.578 -7.496 1 97.25 175 ARG B CA 1
ATOM 3609 C C . ARG B 1 175 ? 10.672 -23.781 -6.766 1 97.25 175 ARG B C 1
ATOM 3611 O O . ARG B 1 175 ? 10.297 -24.125 -5.641 1 97.25 175 ARG B O 1
ATOM 3618 N N . SER B 1 176 ? 10.172 -22.75 -7.355 1 98.56 176 SER B N 1
ATOM 3619 C CA . SER B 1 176 ? 9.117 -21.922 -6.781 1 98.56 176 SER B CA 1
ATOM 3620 C C . SER B 1 176 ? 7.836 -22.719 -6.574 1 98.56 176 SER B C 1
ATOM 3622 O O . SER B 1 176 ? 7.207 -22.625 -5.516 1 98.56 176 SER B O 1
ATOM 3624 N N . VAL B 1 177 ? 7.453 -23.5 -7.562 1 98.62 177 VAL B N 1
ATOM 3625 C CA . VAL B 1 177 ? 6.219 -24.281 -7.477 1 98.62 177 VAL B CA 1
ATOM 3626 C C . VAL B 1 177 ? 6.348 -25.344 -6.387 1 98.62 177 VAL B C 1
ATOM 3628 O O . VAL B 1 177 ? 5.406 -25.578 -5.629 1 98.62 177 VAL B O 1
ATOM 3631 N N . GLU B 1 178 ? 7.52 -25.953 -6.312 1 98.06 178 GLU B N 1
ATOM 3632 C CA . GLU B 1 178 ? 7.77 -26.906 -5.238 1 98.06 178 GLU B CA 1
ATOM 3633 C C . GLU B 1 178 ? 7.617 -26.25 -3.869 1 98.06 178 GLU B C 1
ATOM 3635 O O . GLU B 1 178 ? 7.004 -26.828 -2.965 1 98.06 178 GLU B O 1
ATOM 3640 N N . LEU B 1 179 ? 8.18 -25.109 -3.742 1 98.69 179 LEU B N 1
ATOM 3641 C CA . LEU B 1 179 ? 8.109 -24.375 -2.484 1 98.69 179 LEU B CA 1
ATOM 3642 C C . LEU B 1 179 ? 6.672 -23.969 -2.176 1 98.69 179 LEU B C 1
ATOM 3644 O O . LEU B 1 179 ? 6.219 -24.078 -1.034 1 98.69 179 LEU B O 1
ATOM 3648 N N . ILE B 1 180 ? 5.941 -23.5 -3.154 1 98.88 180 ILE B N 1
ATOM 3649 C CA . ILE B 1 180 ? 4.547 -23.094 -2.982 1 98.88 180 ILE B CA 1
ATOM 3650 C C . ILE B 1 180 ? 3.719 -24.297 -2.527 1 98.88 180 ILE B C 1
ATOM 3652 O O . ILE B 1 180 ? 2.896 -24.172 -1.614 1 98.88 180 ILE B O 1
ATOM 3656 N N . LYS B 1 181 ? 3.953 -25.406 -3.168 1 98.19 181 LYS B N 1
ATOM 3657 C CA . LYS B 1 181 ? 3.26 -26.641 -2.77 1 98.19 181 LYS B CA 1
ATOM 3658 C C . LYS B 1 181 ? 3.551 -26.984 -1.313 1 98.19 181 LYS B C 1
ATOM 3660 O O . LYS B 1 181 ? 2.637 -27.297 -0.55 1 98.19 181 LYS B O 1
ATOM 3665 N N . TYR B 1 182 ? 4.781 -26.891 -0.983 1 98.19 182 TYR B N 1
ATOM 3666 C CA . TYR B 1 182 ? 5.18 -27.188 0.39 1 98.19 182 TYR B CA 1
ATOM 3667 C C . TYR B 1 182 ? 4.48 -26.25 1.368 1 98.19 182 TYR B C 1
ATOM 3669 O O . TYR B 1 182 ? 3.936 -26.688 2.381 1 98.19 182 TYR B O 1
ATOM 3677 N N . LEU B 1 183 ? 4.531 -24.953 1.088 1 98.69 183 LEU B N 1
ATOM 3678 C CA . LEU B 1 183 ? 3.926 -23.969 1.982 1 98.69 183 LEU B CA 1
ATOM 3679 C C . LEU B 1 183 ? 2.426 -24.203 2.117 1 98.69 183 LEU B C 1
ATOM 3681 O O . LEU B 1 183 ? 1.872 -24.094 3.213 1 98.69 183 LEU B O 1
ATOM 3685 N N . TRP B 1 184 ? 1.791 -24.516 1 1 98.38 184 TRP B N 1
ATOM 3686 C CA . TRP B 1 184 ? 0.362 -24.797 1.033 1 98.38 184 TRP B CA 1
ATOM 3687 C C . TRP B 1 184 ? 0.065 -25.969 1.965 1 98.38 184 TRP B C 1
ATOM 3689 O O . TRP B 1 184 ? -0.845 -25.906 2.795 1 98.38 184 TRP B O 1
ATOM 3699 N N . GLU B 1 185 ? 0.877 -27 1.883 1 97.62 185 GLU B N 1
ATOM 3700 C CA . GLU B 1 185 ? 0.648 -28.234 2.633 1 97.62 185 GLU B CA 1
ATOM 3701 C C . GLU B 1 185 ? 1.059 -28.078 4.094 1 97.62 185 GLU B C 1
ATOM 3703 O O . GLU B 1 185 ? 0.646 -28.859 4.949 1 97.62 185 GLU B O 1
ATOM 3708 N N . ASN B 1 186 ? 1.881 -27.094 4.379 1 98 186 ASN B N 1
ATOM 3709 C CA . ASN B 1 186 ? 2.375 -26.859 5.734 1 98 186 ASN B CA 1
ATOM 3710 C C . ASN B 1 186 ? 2.094 -25.438 6.199 1 98 186 ASN B C 1
ATOM 3712 O O . ASN B 1 186 ? 2.898 -24.844 6.918 1 98 186 ASN B O 1
ATOM 3716 N N . TRP B 1 187 ? 0.998 -24.922 5.836 1 98.62 187 TRP B N 1
ATOM 3717 C CA . TRP B 1 187 ? 0.677 -23.531 6.082 1 98.62 187 TRP B CA 1
ATOM 3718 C C . TRP B 1 187 ? 0.642 -23.234 7.578 1 98.62 187 TRP B C 1
ATOM 3720 O O . TRP B 1 187 ? -0.082 -23.891 8.328 1 98.62 187 TRP B O 1
ATOM 3730 N N . ASP B 1 188 ? 1.462 -22.312 8.016 1 98.5 188 ASP B N 1
ATOM 3731 C CA . ASP B 1 188 ? 1.442 -21.906 9.422 1 98.5 188 ASP B CA 1
ATOM 3732 C C . ASP B 1 188 ? 0.162 -21.141 9.758 1 98.5 188 ASP B C 1
ATOM 3734 O O . ASP B 1 188 ? -0.238 -20.234 9.023 1 98.5 188 ASP B O 1
ATOM 3738 N N . GLU B 1 189 ? -0.447 -21.422 10.883 1 97.75 189 GLU B N 1
ATOM 3739 C CA . GLU B 1 189 ? -1.739 -20.859 11.266 1 97.75 189 GLU B CA 1
ATOM 3740 C C . GLU B 1 189 ? -1.645 -19.344 11.477 1 97.75 189 GLU B C 1
ATOM 3742 O O . GLU B 1 189 ? -2.637 -18.641 11.336 1 97.75 189 GLU B O 1
ATOM 3747 N N . GLN B 1 190 ? -0.491 -18.844 11.758 1 97.81 190 GLN B N 1
ATOM 3748 C CA . GLN B 1 190 ? -0.328 -17.422 12.023 1 97.81 190 GLN B CA 1
ATOM 3749 C C . GLN B 1 190 ? -0.209 -16.625 10.727 1 97.81 190 GLN B C 1
ATOM 3751 O O . GLN B 1 190 ? -0.476 -15.422 10.695 1 97.81 190 GLN B O 1
ATOM 3756 N N . ALA B 1 191 ? 0.21 -17.266 9.68 1 98.69 191 ALA B N 1
ATOM 3757 C CA . ALA B 1 191 ? 0.5 -16.578 8.422 1 98.69 191 ALA B CA 1
ATOM 3758 C C . ALA B 1 191 ? -0.771 -16.375 7.605 1 98.69 191 ALA B C 1
ATOM 3760 O O . ALA B 1 191 ? -1.638 -17.25 7.559 1 98.69 191 ALA B O 1
ATOM 3761 N N . GLN B 1 192 ? -0.892 -15.219 7.047 1 98.88 192 GLN B N 1
ATOM 3762 C CA . GLN B 1 192 ? -1.926 -14.961 6.051 1 98.88 192 GLN B CA 1
ATOM 3763 C C . GLN B 1 192 ? -1.33 -14.883 4.648 1 98.88 192 GLN B C 1
ATOM 3765 O O . GLN B 1 192 ? -2.018 -15.148 3.66 1 98.88 192 GLN B O 1
ATOM 3770 N N . ILE B 1 193 ? -0.088 -14.5 4.566 1 98.88 193 ILE B N 1
ATOM 3771 C CA . ILE B 1 193 ? 0.651 -14.336 3.318 1 98.88 193 ILE B CA 1
ATOM 3772 C C . ILE B 1 193 ? 2.072 -14.867 3.488 1 98.88 193 ILE B C 1
ATOM 3774 O O . ILE B 1 193 ? 2.68 -14.703 4.551 1 98.88 193 ILE B O 1
ATOM 3778 N N . TYR B 1 194 ? 2.582 -15.523 2.541 1 98.94 194 TYR B N 1
ATOM 3779 C CA . TYR B 1 194 ? 4.023 -15.695 2.381 1 98.94 194 TYR B CA 1
ATOM 3780 C C . TYR B 1 194 ? 4.539 -14.891 1.193 1 98.94 194 TYR B C 1
ATOM 3782 O O . TYR B 1 194 ? 3.975 -14.953 0.099 1 98.94 194 TYR B O 1
ATOM 3790 N N . THR B 1 195 ? 5.531 -14.086 1.418 1 98.88 195 THR B N 1
ATOM 3791 C CA . THR B 1 195 ? 6.238 -13.445 0.314 1 98.88 195 THR B CA 1
ATOM 3792 C C . THR B 1 195 ? 7.551 -14.164 0.022 1 98.88 195 THR B C 1
ATOM 3794 O O . THR B 1 195 ? 8.352 -14.406 0.93 1 98.88 195 THR B O 1
ATOM 3797 N N . ILE B 1 196 ? 7.723 -14.555 -1.22 1 98.94 196 ILE B N 1
ATOM 3798 C CA . ILE B 1 196 ? 8.875 -15.336 -1.648 1 98.94 196 ILE B CA 1
ATOM 3799 C C . ILE B 1 196 ? 9.719 -14.523 -2.627 1 98.94 196 ILE B C 1
ATOM 3801 O O . ILE B 1 196 ? 9.188 -13.945 -3.582 1 98.94 196 ILE B O 1
ATOM 3805 N N . ASN B 1 197 ? 10.977 -14.398 -2.389 1 98.81 197 ASN B N 1
ATOM 3806 C CA . ASN B 1 197 ? 11.953 -13.891 -3.35 1 98.81 197 ASN B CA 1
ATOM 3807 C C . ASN B 1 197 ? 12.977 -14.961 -3.717 1 98.81 197 ASN B C 1
ATOM 3809 O O . ASN B 1 197 ? 13.695 -15.469 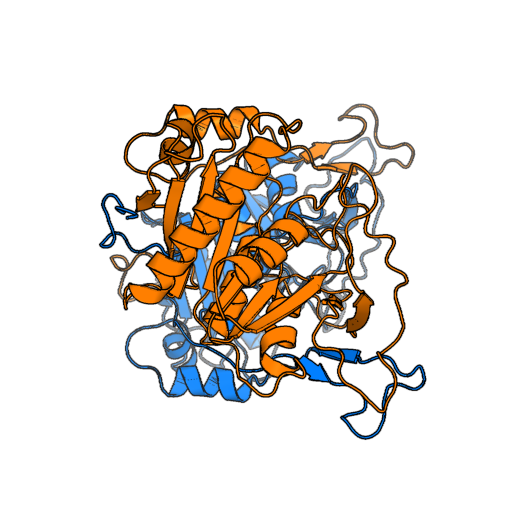-2.85 1 98.81 197 ASN B O 1
ATOM 3813 N N . VAL B 1 198 ? 13.023 -15.289 -4.965 1 98.5 198 VAL B N 1
ATOM 3814 C CA . VAL B 1 198 ? 13.914 -16.328 -5.488 1 98.5 198 VAL B CA 1
ATOM 3815 C C . VAL B 1 198 ? 15.125 -15.672 -6.156 1 98.5 198 VAL B C 1
ATOM 3817 O O . VAL B 1 198 ? 14.969 -14.867 -7.078 1 98.5 198 VAL B O 1
ATOM 3820 N N . PRO B 1 199 ? 16.359 -15.992 -5.66 1 96.81 199 PRO B N 1
ATOM 3821 C CA . PRO B 1 199 ? 17.531 -15.461 -6.348 1 96.81 199 PRO B CA 1
ATOM 3822 C C . PRO B 1 199 ? 17.75 -16.078 -7.727 1 96.81 199 PRO B C 1
ATOM 3824 O O . PRO B 1 199 ? 17.828 -17.297 -7.859 1 96.81 199 PRO B O 1
ATOM 3827 N N . MET B 1 200 ? 17.766 -15.281 -8.75 1 95.12 200 MET B N 1
ATOM 3828 C CA . MET B 1 200 ? 17.953 -15.758 -10.109 1 95.12 200 MET B CA 1
ATOM 3829 C C . MET B 1 200 ? 19.438 -15.953 -10.414 1 95.12 200 MET B C 1
ATOM 3831 O O . MET B 1 200 ? 20.031 -15.188 -11.188 1 95.12 200 MET B O 1
ATOM 3835 N N . ILE B 1 201 ? 19.938 -17.047 -9.852 1 92.88 201 ILE B N 1
ATOM 3836 C CA . ILE B 1 201 ? 21.344 -17.391 -9.984 1 92.88 201 ILE B CA 1
ATOM 3837 C C . ILE B 1 201 ? 21.469 -18.781 -10.602 1 92.88 201 ILE B C 1
ATOM 3839 O O . ILE B 1 201 ? 20.484 -19.531 -10.688 1 92.88 201 ILE B O 1
ATOM 3843 N N . ALA B 1 202 ? 22.625 -19.141 -10.953 1 89.56 202 ALA B N 1
ATOM 3844 C CA . ALA B 1 202 ? 22.875 -20.422 -11.641 1 89.56 202 ALA B CA 1
ATOM 3845 C C . ALA B 1 202 ? 22.516 -21.594 -10.742 1 89.56 202 ALA B C 1
ATOM 3847 O O . ALA B 1 202 ? 22.062 -22.641 -11.227 1 89.56 202 ALA B O 1
ATOM 3848 N N . SER B 1 203 ? 22.641 -21.391 -9.43 1 91.44 203 SER B N 1
ATOM 3849 C CA . SER B 1 203 ? 22.438 -22.5 -8.492 1 91.44 203 SER B CA 1
ATOM 3850 C C . SER B 1 203 ? 21.031 -22.469 -7.91 1 91.44 203 SER B C 1
ATOM 3852 O O . SER B 1 203 ? 20.781 -23.031 -6.844 1 91.44 203 SER B O 1
ATOM 3854 N N . VAL B 1 204 ? 20.047 -21.828 -8.57 1 94.5 204 VAL B N 1
ATOM 3855 C CA . VAL B 1 204 ? 18.719 -21.609 -8.016 1 94.5 204 VAL B CA 1
ATOM 3856 C C . VAL B 1 204 ? 18.031 -22.953 -7.766 1 94.5 204 VAL B C 1
ATOM 3858 O O . VAL B 1 204 ? 17.234 -23.078 -6.832 1 94.5 204 VAL B O 1
ATOM 3861 N N . ALA B 1 205 ? 18.391 -23.984 -8.5 1 93 205 ALA B N 1
ATOM 3862 C CA . ALA B 1 205 ? 17.75 -25.297 -8.359 1 93 205 ALA B CA 1
ATOM 3863 C C . ALA B 1 205 ? 18.016 -25.891 -6.984 1 93 205 ALA B C 1
ATOM 3865 O O . ALA B 1 205 ? 17.219 -26.688 -6.48 1 93 205 ALA B O 1
ATOM 3866 N N . SER B 1 206 ? 19.141 -25.438 -6.359 1 93.69 206 SER B N 1
ATOM 3867 C CA . SER B 1 206 ? 19.516 -25.984 -5.055 1 93.69 206 SER B CA 1
ATOM 3868 C C . SER B 1 206 ? 19.438 -24.922 -3.971 1 93.69 206 SER B C 1
ATOM 3870 O O . SER B 1 206 ? 19.891 -25.141 -2.846 1 93.69 206 SER B O 1
ATOM 3872 N N . ALA B 1 207 ? 18.938 -23.719 -4.359 1 95.5 207 ALA B N 1
ATOM 3873 C CA . ALA B 1 207 ? 18.844 -22.656 -3.369 1 95.5 207 ALA B CA 1
ATOM 3874 C C . ALA B 1 207 ? 17.906 -23.047 -2.223 1 95.5 207 ALA B C 1
ATOM 3876 O O . ALA B 1 207 ? 16.797 -23.531 -2.455 1 95.5 207 ALA B O 1
ATOM 3877 N N . GLU B 1 208 ? 18.328 -22.844 -0.995 1 96.75 208 GLU B N 1
ATOM 3878 C CA . GLU B 1 208 ? 17.562 -23.219 0.19 1 96.75 208 GLU B CA 1
ATOM 3879 C C . GLU B 1 208 ? 16.578 -22.125 0.584 1 96.75 208 GLU B C 1
ATOM 3881 O O . GLU B 1 208 ? 16.953 -20.953 0.708 1 96.75 208 GLU B O 1
ATOM 3886 N N . PRO B 1 209 ? 15.305 -22.516 0.728 1 98.62 209 PRO B N 1
ATOM 3887 C CA . PRO B 1 209 ? 14.359 -21.531 1.279 1 98.62 209 PRO B CA 1
ATOM 3888 C C . PRO B 1 209 ? 14.555 -21.297 2.777 1 98.62 209 PRO B C 1
ATOM 3890 O O . PRO B 1 209 ? 14.766 -22.266 3.527 1 98.62 209 PRO B O 1
ATOM 3893 N N . VAL B 1 210 ? 14.539 -20.047 3.141 1 98.62 210 VAL B N 1
ATOM 3894 C CA . VAL B 1 210 ? 14.766 -19.656 4.523 1 98.62 210 VAL B CA 1
ATOM 3895 C C . VAL B 1 210 ? 13.656 -18.703 4.98 1 98.62 210 VAL B C 1
ATOM 3897 O O . VAL B 1 210 ? 13.352 -17.734 4.293 1 98.62 210 VAL B O 1
ATOM 3900 N N . PHE B 1 211 ? 12.984 -19.094 6.125 1 98.81 211 PHE B N 1
ATOM 3901 C CA . PHE B 1 211 ? 12.094 -18.125 6.742 1 98.81 211 PHE B CA 1
ATOM 3902 C C . PHE B 1 211 ? 12.875 -16.906 7.234 1 98.81 211 PHE B C 1
ATOM 3904 O O . PHE B 1 211 ? 13.922 -17.062 7.875 1 98.81 211 PHE B O 1
ATOM 3911 N N . THR B 1 212 ? 12.406 -15.758 6.891 1 98.5 212 THR B N 1
ATOM 3912 C CA . THR B 1 212 ? 13.094 -14.516 7.23 1 98.5 212 THR B CA 1
ATOM 3913 C C . THR B 1 212 ? 12.086 -13.422 7.59 1 98.5 212 THR B C 1
ATOM 3915 O O . THR B 1 212 ? 10.914 -13.703 7.816 1 98.5 212 THR B O 1
ATOM 3918 N N . HIS B 1 213 ? 12.578 -12.188 7.832 1 97.75 213 HIS B N 1
ATOM 3919 C CA . HIS B 1 213 ? 11.766 -11.008 8.117 1 97.75 213 HIS B CA 1
ATOM 3920 C C . HIS B 1 213 ? 12.148 -9.844 7.207 1 97.75 213 HIS B C 1
ATOM 3922 O O . HIS B 1 213 ? 13.195 -9.875 6.562 1 97.75 213 HIS B O 1
ATOM 3928 N N . ILE B 1 214 ? 11.336 -8.867 7.156 1 98.44 214 ILE B N 1
ATOM 3929 C CA . ILE B 1 214 ? 11.57 -7.738 6.262 1 98.44 214 ILE B CA 1
ATOM 3930 C C . ILE B 1 214 ? 12.656 -6.836 6.844 1 98.44 214 ILE B C 1
ATOM 3932 O O . ILE B 1 214 ? 12.594 -6.453 8.016 1 98.44 214 ILE B O 1
ATOM 3936 N N . LEU B 1 215 ? 13.656 -6.531 6.059 1 98.5 215 LEU B N 1
ATOM 3937 C CA . LEU B 1 215 ? 14.625 -5.516 6.461 1 98.5 215 LEU B CA 1
ATOM 3938 C C . LEU B 1 215 ? 13.977 -4.133 6.484 1 98.5 215 LEU B C 1
ATOM 3940 O O . LEU B 1 215 ? 13.352 -3.719 5.508 1 98.5 215 LEU B O 1
ATOM 3944 N N . GLU B 1 216 ? 14.094 -3.477 7.605 1 97.94 216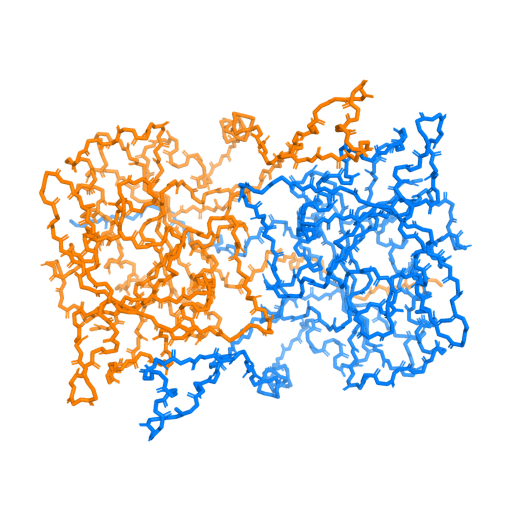 GLU B N 1
ATOM 3945 C CA . GLU B 1 216 ? 13.641 -2.096 7.715 1 97.94 216 GLU B CA 1
ATOM 3946 C C . GLU B 1 216 ? 14.727 -1.116 7.289 1 97.94 216 GLU B C 1
ATOM 3948 O O . GLU B 1 216 ? 15.586 -0.748 8.094 1 97.94 216 GLU B O 1
ATOM 3953 N N . ASN B 1 217 ? 14.75 -0.726 6.066 1 98.31 217 ASN B N 1
ATOM 3954 C CA . ASN B 1 217 ? 15.734 0.223 5.547 1 98.31 217 ASN B CA 1
ATOM 3955 C C . ASN B 1 217 ? 15.062 1.489 5.023 1 98.31 217 ASN B C 1
ATOM 3957 O O . ASN B 1 217 ? 13.828 1.57 4.973 1 98.31 217 ASN B O 1
ATOM 3961 N N . THR B 1 218 ? 15.844 2.547 4.797 1 98.06 218 THR B N 1
ATOM 3962 C CA . THR B 1 218 ? 15.367 3.846 4.336 1 98.06 218 THR B CA 1
ATOM 3963 C C . THR B 1 218 ? 16.109 4.273 3.072 1 98.06 218 THR B C 1
ATOM 3965 O O . THR B 1 218 ? 17.125 3.684 2.713 1 98.06 218 THR B O 1
ATOM 3968 N N . TRP B 1 219 ? 15.531 5.258 2.395 1 98 219 TRP B N 1
ATOM 3969 C CA . TRP B 1 219 ? 16.188 5.809 1.213 1 98 219 TRP B CA 1
ATOM 3970 C C . TRP B 1 219 ? 16.062 7.332 1.184 1 98 219 TRP B C 1
ATOM 3972 O O . TRP B 1 219 ? 15.469 7.93 2.08 1 98 219 TRP B O 1
ATOM 3982 N N . GLY B 1 220 ? 16.797 7.973 0.265 1 97.25 220 GLY B N 1
ATOM 3983 C CA . GLY B 1 220 ? 16.703 9.406 0.011 1 97.25 220 GLY B CA 1
ATOM 3984 C C . GLY B 1 220 ? 15.664 9.75 -1.038 1 97.25 220 GLY B C 1
ATOM 3985 O O . GLY B 1 220 ? 14.617 9.109 -1.122 1 97.25 220 GLY B O 1
ATOM 3986 N N . SER B 1 221 ? 15.984 10.742 -1.781 1 97.5 221 SER B N 1
ATOM 3987 C CA . SER B 1 221 ? 15.07 11.156 -2.84 1 97.5 221 SER B CA 1
ATOM 3988 C C . SER B 1 221 ? 14.922 10.07 -3.898 1 97.5 221 SER B C 1
ATOM 3990 O O . SER B 1 221 ? 15.914 9.484 -4.34 1 97.5 221 SER B O 1
ATOM 3992 N N . VAL B 1 222 ? 13.727 9.836 -4.27 1 97.62 222 VAL B N 1
ATOM 3993 C CA . VAL B 1 222 ? 13.469 8.859 -5.324 1 97.62 222 VAL B CA 1
ATOM 3994 C C . VAL B 1 222 ? 13.023 9.578 -6.594 1 97.62 222 VAL B C 1
ATOM 3996 O O . VAL B 1 222 ? 12.492 8.953 -7.512 1 97.62 222 VAL B O 1
ATOM 3999 N N . PHE B 1 223 ? 13.156 10.859 -6.609 1 96.5 223 PHE B N 1
ATOM 4000 C CA . PHE B 1 223 ? 12.883 11.695 -7.773 1 96.5 223 PHE B CA 1
ATOM 4001 C C . PHE B 1 223 ? 14.094 12.555 -8.117 1 96.5 223 PHE B C 1
ATOM 4003 O O . PHE B 1 223 ? 14.961 12.789 -7.266 1 96.5 223 PHE B O 1
ATOM 4010 N N . HIS B 1 224 ? 14.148 12.961 -9.398 1 94.81 224 HIS B N 1
ATOM 4011 C CA . HIS B 1 224 ? 15.062 13.992 -9.867 1 94.81 224 HIS B CA 1
ATOM 4012 C C . HIS B 1 224 ? 14.305 15.156 -10.492 1 94.81 224 HIS B C 1
ATOM 4014 O O . HIS B 1 224 ? 13.352 14.953 -11.234 1 94.81 224 HIS B O 1
ATOM 4020 N N . GLU B 1 225 ? 14.648 16.344 -10.086 1 92.56 225 GLU B N 1
ATOM 4021 C CA . GLU B 1 225 ? 14.07 17.516 -10.75 1 92.56 225 GLU B CA 1
ATOM 4022 C C . GLU B 1 225 ? 14.633 17.688 -12.156 1 92.56 225 GLU B C 1
ATOM 4024 O O . GLU B 1 225 ? 15.844 17.609 -12.359 1 92.56 225 GLU B O 1
ATOM 4029 N N . VAL B 1 226 ? 13.617 17.797 -13.125 1 87.25 226 VAL B N 1
ATOM 4030 C CA . VAL B 1 226 ? 14.016 17.953 -14.523 1 87.25 226 VAL B CA 1
ATOM 4031 C C . VAL B 1 226 ? 14.516 19.375 -14.766 1 87.25 226 VAL B C 1
ATOM 4033 O O . VAL B 1 226 ? 13.867 20.344 -14.375 1 87.25 226 VAL B O 1
ATOM 4036 N N . GLY B 1 227 ? 15.469 19.547 -15.57 1 72.56 227 GLY B N 1
ATOM 4037 C CA . GLY B 1 227 ? 16.047 20.828 -15.93 1 72.56 227 GLY B CA 1
ATOM 4038 C C . GLY B 1 227 ? 16.672 21.562 -14.75 1 72.56 227 GLY B C 1
ATOM 4039 O O . GLY B 1 227 ? 16.938 22.75 -14.828 1 72.56 227 GLY B O 1
ATOM 4040 N N . GLY B 1 228 ? 17.172 21.219 -13.641 1 54.44 228 GLY B N 1
ATOM 4041 C CA . GLY B 1 228 ? 17.828 21.75 -12.461 1 54.44 228 GLY B CA 1
ATOM 4042 C C . GLY B 1 228 ? 17.438 23.188 -12.164 1 54.44 228 GLY B C 1
ATOM 4043 O O . GLY B 1 228 ? 16.641 23.797 -12.891 1 54.44 228 GLY B O 1
ATOM 4044 N N . SER B 1 229 ? 17.812 23.766 -10.727 1 45.81 229 SER B N 1
ATOM 4045 C CA . SER B 1 229 ? 17.562 25.125 -10.273 1 45.81 229 SER B CA 1
ATOM 4046 C C . SER B 1 229 ? 17.594 26.109 -11.438 1 45.81 229 SER B C 1
ATOM 4048 O O . SER B 1 229 ? 17.125 27.25 -11.312 1 45.81 229 SER B O 1
ATOM 4050 N N . LYS B 1 230 ? 18.531 25.859 -12.32 1 46.41 230 LYS B N 1
ATOM 4051 C CA . LYS B 1 230 ? 18.984 26.938 -13.203 1 46.41 230 LYS B CA 1
ATOM 4052 C C . LYS B 1 230 ? 18.109 27.016 -14.453 1 46.41 230 LYS B C 1
ATOM 4054 O O . LYS B 1 230 ? 18.172 28 -15.188 1 46.41 230 LYS B O 1
ATOM 4059 N N . THR B 1 231 ? 17.406 25.922 -14.703 1 46.75 231 THR B N 1
ATOM 4060 C CA . THR B 1 231 ? 16.656 26.047 -15.938 1 46.75 231 THR B CA 1
ATOM 4061 C C . THR B 1 231 ? 15.242 25.484 -15.773 1 46.75 231 THR B C 1
ATOM 4063 O O . THR B 1 231 ? 15.047 24.266 -15.898 1 46.75 231 THR B O 1
ATOM 4066 N N . PRO B 1 232 ? 14.344 26.266 -15.195 1 50.06 232 PRO B N 1
ATOM 4067 C CA . PRO B 1 232 ? 12.938 25.844 -15.195 1 50.06 232 PRO B CA 1
ATOM 4068 C C . PRO B 1 232 ? 12.531 25.156 -16.5 1 50.06 232 PRO B C 1
ATOM 4070 O O . PRO B 1 232 ? 13.156 25.391 -17.531 1 50.06 232 PRO B O 1
ATOM 4073 N N . ALA B 1 233 ? 11.758 24.109 -16.391 1 53.66 233 ALA B N 1
ATOM 4074 C CA . ALA B 1 233 ? 11.203 23.609 -17.656 1 53.66 233 ALA B CA 1
ATOM 4075 C C . ALA B 1 233 ? 10.734 24.75 -18.547 1 53.66 233 ALA B C 1
ATOM 4077 O O . ALA B 1 233 ? 10.516 25.859 -18.062 1 53.66 233 ALA B O 1
ATOM 4078 N N . ASP B 1 234 ? 10.828 24.547 -19.828 1 51.38 234 ASP B N 1
ATOM 4079 C CA . ASP B 1 234 ? 10.523 25.547 -20.844 1 51.38 234 ASP B CA 1
ATOM 4080 C C . ASP B 1 234 ? 9.312 26.375 -20.438 1 51.38 234 ASP B C 1
ATOM 4082 O O . ASP B 1 234 ? 9.258 27.578 -20.719 1 51.38 234 ASP B O 1
ATOM 4086 N N . ASP B 1 235 ? 8.445 25.656 -19.766 1 56.16 235 ASP B N 1
ATOM 4087 C CA . ASP B 1 235 ? 7.223 26.406 -19.469 1 56.16 235 ASP B CA 1
ATOM 4088 C C . ASP B 1 235 ? 7.277 27.031 -18.062 1 56.16 235 ASP B C 1
ATOM 4090 O O . ASP B 1 235 ? 6.309 27.641 -17.609 1 56.16 235 ASP B O 1
ATOM 4094 N N . GLY B 1 236 ? 8.539 26.875 -17.469 1 65.62 236 GLY B N 1
ATOM 4095 C CA . GLY B 1 236 ? 8.742 27.516 -16.188 1 65.62 236 GLY B CA 1
ATOM 4096 C C . GLY B 1 236 ? 8.211 26.703 -15.016 1 65.62 236 GLY B C 1
ATOM 4097 O O . GLY B 1 236 ? 8.367 27.109 -13.859 1 65.62 236 GLY B O 1
ATOM 4098 N N . LYS B 1 237 ? 7.715 25.469 -15.383 1 80.12 237 LYS B N 1
ATOM 4099 C CA . LYS B 1 237 ? 7.164 24.641 -14.312 1 80.12 237 LYS B CA 1
ATOM 4100 C C . LYS B 1 237 ? 8.211 23.672 -13.781 1 80.12 237 LYS B C 1
ATOM 4102 O O . LYS B 1 237 ? 9.016 23.141 -14.547 1 80.12 237 LYS B O 1
ATOM 4107 N N . ARG B 1 238 ? 8.25 23.5 -12.5 1 89.12 238 ARG B N 1
ATOM 4108 C CA . ARG B 1 238 ? 9.109 22.484 -11.914 1 89.12 238 ARG B CA 1
ATOM 4109 C C . ARG B 1 238 ? 8.578 21.078 -12.211 1 89.12 238 ARG B C 1
ATOM 4111 O O . ARG B 1 238 ? 7.383 20.828 -12.086 1 89.12 238 ARG B O 1
ATOM 4118 N N . GLN B 1 239 ? 9.453 20.219 -12.727 1 93.19 239 GLN B N 1
ATOM 4119 C CA . GLN B 1 239 ? 9.102 18.844 -13.078 1 93.19 239 GLN B CA 1
ATOM 4120 C C . GLN B 1 239 ? 10.016 17.844 -12.375 1 93.19 239 GLN B C 1
ATOM 4122 O O . GLN B 1 239 ? 11.18 18.156 -12.102 1 93.19 239 GLN B O 1
ATOM 4127 N N . PHE B 1 240 ? 9.469 16.703 -12.031 1 95.31 240 PHE B N 1
ATOM 4128 C CA . PHE B 1 240 ? 10.18 15.672 -11.289 1 95.31 240 PHE B CA 1
ATOM 4129 C C . PHE B 1 240 ? 10.016 14.305 -11.953 1 95.31 240 PHE B C 1
ATOM 4131 O O . PHE B 1 240 ? 8.898 13.93 -12.336 1 95.31 240 PHE B O 1
ATOM 4138 N N . ARG B 1 241 ? 11.094 13.578 -12.086 1 95.19 241 ARG B N 1
ATOM 4139 C CA . ARG B 1 241 ? 11.07 12.25 -12.688 1 95.19 241 ARG B CA 1
ATOM 4140 C C . ARG B 1 241 ? 11.492 11.188 -11.68 1 95.19 241 ARG B C 1
ATOM 4142 O O . ARG B 1 241 ? 12.414 11.406 -10.883 1 95.19 241 ARG B O 1
ATOM 4149 N N . TRP B 1 242 ? 10.805 10.109 -11.75 1 95.12 242 TRP B N 1
ATOM 4150 C CA . TRP B 1 242 ? 11.141 8.961 -10.914 1 95.12 242 TRP B CA 1
ATOM 4151 C C . TRP B 1 242 ? 12.57 8.5 -11.164 1 95.12 242 TRP B C 1
ATOM 4153 O O . TRP B 1 242 ? 12.969 8.312 -12.32 1 95.12 242 TRP B O 1
ATOM 4163 N N . GLY B 1 243 ? 13.312 8.398 -10.078 1 94.5 243 GLY B N 1
ATOM 4164 C CA . GLY B 1 243 ? 14.695 7.965 -10.211 1 94.5 243 GLY B CA 1
ATOM 4165 C C . GLY B 1 243 ? 15.344 7.641 -8.875 1 94.5 243 GLY B C 1
ATOM 4166 O O . GLY B 1 243 ? 16.234 8.359 -8.422 1 94.5 243 GLY B O 1
ATOM 4167 N N . PRO B 1 244 ? 14.945 6.535 -8.25 1 95.69 244 PRO B N 1
ATOM 4168 C CA . PRO B 1 244 ? 15.562 6.152 -6.98 1 95.69 244 PRO B CA 1
ATOM 4169 C C . PRO B 1 244 ? 17.016 5.738 -7.133 1 95.69 244 PRO B C 1
ATOM 4171 O O . PRO B 1 244 ? 17.438 5.301 -8.211 1 95.69 244 PRO B O 1
ATOM 4174 N N . ASP B 1 245 ? 17.812 6.02 -6.133 1 96.81 245 ASP B N 1
ATOM 4175 C CA . ASP B 1 245 ? 19.156 5.465 -6.051 1 96.81 245 ASP B CA 1
ATOM 4176 C C . ASP B 1 245 ? 19.141 4.016 -5.57 1 96.81 245 ASP B C 1
ATOM 4178 O O . ASP B 1 245 ? 19.344 3.744 -4.387 1 96.81 245 ASP B O 1
ATOM 4182 N N . PHE B 1 246 ? 19.016 3.08 -6.457 1 94.12 246 PHE B N 1
ATOM 4183 C CA . PHE B 1 246 ? 18.891 1.67 -6.117 1 94.12 246 PHE B CA 1
ATOM 4184 C C . PHE B 1 246 ? 20.203 1.113 -5.574 1 94.12 246 PHE B C 1
ATOM 4186 O O . PHE B 1 246 ? 20.188 0.175 -4.773 1 94.12 246 PHE B O 1
ATOM 4193 N N . ASP B 1 247 ? 21.266 1.708 -6.031 1 95.44 247 ASP B N 1
ATOM 4194 C CA . ASP B 1 247 ? 22.547 1.304 -5.473 1 95.44 247 ASP B CA 1
ATOM 4195 C C . ASP B 1 247 ? 22.625 1.596 -3.975 1 95.44 247 ASP B C 1
ATOM 4197 O O . ASP B 1 247 ? 23.125 0.783 -3.201 1 95.44 247 ASP B O 1
ATOM 4201 N N . ALA B 1 248 ? 22.125 2.762 -3.676 1 96.88 248 ALA B N 1
ATOM 4202 C CA . ALA B 1 248 ? 22.094 3.113 -2.258 1 96.88 248 ALA B CA 1
ATOM 4203 C C . ALA B 1 248 ? 21.188 2.156 -1.48 1 96.88 248 ALA B C 1
ATOM 4205 O O . ALA B 1 248 ? 21.516 1.766 -0.356 1 96.88 248 ALA B O 1
ATOM 4206 N N . ALA B 1 249 ? 20.078 1.777 -2.014 1 95.44 249 ALA B N 1
ATOM 4207 C CA . ALA B 1 249 ? 19.188 0.807 -1.385 1 95.44 249 ALA B CA 1
ATOM 4208 C C . ALA B 1 249 ? 19.891 -0.534 -1.186 1 95.44 249 ALA B C 1
ATOM 4210 O O . ALA B 1 249 ? 19.797 -1.145 -0.119 1 95.44 249 ALA B O 1
ATOM 4211 N N . ASP B 1 250 ? 20.641 -0.97 -2.195 1 95.12 250 ASP B N 1
ATOM 4212 C CA . ASP B 1 250 ? 21.375 -2.225 -2.111 1 95.12 250 ASP B CA 1
ATOM 4213 C C . ASP B 1 250 ? 22.438 -2.168 -1.01 1 95.12 250 ASP B C 1
ATOM 4215 O O . ASP B 1 250 ? 22.688 -3.168 -0.335 1 95.12 250 ASP B O 1
ATOM 4219 N N . ARG B 1 251 ? 23.031 -1.007 -0.86 1 97.5 251 ARG B N 1
ATOM 4220 C CA . ARG B 1 251 ? 24.047 -0.844 0.17 1 97.5 251 ARG B CA 1
ATOM 4221 C C . ARG B 1 251 ? 23.453 -1.004 1.563 1 97.5 251 ARG B C 1
ATOM 4223 O O . ARG B 1 251 ? 24.109 -1.521 2.471 1 97.5 251 ARG B O 1
ATOM 4230 N N . THR B 1 252 ? 22.219 -0.544 1.69 1 97.81 252 THR B N 1
ATOM 4231 C CA . THR B 1 252 ? 21.562 -0.709 2.988 1 97.81 252 THR B CA 1
ATOM 4232 C C . THR B 1 252 ? 21.406 -2.189 3.326 1 97.81 252 THR B C 1
ATOM 4234 O O . THR B 1 252 ? 21.469 -2.574 4.496 1 97.81 252 THR B O 1
ATOM 4237 N N . VAL B 1 253 ? 21.203 -3.049 2.371 1 97.81 253 VAL B N 1
ATOM 4238 C CA . VAL B 1 253 ? 21.094 -4.488 2.586 1 97.81 253 VAL B CA 1
ATOM 4239 C C . VAL B 1 253 ? 22.469 -5.062 2.957 1 97.81 253 VAL B C 1
ATOM 4241 O O . VAL B 1 253 ? 22.594 -5.801 3.936 1 97.81 253 VAL B O 1
ATOM 4244 N N . ALA B 1 254 ? 23.453 -4.652 2.184 1 96.94 254 ALA B N 1
ATOM 4245 C CA . ALA B 1 254 ? 24.812 -5.156 2.406 1 96.94 254 ALA B CA 1
ATOM 4246 C C . ALA B 1 254 ? 25.297 -4.797 3.805 1 96.94 254 ALA B C 1
ATOM 4248 O O . ALA B 1 254 ? 26.031 -5.566 4.43 1 96.94 254 ALA B O 1
ATOM 4249 N N . GLU B 1 255 ? 24.828 -3.668 4.285 1 97.88 255 GLU B N 1
ATOM 4250 C CA . GLU B 1 255 ? 25.312 -3.16 5.57 1 97.88 255 GLU B CA 1
ATOM 4251 C C . GLU B 1 255 ? 24.453 -3.695 6.719 1 97.88 255 GLU B C 1
ATOM 4253 O O . GLU B 1 255 ? 24.812 -3.539 7.887 1 97.88 255 GLU B O 1
ATOM 4258 N N . SER B 1 256 ? 23.391 -4.324 6.324 1 97.81 256 SER B N 1
ATOM 4259 C CA . SER B 1 256 ? 22.5 -4.816 7.359 1 97.81 256 SER B CA 1
ATOM 4260 C C . SER B 1 256 ? 23.047 -6.074 8.016 1 97.81 256 SER B C 1
ATOM 4262 O O . SER B 1 256 ? 24.047 -6.633 7.562 1 97.81 256 SER B O 1
ATOM 4264 N N . SER B 1 257 ? 22.438 -6.457 9.156 1 96.5 257 SER B N 1
ATOM 4265 C CA . SER B 1 257 ? 22.797 -7.68 9.883 1 96.5 257 SER B CA 1
ATOM 4266 C C . SER B 1 257 ? 21.547 -8.5 10.203 1 96.5 257 SER B C 1
ATOM 4268 O O . SER B 1 257 ? 20.422 -8.031 10.016 1 96.5 257 SER B O 1
ATOM 4270 N N . GLY B 1 258 ? 21.812 -9.727 10.594 1 94.94 258 GLY B N 1
ATOM 4271 C CA . GLY B 1 258 ? 20.703 -10.586 10.992 1 94.94 258 GLY B CA 1
ATOM 4272 C C . GLY B 1 258 ? 20.031 -11.281 9.828 1 94.94 258 GLY B C 1
ATOM 4273 O O . GLY B 1 258 ? 20.5 -11.18 8.688 1 94.94 258 GLY B O 1
ATOM 4274 N N . ASN B 1 259 ? 19.031 -12.078 10.109 1 96.5 259 ASN B N 1
ATOM 4275 C CA . ASN B 1 259 ? 18.266 -12.844 9.125 1 96.5 259 ASN B CA 1
ATOM 4276 C C . ASN B 1 259 ? 17.109 -12.023 8.539 1 96.5 259 ASN B C 1
ATOM 4278 O O . ASN B 1 259 ? 15.977 -12.117 9 1 96.5 259 ASN B O 1
ATOM 4282 N N . ASN B 1 260 ? 17.469 -11.242 7.57 1 98 260 ASN B N 1
ATOM 4283 C CA . ASN B 1 260 ? 16.422 -10.5 6.887 1 98 260 ASN B CA 1
ATOM 4284 C C . ASN B 1 260 ? 16.328 -10.883 5.414 1 98 260 ASN B C 1
ATOM 4286 O O . ASN B 1 260 ? 17.25 -11.492 4.867 1 98 260 ASN B O 1
ATOM 4290 N N . ASP B 1 261 ? 15.305 -10.531 4.809 1 98.44 261 ASP B N 1
ATOM 4291 C CA . ASP B 1 261 ? 14.961 -11 3.469 1 98.44 261 ASP B CA 1
ATOM 4292 C C . ASP B 1 261 ? 15.984 -10.516 2.441 1 98.44 261 ASP B C 1
ATOM 4294 O O . ASP B 1 261 ? 16.359 -11.258 1.534 1 98.44 261 ASP B O 1
ATOM 4298 N N . GLY B 1 262 ? 16.453 -9.258 2.568 1 98.06 262 GLY B N 1
ATOM 4299 C CA . GLY B 1 262 ? 17.469 -8.758 1.644 1 98.06 262 GLY B CA 1
ATOM 4300 C C . GLY B 1 262 ? 18.75 -9.562 1.686 1 98.06 262 GLY B C 1
ATOM 4301 O O . GLY B 1 262 ? 19.297 -9.938 0.641 1 98.06 262 GLY B O 1
ATOM 4302 N N . ARG B 1 263 ? 19.188 -9.844 2.834 1 97.81 263 ARG B N 1
ATOM 4303 C CA . ARG B 1 263 ? 20.453 -10.555 3.016 1 97.81 263 ARG B CA 1
ATOM 4304 C C . ARG B 1 263 ? 20.328 -12.008 2.572 1 97.81 263 ARG B C 1
ATOM 4306 O O . ARG B 1 263 ? 21.266 -12.555 1.976 1 97.81 263 ARG B O 1
ATOM 4313 N N . VAL B 1 264 ? 19.234 -12.648 2.891 1 98.12 264 VAL B N 1
ATOM 4314 C CA . VAL B 1 264 ? 19 -14.039 2.504 1 98.12 264 VAL B CA 1
ATOM 4315 C C . VAL B 1 264 ? 19.109 -14.18 0.987 1 98.12 264 VAL B C 1
ATOM 4317 O O . VAL B 1 264 ? 19.75 -15.109 0.486 1 98.12 264 VAL B O 1
ATOM 4320 N N . ILE B 1 265 ? 18.547 -13.266 0.257 1 97.81 265 ILE B N 1
ATOM 4321 C CA . ILE B 1 265 ? 18.594 -13.266 -1.201 1 97.81 265 ILE B CA 1
ATOM 4322 C C . ILE B 1 265 ? 20.047 -13.062 -1.663 1 97.81 265 ILE B C 1
ATOM 4324 O O . ILE B 1 265 ? 20.516 -13.773 -2.555 1 97.81 265 ILE B O 1
ATOM 4328 N N . GLU B 1 266 ? 20.75 -12.109 -1.025 1 95.56 266 GLU B N 1
ATOM 4329 C CA . GLU B 1 266 ? 22.125 -11.797 -1.396 1 95.56 266 GLU B CA 1
ATOM 4330 C C . GLU B 1 266 ? 23.031 -13.008 -1.183 1 95.56 266 GLU B C 1
ATOM 4332 O O . GLU B 1 266 ? 24.047 -13.164 -1.879 1 95.56 266 GLU B O 1
ATOM 4337 N N . GLN B 1 267 ? 22.656 -13.844 -0.295 1 95.81 267 GLN B N 1
ATOM 4338 C CA . GLN B 1 267 ? 23.438 -15.031 0.023 1 95.81 267 GLN B CA 1
ATOM 4339 C C . GLN B 1 267 ? 23.094 -16.188 -0.918 1 95.81 267 GLN B C 1
ATOM 4341 O O . GLN B 1 267 ? 23.641 -17.281 -0.78 1 95.81 267 GLN B O 1
ATOM 4346 N N . GLY B 1 268 ? 22.172 -15.938 -1.812 1 95.69 268 GLY B N 1
ATOM 4347 C CA . GLY B 1 268 ? 21.828 -16.938 -2.814 1 95.69 268 GLY B CA 1
ATOM 4348 C C . GLY B 1 268 ? 20.734 -17.891 -2.355 1 95.69 268 GLY B C 1
ATOM 4349 O O . GLY B 1 268 ? 20.547 -18.953 -2.953 1 95.69 268 GLY B O 1
ATOM 4350 N N . CYS B 1 269 ? 20.047 -17.547 -1.272 1 97.69 269 CYS B N 1
ATOM 4351 C CA . CYS B 1 269 ? 18.969 -18.375 -0.747 1 97.69 269 CYS B CA 1
ATOM 4352 C C . CYS B 1 269 ? 17.609 -17.797 -1.124 1 97.69 269 CYS B C 1
ATOM 4354 O O . CYS B 1 269 ? 17.516 -16.609 -1.493 1 97.69 269 CYS B O 1
ATOM 4356 N N . ILE B 1 270 ? 16.578 -18.625 -1.107 1 98.62 270 ILE B N 1
ATOM 4357 C CA . ILE B 1 270 ? 15.203 -18.172 -1.311 1 98.62 270 ILE B CA 1
ATOM 4358 C C . ILE B 1 270 ? 14.656 -17.578 -0.01 1 98.62 270 ILE B C 1
ATOM 4360 O O . ILE B 1 270 ? 14.664 -18.25 1.027 1 98.62 270 ILE B O 1
ATOM 4364 N N . SER B 1 271 ? 14.305 -16.328 -0.016 1 98.81 271 SER B N 1
ATOM 4365 C CA . SER B 1 271 ? 13.703 -15.734 1.174 1 98.81 271 SER B CA 1
ATOM 4366 C C . SER B 1 271 ? 12.211 -16.016 1.241 1 98.81 271 SER B C 1
ATOM 4368 O O . SER B 1 271 ? 11.508 -15.906 0.235 1 98.81 271 SER B O 1
ATOM 4370 N N . VAL B 1 272 ? 11.68 -16.484 2.344 1 98.94 272 VAL B N 1
ATOM 4371 C CA . VAL B 1 272 ? 10.258 -16.688 2.629 1 98.94 272 VAL B CA 1
ATOM 4372 C C . VAL B 1 272 ? 9.859 -15.867 3.852 1 98.94 272 VAL B C 1
ATOM 4374 O O . VAL B 1 272 ? 10.289 -16.156 4.969 1 98.94 272 VAL B O 1
ATOM 4377 N N . THR B 1 273 ? 9.055 -14.891 3.68 1 98.88 273 THR B N 1
ATOM 4378 C CA . THR B 1 273 ? 8.656 -14.016 4.777 1 98.88 273 THR B CA 1
ATOM 4379 C C . THR B 1 273 ? 7.176 -14.203 5.105 1 98.88 273 THR B C 1
ATOM 4381 O O . THR B 1 273 ? 6.309 -13.828 4.316 1 98.88 273 THR B O 1
ATOM 4384 N N . PRO B 1 274 ? 6.848 -14.805 6.227 1 98.88 274 PRO B N 1
ATOM 4385 C CA . PRO B 1 274 ? 5.453 -14.875 6.664 1 98.88 274 PRO B CA 1
ATOM 4386 C C . PRO B 1 274 ? 4.902 -13.523 7.117 1 98.88 274 PRO B C 1
ATOM 4388 O O . PRO B 1 274 ? 5.562 -12.805 7.867 1 98.88 274 PRO B O 1
ATOM 4391 N N . LEU B 1 275 ? 3.711 -13.219 6.629 1 98.81 275 LEU B N 1
ATOM 4392 C CA . LEU B 1 275 ? 3.133 -11.914 6.926 1 98.81 275 LEU B CA 1
ATOM 4393 C C . LEU B 1 275 ? 1.671 -12.047 7.34 1 98.81 275 LEU B C 1
ATOM 4395 O O . LEU B 1 275 ? 1.031 -13.062 7.055 1 98.81 275 LEU B O 1
ATOM 4399 N N . ARG B 1 276 ? 1.223 -11.07 8.039 1 98.38 276 ARG B N 1
ATOM 4400 C CA . ARG B 1 276 ? -0.194 -10.742 8.148 1 98.38 276 ARG B CA 1
ATOM 4401 C C . ARG B 1 276 ? -0.558 -9.586 7.219 1 98.38 276 ARG B C 1
ATOM 4403 O O . ARG B 1 276 ? 0.304 -8.789 6.844 1 98.38 276 ARG B O 1
ATOM 4410 N N . ALA B 1 277 ? -1.781 -9.5 6.77 1 98.5 277 ALA B N 1
ATOM 4411 C CA . ALA B 1 277 ? -2.232 -8.406 5.914 1 98.5 277 ALA B CA 1
ATOM 4412 C C . ALA B 1 277 ? -2.473 -7.141 6.73 1 98.5 277 ALA B C 1
ATOM 4414 O O . ALA B 1 277 ? -3.615 -6.703 6.891 1 98.5 277 ALA B O 1
ATOM 4415 N N . ASN B 1 278 ? -1.368 -6.562 7.172 1 98.12 278 ASN B N 1
ATOM 4416 C CA . ASN B 1 278 ? -1.367 -5.43 8.094 1 98.12 278 ASN B CA 1
ATOM 4417 C C . ASN B 1 278 ? -0.018 -4.719 8.102 1 98.12 278 ASN B C 1
ATOM 4419 O O . ASN B 1 278 ? 0.981 -5.262 7.633 1 98.12 278 ASN B O 1
ATOM 4423 N N . TYR B 1 279 ? -0.058 -3.447 8.555 1 98.62 279 TYR B N 1
ATOM 4424 C CA . TYR B 1 279 ? 1.212 -2.795 8.859 1 98.62 279 TYR B CA 1
ATOM 4425 C C . TYR B 1 279 ? 1.753 -3.252 10.211 1 98.62 279 TYR B C 1
ATOM 4427 O O . TYR B 1 279 ? 0.993 -3.703 11.07 1 98.62 279 TYR B O 1
ATOM 4435 N N . LYS B 1 280 ? 3 -3.127 10.367 1 97.88 280 LYS B N 1
ATOM 4436 C CA . LYS B 1 280 ? 3.688 -3.545 11.586 1 97.88 280 LYS B CA 1
ATOM 4437 C C . LYS B 1 280 ? 3.412 -2.576 12.734 1 97.88 280 LYS B C 1
ATOM 4439 O O . LYS B 1 280 ? 3.895 -1.443 12.727 1 97.88 280 LYS B O 1
ATOM 4444 N N . ASP B 1 281 ? 2.607 -2.971 13.656 1 95.56 281 ASP B N 1
ATOM 4445 C CA . ASP B 1 281 ? 2.336 -2.15 14.828 1 95.56 281 ASP B CA 1
ATOM 4446 C C . ASP B 1 281 ? 3.338 -2.438 15.945 1 95.56 281 ASP B C 1
ATOM 4448 O O . ASP B 1 281 ? 4.258 -3.238 15.766 1 95.56 281 ASP B O 1
ATOM 4452 N N . ILE B 1 282 ? 3.203 -1.698 17 1 96.62 282 ILE B N 1
ATOM 4453 C CA . ILE B 1 282 ? 4.102 -1.794 18.141 1 96.62 282 ILE B CA 1
ATOM 4454 C C . ILE B 1 282 ? 3.301 -2.086 19.406 1 96.62 282 ILE B C 1
ATOM 4456 O O . ILE B 1 282 ? 2.938 -1.168 20.141 1 96.62 282 ILE B O 1
ATOM 4460 N N . PRO B 1 283 ? 3.127 -3.34 19.719 1 90.88 283 PRO B N 1
ATOM 4461 C CA . PRO B 1 283 ? 2.209 -3.73 20.781 1 90.88 283 PRO B CA 1
ATOM 4462 C C . PRO B 1 283 ? 2.666 -3.244 22.156 1 90.88 283 PRO B C 1
ATOM 4464 O O . PRO B 1 283 ? 1.87 -3.201 23.109 1 90.88 283 PRO B O 1
ATOM 4467 N N . THR B 1 284 ? 3.887 -2.814 22.312 1 95.06 284 THR B N 1
ATOM 4468 C CA . THR B 1 284 ? 4.402 -2.404 23.625 1 95.06 284 THR B CA 1
ATOM 4469 C C . THR B 1 284 ? 3.938 -0.992 23.969 1 95.06 284 THR B C 1
ATOM 4471 O O . THR B 1 284 ? 4.023 -0.568 25.125 1 95.06 284 THR B O 1
ATOM 4474 N N . ILE B 1 285 ? 3.549 -0.236 22.953 1 96.75 285 ILE B N 1
ATOM 4475 C CA . ILE B 1 285 ? 3.018 1.102 23.203 1 96.75 285 ILE B CA 1
ATOM 4476 C C . ILE B 1 285 ? 1.511 1.023 23.438 1 96.75 285 ILE B C 1
ATOM 4478 O O . ILE B 1 285 ? 0.749 0.686 22.531 1 96.75 285 ILE B O 1
ATOM 4482 N N . GLN B 1 286 ? 1.103 1.247 24.719 1 95.44 286 GLN B N 1
ATOM 4483 C CA . GLN B 1 286 ? -0.29 1.087 25.125 1 95.44 286 GLN B CA 1
ATOM 4484 C C . GLN B 1 286 ? -0.696 2.152 26.141 1 95.44 286 GLN B C 1
ATOM 4486 O O . GLN B 1 286 ? 0.159 2.852 26.688 1 95.44 286 GLN B O 1
ATOM 4491 N N . GLY B 1 287 ? -1.977 2.283 26.281 1 95 287 GLY B N 1
ATOM 4492 C CA . GLY B 1 287 ? -2.494 3.148 27.328 1 95 287 GLY B CA 1
ATOM 4493 C C . GLY B 1 287 ? -3.111 4.426 26.797 1 95 287 GLY B C 1
ATOM 4494 O O . GLY B 1 287 ? -3.145 4.648 25.594 1 95 287 GLY B O 1
ATOM 4495 N N . GLU B 1 288 ? -3.574 5.223 27.703 1 96.31 288 GLU B N 1
ATOM 4496 C CA . GLU B 1 288 ? -4.203 6.504 27.391 1 96.31 288 GLU B CA 1
ATOM 4497 C C . GLU B 1 288 ? -3.174 7.629 27.359 1 96.31 288 GLU B C 1
ATOM 4499 O O . GLU B 1 288 ? -2.17 7.574 28.078 1 96.31 288 GLU B O 1
ATOM 4504 N N . ILE B 1 289 ? -3.398 8.539 26.469 1 97.06 289 ILE B N 1
ATOM 4505 C CA . ILE B 1 289 ? -2.58 9.742 26.406 1 97.06 289 ILE B CA 1
ATOM 4506 C C . ILE B 1 289 ? -3.291 10.883 27.125 1 97.06 289 ILE B C 1
ATOM 4508 O O . ILE B 1 289 ? -4.445 11.195 26.828 1 97.06 289 ILE B O 1
ATOM 4512 N N . THR B 1 290 ? -2.703 11.516 28.094 1 93.56 290 THR B N 1
ATOM 4513 C CA . THR B 1 290 ? -3.266 12.664 28.797 1 93.56 290 THR B CA 1
ATOM 4514 C C . THR B 1 290 ? -2.738 13.977 28.219 1 93.56 290 THR B C 1
ATOM 4516 O O . THR B 1 290 ? -1.535 14.242 28.266 1 93.56 290 THR B O 1
ATOM 4519 N N . LEU B 1 291 ? -3.668 14.68 27.625 1 90.75 291 LEU B N 1
ATOM 4520 C CA . LEU B 1 291 ? -3.307 15.992 27.094 1 90.75 291 LEU B CA 1
ATOM 4521 C C . LEU B 1 291 ? -3.59 17.094 28.125 1 90.75 291 LEU B C 1
ATOM 4523 O O . LEU B 1 291 ? -4.562 17 28.875 1 90.75 291 LEU B O 1
ATOM 4527 N N . ASP B 1 292 ? -2.758 17.984 28.484 1 74.75 292 ASP B N 1
ATOM 4528 C CA . ASP B 1 292 ? -2.936 19.078 29.453 1 74.75 292 ASP B CA 1
ATOM 4529 C C . ASP B 1 292 ? -4.039 20.031 29 1 74.75 292 ASP B C 1
ATOM 4531 O O . ASP B 1 292 ? -4.277 20.188 27.797 1 74.75 292 ASP B O 1
#

Nearest PDB structures (foldseek):
  4zg5-assembly1_C  TM=8.466E-01  e=5.268E-18  Brucella abortus S19
  5kst-assembly1_D  TM=8.203E-01  e=1.451E-18  Xylella fastidiosa 9a5c
  2wqk-assembly1_A  TM=8.395E-01  e=4.954E-18  Aquifex aeolicus VF5
  1l5x-assembly1_B  TM=8.149E-01  e=2.445E-17  Pyrobaculum aerophilum
  5ksr-assembly1_D  TM=7.945E-01  e=3.758E-17  Xylella fastidiosa 9a5c

Secondary structure (DSSP, 8-state):
-EEEEE-SS-SSBTTTBSSHHHHHHHHHHH---EEEEEEESS--TT--S---TTPEEEEEEE----BTTB-------BSS--TT---TTPEEEESS-HHHHHHHHHHH-S-SSPPSEEEEEEEES---HHHHHTT-HHHHHHHHHHHTT-EEEEEEEE-SSS---HHHHHHHHHHHHHHHHHHHHT--TT-SEEEEEEE-STTGGGPPEEE-B---------EEEES-TT---TTS--EEEE---HHHHHHHHHT--SSBHHHHHHTTPEEEEEEEEEEEE-TT--EE----/-EEEEE-SS-SSBTTTBSSHHHHHHHHHHH---EEEEEEESS--TT--S---TTPEEEEEEE----BTTB-------BSS--TT---TTPEEEESS-HHHHHHHHHHH-S-SSPPSEEEEEEEES---HHHHHTT-HHHHHHHHHHHTT-EEEEEEEE-SSS---HHHHHHHHHHHHHHHHHHHHT--TT-SEEEEEEE-STTGGGPPEEE-B---------EEEETTTT---TTS--EEEE---HHHHHHHHHT--SSBHHHHHHTTPEEEEEEEEEEEE-TT--EE----

Foldseek 3Di:
DEEEEEEQQADDDLVRAQARVLLVVLLVVVHVYQYAYFYANHHDFLQALDWDPPDDKDKWKFQFDCDPPGRPRPTPRDGDDPPPDDDSRIYIHINIALLVRLVCCQPPPPDPDGHQEYEYDQGLADQAAPVRVRRGSSNSNQLSCLVVVHAYERHYEHEPDSDADPVLSNLLSNVVSVVVVVCVVVPDPVFRYKYKYQYSDPCSNVAAEDEAAGHHDDFDDQKDWPPPPVGQDPVNDIDIDGHGPVVVVLVRLVPDDDGGCSVSNVVRHMYIYGDHSDDDDDVVDDDDDDDD/DEEEEEEQQADDDLVRAQARVLLVVLLVVVHVYQYAYFYANHHDFLQALDWDPPDDKDKWKFQFDCDPPGRDRPTPRDDDDDPPDDDSRIYIHINIALLVRLVCCQPPPPDPDGHQEYEYDQGLADQAAPVRVRRGSSNSNQLSCLVVVHAYERHYEHEPDSDADPVLSNLLSNVVSVVVVVCVVVPDPVFRYKYKYQYSDPCSNVAAEDEAAGHHDDFDDQKDWPPPPVGQPPVNHIDIDGHGPVVVVLVRLVPDDDGGCSVSNVVRHMYIYGDHSDDDDDVVDDDDDDDD

Solvent-accessible surface area (backbone atoms only — not comparable to full-atom values): 29406 Å² total; per-residue (Å²): 100,27,34,36,36,27,22,18,38,26,57,52,22,76,84,53,16,69,43,41,59,57,45,56,52,48,45,53,71,76,42,87,49,45,67,45,42,24,24,10,64,49,68,39,63,37,30,6,32,18,45,71,71,93,47,74,31,46,47,42,30,29,55,76,51,87,24,86,103,47,53,42,41,73,48,63,66,43,68,52,66,59,96,87,50,90,58,75,74,42,31,39,25,29,72,53,37,25,19,45,24,35,46,46,44,62,70,64,46,87,62,85,70,67,62,56,32,33,38,10,31,49,34,91,35,58,56,50,25,29,78,34,36,60,18,20,10,27,45,14,16,16,35,38,25,29,33,49,70,27,44,14,29,19,36,16,38,30,54,91,56,90,81,66,57,66,68,50,51,52,36,41,44,52,46,48,49,53,49,51,52,49,45,67,78,60,60,55,90,82,45,33,29,38,40,34,32,38,32,68,44,92,60,28,72,73,37,49,38,29,41,28,36,73,32,86,54,60,47,77,58,43,53,40,65,46,53,49,100,84,37,56,31,95,84,49,37,56,30,35,31,73,50,60,57,60,66,61,48,51,47,52,40,71,70,50,79,78,77,20,27,43,45,36,29,74,72,51,19,22,17,33,28,41,22,43,62,40,64,20,61,48,87,85,56,66,50,74,53,85,78,132,102,28,34,36,36,25,23,18,39,26,57,55,23,76,85,54,16,70,43,41,60,58,45,54,52,47,45,53,70,74,42,85,50,44,67,46,41,24,23,12,65,47,68,39,63,36,30,6,32,19,44,72,72,92,48,72,30,47,50,41,29,29,56,77,50,84,28,84,104,47,58,39,44,73,52,63,64,43,71,47,66,59,98,87,50,90,58,74,77,43,31,39,25,26,73,53,36,23,19,46,23,35,44,46,44,64,72,64,46,87,62,84,68,67,62,57,33,33,38,10,31,51,33,91,34,57,56,50,26,27,79,34,34,61,18,20,10,26,46,14,16,17,34,39,25,28,33,49,71,28,43,15,29,18,36,16,38,29,53,93,55,91,81,66,58,66,68,49,52,52,36,42,42,51,46,49,48,53,49,50,52,49,43,67,78,59,59,56,88,81,46,34,29,37,40,34,33,38,32,67,45,92,60,30,72,71,36,49,37,28,42,26,34,72,34,85,54,59,46,75,58,43,52,40,65,48,55,52,101,86,35,54,31,95,85,47,36,55,30,35,30,72,49,60,56,60,67,60,49,51,48,53,40,71,70,50,78,78,76,19,28,44,45,37,30,74,72,51,19,22,18,33,30,42,19,42,61,39,65,19,62,47,87,85,56,66,52,74,55,85,78,133

Organism: Geotrichum candidum (NCBI:txid1173061)

InterPro domains:
  IPR002828 Survival protein SurE-like phosphatase/nucleotidase [PF01975] (3-219)
  IPR002828 Survival protein SurE-like phosphatase/nucleotidase [TIGR00087] (1-280)
  IPR027746 Probable tubulin-tyrosine ligase [PTHR47551] (1-291)
  IPR036523 SurE-like phosphatase/nucleotidase superfamily [G3DSA:3.40.1210.10] (1-290)
  IPR036523 SurE-like phosphatase/nucleotidase superfamily [SSF64167] (1-289)

pLDDT: mean 90.02, std 14.6, range [40.31, 98.94]

Radius of gyration: 23.69 Å; Cα contacts (8 Å, |Δi|>4): 1503; chains: 2; bounding box: 54×69×61 Å